Protein AF-M5IG89-F1 (afdb_monomer)

Radius of gyration: 34.75 Å; Cα contacts (8 Å, |Δi|>4): 1148; chains: 1; bounding box: 84×70×108 Å

Solvent-accessible surface area (backbone atoms only — not comparable to full-atom values): 37733 Å² total; per-residue (Å²): 136,86,76,54,44,65,82,82,44,56,52,43,60,49,50,52,49,33,48,61,53,67,42,96,82,61,56,72,64,58,53,41,56,50,52,50,48,51,51,52,32,44,55,42,40,56,45,66,37,30,64,44,50,55,49,51,52,51,47,32,72,75,66,73,49,57,81,89,74,56,85,58,89,83,49,69,74,76,70,65,57,79,58,92,86,56,50,58,63,58,50,48,54,52,53,47,52,44,41,53,54,33,44,70,74,44,63,52,66,57,64,89,87,65,72,84,89,61,58,48,71,41,44,55,52,32,42,58,67,51,46,50,51,63,76,65,70,38,60,61,69,47,57,49,52,31,51,50,52,60,60,50,82,74,58,64,80,86,62,31,76,66,82,76,50,64,69,60,44,52,30,48,43,60,63,60,44,72,51,80,90,47,30,36,37,17,66,39,22,48,57,28,61,58,52,53,55,42,53,49,58,29,40,44,70,78,41,71,83,60,91,60,87,49,43,62,68,86,75,54,70,67,57,30,50,35,44,67,74,23,46,33,30,24,19,66,47,62,69,33,28,37,47,20,18,55,57,33,37,69,58,66,56,40,36,55,40,44,32,74,40,56,72,76,48,40,61,42,46,61,80,75,40,68,76,39,62,78,49,38,73,48,28,43,72,25,49,52,55,56,51,62,42,19,74,34,60,86,53,86,52,42,59,61,20,60,51,33,27,66,24,41,34,38,42,36,50,49,38,77,45,63,63,48,61,59,56,83,57,38,65,84,43,73,80,33,29,45,99,84,72,46,73,50,74,61,43,49,46,45,60,51,45,52,58,51,53,58,28,36,36,25,68,43,13,33,35,38,37,45,44,55,40,61,58,80,70,41,76,90,34,44,68,59,50,52,56,45,58,75,54,22,44,62,51,32,44,37,37,46,42,46,33,65,50,30,73,78,39,76,71,44,32,25,38,42,29,35,32,25,39,21,43,95,84,71,82,50,73,69,63,34,60,70,68,72,52,49,99,87,67,49,69,78,76,85,61,47,74,50,66,46,80,45,62,40,22,42,98,78,28,50,75,31,60,38,66,46,53,26,32,33,45,37,38,45,49,45,35,26,44,78,47,36,26,35,65,90,80,64,46,78,49,54,71,69,59,56,74,69,42,95,56,64,84,52,40,48,79,44,80,45,75,44,79,44,81,44,76,49,58,47,97,86,71,37,60,62,38,50,38,71,60,42,36,73,74,78,40,62,70,60,81,46,28,26,34,21,56,59,55,40,32,32,34,47,66,54,93,89,52,85,54,68,33,51,52,69,61,51,68,71,47,58,75,83,59,50,74,51,45,42,86,42,78,48,78,41,71,57,80,60,73,67,42,48,45,68,60,54,68,73,46,55,75,88,55,48,77,50,46,41,75,31,27,37,69,47,80,44,78,42,75,45,55,48,92,87,68,46,71,51,70,28,56,43,45,43,47,87,35,82,85,40,82,56,95,48,87,88,53,68,68,50,40,79,18,52,31,51,56,47,49,56,50,32,41,77,67,57,34,73,73,53,52,132

Foldseek 3Di:
DDAFCVVPDFVQVLLVQLLVLQDPPDDLVLSLVQSVLLVLLQVLLLLQQVVVVVVLVCCCVVVVDDSVPDDCVPGDDRLLADDPPADLVNLQVSSQVSSLVSCVVQPQLDDNPDTNPGDSSSSNSSSHSPVRHDLFPDDVLRNVVNLVVSVPVPPDLQQLDFDADLLVLLLFLLLLQDELVFAEEEAAQQLNSNLLSNLVSHVCVVPVPDPDLRHSDDDDPSSLCSSQQHYAYEHQDSSRLSNNLCSCVSSVVRRAHRANDDLLQQQCGCVPAVVDPSRCSNHVRNVVSQLCQFPPNPDPRSLNSLQAGAGQEYEYEWRADDWDQPLVSLVSDQLCADPVRHGDRIDTRLLSVLSSRLRHYAAQHKYKYKYQCCCVPPPRNVVSVVVQLVFWDFAEKEWEDQLSRPPSDSGTIIITMITGQDDPPSPDPRQHHQAAADPVRHGDDDHYYYYWPKDQADPRSHGAWFKFKKKQKKFKWKFKDKWKAFQVPRDTDDPVVCVPDPDVVRIDIDIDIDIDMDTDADPVRHRIDGPVVCCVPVNDQQQQWKKFFAQKWKAFPPPPDPDIGDPVRLVPDDPVCNVRIDIGHDGTIRPGDIDTPVVLVPDDPVSNVRIDTRMHMDMDMDFDAEPSRDIDGDIQSAAPHCPDDDPDPVGCHNPGHDSVVSLVVCCVSVNVSNDD

InterPro domains:
  IPR003356 DNA methylase, adenine-specific [PF02384] (142-502)
  IPR029063 S-adenosyl-L-methionine-dependent methyltransferase superfamily [G3DSA:3.40.50.150] (137-540)
  IPR029063 S-adenosyl-L-methionine-dependent methyltransferase superfamily [SSF53335] (25-504)
  IPR052916 Type I Restriction Enzyme MTase Subunit [PTHR42998] (89-491)

Structure (mmCIF, N/CA/C/O backbone):
data_AF-M5IG89-F1
#
_entry.id   AF-M5IG89-F1
#
loop_
_atom_site.group_PDB
_atom_site.id
_atom_site.type_symbol
_atom_site.label_atom_id
_atom_site.label_alt_id
_atom_site.label_comp_id
_atom_site.label_asym_id
_atom_site.label_entity_id
_atom_site.label_seq_id
_atom_site.pdbx_PDB_ins_code
_atom_site.Cartn_x
_atom_site.Cartn_y
_atom_site.Cartn_z
_atom_site.occupancy
_atom_site.B_iso_or_equiv
_atom_site.auth_seq_id
_atom_site.auth_comp_id
_atom_site.auth_asym_id
_atom_site.auth_atom_id
_atom_site.pdbx_PDB_model_num
ATOM 1 N N . MET A 1 1 ? 5.201 23.918 -22.591 1.00 42.00 1 MET A N 1
ATOM 2 C CA . MET A 1 1 ? 4.552 22.988 -21.645 1.00 42.00 1 MET A CA 1
ATOM 3 C C . MET A 1 1 ? 5.640 22.062 -21.113 1.00 42.00 1 MET A C 1
ATOM 5 O O . MET A 1 1 ? 6.156 21.263 -21.881 1.00 42.00 1 MET A O 1
ATOM 9 N N . GLN A 1 2 ? 6.123 22.281 -19.887 1.00 53.53 2 GLN A N 1
ATOM 10 C CA . GLN A 1 2 ? 7.130 21.394 -19.285 1.00 53.53 2 GLN A CA 1
ATOM 11 C C . GLN A 1 2 ? 6.432 20.141 -18.746 1.00 53.53 2 GLN A C 1
ATOM 13 O O . GLN A 1 2 ? 5.317 20.234 -18.235 1.00 53.53 2 GLN A O 1
ATOM 18 N N . VAL A 1 3 ? 7.061 18.983 -18.939 1.00 61.12 3 VAL A N 1
ATOM 19 C CA . VAL A 1 3 ? 6.493 17.663 -18.634 1.00 61.12 3 VAL A CA 1
ATOM 20 C C . VAL A 1 3 ? 6.612 17.379 -17.135 1.00 61.12 3 VAL A C 1
ATOM 22 O O . VAL A 1 3 ? 7.635 17.695 -16.530 1.00 61.12 3 VAL A O 1
ATOM 25 N N . ASP A 1 4 ? 5.566 16.795 -16.546 1.00 72.81 4 ASP A N 1
ATOM 26 C CA . ASP A 1 4 ? 5.560 16.358 -15.146 1.00 72.81 4 ASP A CA 1
ATOM 27 C C . ASP A 1 4 ? 6.679 15.338 -14.895 1.00 72.81 4 ASP A C 1
ATOM 29 O O . ASP A 1 4 ? 6.762 14.306 -15.568 1.00 72.81 4 ASP A O 1
ATOM 33 N N . ARG A 1 5 ? 7.537 15.618 -13.907 1.00 75.88 5 ARG A N 1
ATOM 34 C CA . ARG A 1 5 ? 8.680 14.760 -13.563 1.00 75.88 5 ARG A CA 1
ATOM 35 C C . ARG A 1 5 ? 8.255 13.358 -13.133 1.00 75.88 5 ARG A C 1
ATOM 37 O O . ARG A 1 5 ? 9.034 12.423 -13.315 1.00 75.88 5 ARG A O 1
ATOM 44 N N . LEU A 1 6 ? 7.032 13.184 -12.624 1.00 69.38 6 LEU A N 1
ATOM 45 C CA . LEU A 1 6 ? 6.511 11.869 -12.232 1.00 69.38 6 LEU A CA 1
ATOM 46 C C . LEU A 1 6 ? 6.261 10.919 -13.414 1.00 69.38 6 LEU A C 1
ATOM 48 O O . LEU A 1 6 ? 6.047 9.728 -13.206 1.00 69.38 6 LEU A O 1
ATOM 52 N N . GLN A 1 7 ? 6.348 11.401 -14.659 1.00 63.91 7 GLN A N 1
ATOM 53 C CA . GLN A 1 7 ? 6.355 10.521 -15.833 1.00 63.91 7 GLN A CA 1
ATOM 54 C C . GLN A 1 7 ? 7.670 9.739 -15.983 1.00 63.91 7 GLN A C 1
ATOM 56 O O . GLN A 1 7 ? 7.691 8.700 -16.645 1.00 63.91 7 GLN A O 1
ATOM 61 N N . THR A 1 8 ? 8.764 10.227 -15.389 1.00 59.72 8 THR A N 1
ATOM 62 C CA . THR A 1 8 ? 10.119 9.669 -15.549 1.00 59.72 8 THR A CA 1
ATOM 63 C C . THR A 1 8 ? 10.827 9.342 -14.233 1.00 59.72 8 THR A C 1
ATOM 65 O O . THR A 1 8 ? 11.805 8.600 -14.245 1.00 59.72 8 THR A O 1
ATOM 68 N N . GLU A 1 9 ? 10.364 9.881 -13.104 1.00 67.00 9 GLU A N 1
ATOM 69 C CA . GLU A 1 9 ? 10.953 9.714 -11.768 1.00 67.00 9 GLU A CA 1
ATOM 70 C C . GLU A 1 9 ? 9.879 9.302 -10.749 1.00 67.00 9 GLU A C 1
ATOM 72 O O . GLU A 1 9 ? 8.704 9.618 -10.924 1.00 67.00 9 GLU A O 1
ATOM 77 N N . THR A 1 10 ? 10.260 8.641 -9.651 1.00 71.38 10 THR A N 1
ATOM 78 C CA . THR A 1 10 ? 9.320 8.404 -8.541 1.00 71.38 10 THR A CA 1
ATOM 79 C C . THR A 1 10 ? 9.285 9.606 -7.596 1.00 71.38 10 THR A C 1
ATOM 81 O O . THR A 1 10 ? 10.297 10.284 -7.405 1.00 71.38 10 THR A O 1
ATOM 84 N N . LEU A 1 11 ? 8.146 9.869 -6.942 1.00 75.12 11 LEU A N 1
ATOM 85 C CA . LEU A 1 11 ? 8.067 10.954 -5.955 1.00 75.12 11 LEU A CA 1
ATOM 86 C C . LEU A 1 11 ? 9.049 10.740 -4.797 1.00 75.12 11 LEU A C 1
ATOM 88 O O . LEU A 1 11 ? 9.633 11.702 -4.308 1.00 75.12 11 LEU A O 1
ATOM 92 N N . LYS A 1 12 ? 9.287 9.485 -4.405 1.00 76.94 12 LYS A N 1
ATOM 93 C CA . LYS A 1 12 ? 10.304 9.122 -3.415 1.00 76.94 12 LYS A CA 1
ATOM 94 C C . LYS A 1 12 ? 11.699 9.594 -3.822 1.00 76.94 12 LYS A C 1
ATOM 96 O O . LYS A 1 12 ? 12.384 10.199 -3.002 1.00 76.94 12 LYS A O 1
ATOM 101 N N . ASP A 1 13 ? 12.108 9.378 -5.073 1.00 79.75 13 ASP A N 1
ATOM 102 C CA . ASP A 1 13 ? 13.410 9.846 -5.569 1.00 79.75 13 ASP A CA 1
ATOM 103 C C . ASP A 1 13 ? 13.511 11.373 -5.524 1.00 79.75 13 ASP A C 1
ATOM 105 O O . ASP A 1 13 ? 14.560 11.931 -5.199 1.00 79.75 13 ASP A O 1
ATOM 109 N N . ILE A 1 14 ? 12.406 12.063 -5.810 1.00 82.12 14 ILE A N 1
ATOM 110 C CA . ILE A 1 14 ? 12.348 13.522 -5.738 1.00 82.12 14 ILE A CA 1
ATOM 111 C C . ILE A 1 14 ? 12.433 13.997 -4.283 1.00 82.12 14 ILE A C 1
ATOM 113 O O . ILE A 1 14 ? 13.210 14.906 -3.997 1.00 82.12 14 ILE A O 1
ATOM 117 N N . ILE A 1 15 ? 11.716 13.366 -3.347 1.00 82.50 15 ILE A N 1
ATOM 118 C CA . ILE A 1 15 ? 11.827 13.674 -1.913 1.00 82.50 15 ILE A CA 1
ATOM 119 C C . ILE A 1 15 ? 13.251 13.422 -1.411 1.00 82.50 15 ILE A C 1
ATOM 121 O O . ILE A 1 15 ? 13.795 14.265 -0.706 1.00 82.50 15 ILE A O 1
ATOM 125 N N . LEU A 1 16 ? 13.895 12.327 -1.819 1.00 82.00 16 LEU A N 1
ATOM 126 C CA . LEU A 1 16 ? 15.294 12.050 -1.483 1.00 82.00 16 LEU A CA 1
ATOM 127 C C . LEU A 1 16 ? 16.235 13.153 -1.983 1.00 82.00 16 LEU A C 1
ATOM 129 O O . LEU A 1 16 ? 17.141 13.565 -1.259 1.00 82.00 16 LEU A O 1
ATOM 133 N N . LYS A 1 17 ? 16.010 13.677 -3.193 1.00 85.31 17 LYS A N 1
ATOM 134 C CA . LYS A 1 17 ? 16.759 14.834 -3.705 1.00 85.31 17 LYS A CA 1
ATOM 135 C C . LYS A 1 17 ? 16.500 16.077 -2.856 1.00 85.31 17 LYS A C 1
ATOM 137 O O . LYS A 1 17 ? 17.456 16.755 -2.494 1.00 85.31 17 LYS A O 1
ATOM 142 N N . VAL A 1 18 ? 15.248 16.359 -2.492 1.00 85.81 18 VAL A N 1
ATOM 143 C CA . VAL A 1 18 ? 14.894 17.482 -1.604 1.00 85.81 18 VAL A CA 1
ATOM 144 C C . VAL A 1 18 ? 15.585 17.343 -0.243 1.00 85.81 18 VAL A C 1
ATOM 146 O O . VAL A 1 18 ? 16.176 18.309 0.226 1.00 85.81 18 VAL A O 1
ATOM 149 N N . GLU A 1 19 ? 15.597 16.149 0.355 1.00 81.25 19 GLU A N 1
ATOM 150 C CA . GLU A 1 19 ? 16.319 15.864 1.602 1.00 81.25 19 GLU A CA 1
ATOM 151 C C . GLU A 1 19 ? 17.818 16.152 1.476 1.00 81.25 19 GLU A C 1
ATOM 153 O O . GLU A 1 19 ? 18.399 16.814 2.335 1.00 81.25 19 GLU A O 1
ATOM 158 N N . GLN A 1 20 ? 18.445 15.696 0.387 1.00 83.25 20 GLN A N 1
ATOM 159 C CA . GLN A 1 20 ? 19.860 15.961 0.115 1.00 83.25 20 GLN A CA 1
ATOM 160 C C . GLN A 1 20 ? 20.148 17.459 -0.040 1.00 83.25 20 GLN A C 1
ATOM 162 O O . GLN A 1 20 ? 21.202 17.925 0.392 1.00 83.25 20 GLN A O 1
ATOM 167 N N . ARG A 1 21 ? 19.224 18.225 -0.641 1.00 83.50 21 ARG A N 1
ATOM 168 C CA . ARG A 1 21 ? 19.328 19.691 -0.721 1.00 83.50 21 ARG A CA 1
ATOM 169 C C . ARG A 1 21 ? 19.130 20.357 0.637 1.00 83.50 21 ARG A C 1
ATOM 171 O O . ARG A 1 21 ? 19.759 21.385 0.873 1.00 83.50 21 ARG A O 1
ATOM 178 N N . PHE A 1 22 ? 18.264 19.804 1.487 1.00 80.12 22 PHE A N 1
ATOM 179 C CA . PHE A 1 22 ? 17.944 20.363 2.795 1.00 80.12 22 PHE A CA 1
ATOM 180 C C . PHE A 1 22 ? 19.126 20.263 3.763 1.00 80.12 22 PHE A C 1
ATOM 182 O O . PHE A 1 22 ? 19.475 21.264 4.382 1.00 80.12 22 PHE A O 1
ATOM 189 N N . GLY A 1 23 ? 19.804 19.113 3.851 1.00 67.00 23 GLY A N 1
ATOM 190 C CA . GLY A 1 23 ? 20.987 19.042 4.703 1.00 67.00 23 GLY A CA 1
ATOM 191 C C . GLY A 1 23 ? 21.765 17.730 4.690 1.00 67.00 23 GLY A C 1
ATOM 192 O O . GLY A 1 23 ? 21.235 16.666 4.993 1.00 67.00 23 GLY A O 1
ATOM 193 N N . ALA A 1 24 ? 23.078 17.856 4.480 1.00 50.84 24 ALA A N 1
ATOM 194 C CA . ALA A 1 24 ? 24.086 16.919 4.982 1.00 50.84 24 ALA A CA 1
ATOM 195 C C . ALA A 1 24 ? 24.404 17.134 6.487 1.00 50.84 24 ALA A C 1
ATOM 197 O O . ALA A 1 24 ? 25.082 16.299 7.075 1.00 50.84 24 ALA A O 1
ATOM 198 N N . ASN A 1 25 ? 23.912 18.228 7.104 1.00 46.47 25 ASN A N 1
ATOM 199 C CA . ASN A 1 25 ? 24.303 18.694 8.450 1.00 46.47 25 ASN A CA 1
ATOM 200 C C . ASN A 1 25 ? 23.136 18.994 9.426 1.00 46.47 25 ASN A C 1
ATOM 202 O O . ASN A 1 25 ? 23.405 19.322 10.580 1.00 46.47 25 ASN A O 1
ATOM 206 N N . ASP A 1 26 ? 21.868 18.916 9.004 1.00 62.44 26 ASP A N 1
ATOM 207 C CA . ASP A 1 26 ? 20.707 19.174 9.878 1.00 62.44 26 ASP A CA 1
ATOM 208 C C . ASP A 1 26 ? 20.197 17.890 10.549 1.00 62.44 26 ASP A C 1
ATOM 210 O O . ASP A 1 26 ? 20.358 16.785 10.023 1.00 62.44 26 ASP A O 1
ATOM 214 N N . SER A 1 27 ? 19.555 18.023 11.717 1.00 63.72 27 SER A N 1
ATOM 215 C CA . SER A 1 27 ? 18.925 16.873 12.372 1.00 63.72 27 SER A CA 1
ATOM 216 C C . SER A 1 27 ? 17.797 16.321 11.500 1.00 63.72 27 SER A C 1
ATOM 218 O O . SER A 1 27 ? 17.045 17.062 10.860 1.00 63.72 27 SER A O 1
ATOM 220 N N . SER A 1 28 ? 17.648 14.999 11.491 1.00 68.06 28 SER A N 1
ATOM 221 C CA . SER A 1 28 ? 16.649 14.327 10.659 1.00 68.06 28 SER A CA 1
ATOM 222 C C . SER A 1 28 ? 15.207 14.724 11.007 1.00 68.06 28 SER A C 1
ATOM 224 O O . SER A 1 28 ? 14.319 14.629 10.163 1.00 68.06 28 SER A O 1
ATOM 226 N N . ASP A 1 29 ? 14.968 15.217 12.224 1.00 73.94 29 ASP A N 1
ATOM 227 C CA . ASP A 1 29 ? 13.677 15.756 12.655 1.00 73.94 29 ASP A CA 1
ATOM 228 C C . ASP A 1 29 ? 13.382 17.135 12.063 1.00 73.94 29 ASP A C 1
ATOM 230 O O . ASP A 1 29 ? 12.257 17.373 11.627 1.00 73.94 29 ASP A O 1
ATOM 234 N N . LYS A 1 30 ? 14.381 18.023 11.977 1.00 80.56 30 LYS A N 1
ATOM 235 C CA . LYS A 1 30 ? 14.209 19.319 11.309 1.00 80.56 30 LYS A CA 1
ATOM 236 C C . LYS A 1 30 ? 13.939 19.126 9.815 1.00 80.56 30 LYS A C 1
ATOM 238 O O . LYS A 1 30 ? 13.044 19.764 9.269 1.00 80.56 30 LYS A O 1
ATOM 243 N N . ALA A 1 31 ? 14.658 18.199 9.178 1.00 79.31 31 ALA A N 1
ATOM 244 C CA . ALA A 1 31 ? 14.446 17.862 7.772 1.00 79.31 31 ALA A CA 1
ATOM 245 C C . ALA A 1 31 ? 13.017 17.377 7.498 1.00 79.31 31 ALA A C 1
ATOM 247 O O . ALA A 1 31 ? 12.371 17.880 6.581 1.00 79.31 31 ALA A O 1
ATOM 248 N N . PHE A 1 32 ? 12.495 16.464 8.326 1.00 79.62 32 PHE A N 1
ATOM 249 C CA . PHE A 1 32 ? 11.102 16.033 8.227 1.00 79.62 32 PHE A CA 1
ATOM 250 C C . PHE A 1 32 ? 10.136 17.220 8.331 1.00 79.62 32 PHE A C 1
ATOM 252 O O . PHE A 1 32 ? 9.302 17.403 7.447 1.00 79.62 32 PHE A O 1
ATOM 259 N N . GLU A 1 33 ? 10.267 18.047 9.374 1.00 84.69 33 GLU A N 1
ATOM 260 C CA . GLU A 1 33 ? 9.355 19.168 9.621 1.00 84.69 33 GLU A CA 1
ATOM 261 C C . GLU A 1 33 ? 9.297 20.151 8.451 1.00 84.69 33 GLU A C 1
ATOM 263 O O . GLU A 1 33 ? 8.209 20.536 8.019 1.00 84.69 33 GLU A O 1
ATOM 268 N N . GLU A 1 34 ? 10.446 20.554 7.914 1.00 88.56 34 GLU A N 1
ATOM 269 C CA . GLU A 1 34 ? 10.481 21.569 6.865 1.00 88.56 34 GLU A CA 1
ATOM 270 C C . GLU A 1 34 ? 10.083 21.024 5.487 1.00 88.56 34 GLU A C 1
ATOM 272 O O . GLU A 1 34 ? 9.374 21.699 4.737 1.00 88.56 34 GLU A O 1
ATOM 277 N N . ILE A 1 35 ? 10.458 19.785 5.153 1.00 87.25 35 ILE A N 1
ATOM 278 C CA . ILE A 1 35 ? 10.032 19.148 3.897 1.00 87.25 35 ILE A CA 1
ATOM 279 C C . ILE A 1 35 ? 8.526 18.886 3.924 1.00 87.25 35 ILE A C 1
ATOM 281 O O . ILE A 1 35 ? 7.834 19.129 2.933 1.00 87.25 35 ILE A O 1
ATOM 285 N N . PHE A 1 36 ? 7.990 18.470 5.073 1.00 86.38 36 PHE A N 1
ATOM 286 C CA . PHE A 1 36 ? 6.556 18.281 5.254 1.00 86.38 36 PHE A CA 1
ATOM 287 C C . PHE A 1 36 ? 5.782 19.595 5.068 1.00 86.38 36 PHE A C 1
ATOM 289 O O . PHE A 1 36 ? 4.748 19.607 4.398 1.00 86.38 36 PHE A O 1
ATOM 296 N N . LYS A 1 37 ? 6.310 20.731 5.554 1.00 90.56 37 LYS A N 1
ATOM 297 C CA . LYS A 1 37 ? 5.743 22.065 5.268 1.00 90.56 37 LYS A CA 1
ATOM 298 C C . LYS A 1 37 ? 5.765 22.389 3.777 1.00 90.56 37 LYS A C 1
ATOM 300 O O . LYS A 1 37 ? 4.766 22.892 3.272 1.00 90.56 37 LYS A O 1
ATOM 305 N N . LEU A 1 38 ? 6.845 22.086 3.051 1.00 91.69 38 LEU A N 1
ATOM 306 C CA . LEU A 1 38 ? 6.897 22.316 1.600 1.00 91.69 38 LEU A CA 1
ATOM 307 C C . LEU A 1 38 ? 5.839 21.509 0.849 1.00 91.69 38 LEU A C 1
ATOM 309 O O . LEU A 1 38 ? 5.158 22.053 -0.017 1.00 91.69 38 LEU A O 1
ATOM 313 N N . ILE A 1 39 ? 5.660 20.236 1.195 1.00 88.38 39 ILE A N 1
ATOM 314 C CA . ILE A 1 39 ? 4.637 19.400 0.562 1.00 88.38 39 ILE A CA 1
ATOM 315 C C . ILE A 1 39 ? 3.234 19.924 0.886 1.00 88.38 39 ILE A C 1
ATOM 317 O O . ILE A 1 39 ? 2.398 20.044 -0.007 1.00 88.38 39 ILE A O 1
ATOM 321 N N . PHE A 1 40 ? 2.993 20.327 2.132 1.00 88.38 40 PHE A N 1
ATOM 322 C CA . PHE A 1 40 ? 1.741 20.954 2.546 1.00 88.38 40 PHE A CA 1
ATOM 323 C C . PHE A 1 40 ? 1.445 22.246 1.765 1.00 88.38 40 PHE A C 1
ATOM 325 O O . PHE A 1 40 ? 0.334 22.439 1.274 1.00 88.38 40 PHE A O 1
ATOM 332 N N . ILE A 1 41 ? 2.450 23.109 1.579 1.00 92.25 41 ILE A N 1
ATOM 333 C CA . ILE A 1 41 ? 2.339 24.325 0.761 1.00 92.25 41 ILE A CA 1
ATOM 334 C C . ILE A 1 41 ? 2.022 23.972 -0.697 1.00 92.25 41 ILE A C 1
ATOM 336 O O . ILE A 1 41 ? 1.186 24.623 -1.323 1.00 92.25 41 ILE A O 1
ATOM 340 N N . LYS A 1 42 ? 2.661 22.931 -1.233 1.00 90.31 42 LYS A N 1
ATOM 341 C CA . LYS A 1 42 ? 2.446 22.469 -2.604 1.00 90.31 42 LYS A CA 1
ATOM 342 C C . LYS A 1 42 ? 1.028 21.962 -2.834 1.00 90.31 42 LYS A C 1
ATOM 344 O O . LYS A 1 42 ? 0.386 22.383 -3.790 1.00 90.31 42 LYS A O 1
ATOM 349 N N . LEU A 1 43 ? 0.524 21.110 -1.939 1.00 87.06 43 LEU A N 1
ATOM 350 C CA . LEU A 1 43 ? -0.855 20.620 -1.994 1.00 87.06 43 LEU A CA 1
ATOM 351 C C . LEU A 1 43 ? -1.850 21.787 -1.968 1.00 87.06 43 LEU A C 1
ATOM 353 O O . LEU A 1 43 ? -2.839 21.785 -2.701 1.00 87.06 43 LEU A O 1
ATOM 357 N N . TYR A 1 44 ? -1.582 22.802 -1.143 1.00 87.75 44 TYR A N 1
ATOM 358 C CA . TYR A 1 44 ? -2.421 23.995 -1.071 1.00 87.75 44 TYR A CA 1
ATOM 359 C C . TYR A 1 44 ? -2.419 24.776 -2.387 1.00 87.75 44 TYR A C 1
ATOM 361 O O . TYR A 1 44 ? -3.485 25.140 -2.885 1.00 87.75 44 TYR A O 1
ATOM 369 N N . ASP A 1 45 ? -1.237 25.014 -2.956 1.00 89.19 45 ASP A N 1
ATOM 370 C CA . ASP A 1 45 ? -1.080 25.735 -4.219 1.00 89.19 45 ASP A CA 1
ATOM 371 C C . ASP A 1 45 ? -1.782 25.019 -5.385 1.00 89.19 45 ASP A C 1
ATOM 373 O O . ASP A 1 45 ? -2.502 25.660 -6.150 1.00 89.19 45 ASP A O 1
ATOM 377 N N . GLU A 1 46 ? -1.650 23.690 -5.470 1.00 86.00 46 GLU A N 1
ATOM 378 C CA . GLU A 1 46 ? -2.292 22.867 -6.505 1.00 86.00 46 GLU A CA 1
ATOM 379 C C . GLU A 1 46 ? -3.825 22.886 -6.405 1.00 86.00 46 GLU A C 1
ATOM 381 O O . GLU A 1 46 ? -4.500 23.055 -7.421 1.00 86.00 46 GLU A O 1
ATOM 386 N N . ILE A 1 47 ? -4.392 22.783 -5.194 1.00 80.88 47 ILE A N 1
ATOM 387 C CA . ILE A 1 47 ? -5.846 22.915 -4.987 1.00 80.88 47 ILE A CA 1
ATOM 388 C C . ILE A 1 47 ? -6.329 24.318 -5.355 1.00 80.88 47 ILE A C 1
ATOM 390 O O . ILE A 1 47 ? -7.415 24.479 -5.901 1.00 80.88 47 ILE A O 1
ATOM 394 N N . LYS A 1 48 ? -5.557 25.369 -5.067 1.00 83.06 48 LYS A N 1
ATOM 395 C CA . LYS A 1 48 ? -5.988 26.734 -5.399 1.00 83.06 48 LYS A CA 1
ATOM 396 C C . LYS A 1 48 ? -6.041 27.006 -6.893 1.00 83.06 48 LYS A C 1
ATOM 398 O O . LYS A 1 48 ? -6.865 27.816 -7.302 1.00 83.06 48 LYS A O 1
ATOM 403 N N . SER A 1 49 ? -5.222 26.321 -7.679 1.00 79.25 49 SER A N 1
ATOM 404 C CA . SER A 1 49 ? -5.258 26.407 -9.139 1.00 79.25 49 SER A CA 1
ATOM 405 C C . SER A 1 49 ? -6.230 25.415 -9.793 1.00 79.25 49 SER A C 1
ATOM 407 O O . SER A 1 49 ? -6.369 25.427 -11.013 1.00 79.25 49 SER A O 1
ATOM 409 N N . SER A 1 50 ? -6.939 24.568 -9.032 1.00 69.81 50 SER A N 1
ATOM 410 C CA . SER A 1 50 ? -7.913 23.634 -9.620 1.00 69.81 50 SER A CA 1
ATOM 411 C C . SER A 1 50 ? -9.226 24.283 -10.040 1.00 69.81 50 SER A C 1
ATOM 413 O O . SER A 1 50 ? -9.846 23.821 -10.991 1.00 69.81 50 SER A O 1
ATOM 415 N N . ILE A 1 51 ? -9.614 25.382 -9.392 1.00 65.19 51 ILE A N 1
ATOM 416 C CA . ILE A 1 51 ? -10.814 26.157 -9.746 1.00 65.19 51 ILE A CA 1
ATOM 417 C C . ILE A 1 51 ? -10.700 26.694 -11.185 1.00 65.19 51 ILE A C 1
ATOM 419 O O . ILE A 1 51 ? -11.673 26.687 -11.941 1.00 65.19 51 ILE A O 1
ATOM 423 N N . ASP A 1 52 ? -9.493 27.092 -11.590 1.00 66.69 52 ASP A N 1
ATOM 424 C CA . ASP A 1 52 ? -9.217 27.519 -12.962 1.00 66.69 52 ASP A CA 1
ATOM 425 C C . ASP A 1 52 ? -9.279 26.338 -13.938 1.00 66.69 52 ASP A C 1
ATOM 427 O O . ASP A 1 52 ? -9.798 26.481 -15.038 1.00 66.69 52 ASP A O 1
ATOM 431 N N . ALA A 1 53 ? -8.823 25.148 -13.529 1.00 63.19 53 ALA A N 1
ATOM 432 C CA . ALA A 1 53 ? -8.892 23.940 -14.353 1.00 63.19 53 ALA A CA 1
ATOM 433 C C . ALA A 1 53 ? -10.337 23.492 -14.634 1.00 63.19 53 ALA A C 1
ATOM 435 O O . ALA A 1 53 ? -10.637 23.087 -15.757 1.00 63.19 53 ALA A O 1
ATOM 436 N N . ASP A 1 54 ? -11.234 23.598 -13.650 1.00 64.50 54 ASP A N 1
ATOM 437 C CA . ASP A 1 54 ? -12.661 23.319 -13.846 1.00 64.50 54 ASP A CA 1
ATOM 438 C C . ASP A 1 54 ? -13.300 24.354 -14.794 1.00 64.50 54 ASP A C 1
ATOM 440 O O . ASP A 1 54 ? -14.109 23.995 -15.650 1.00 64.50 54 ASP A O 1
ATOM 444 N N . THR A 1 55 ? -12.883 25.622 -14.709 1.00 64.06 55 THR A N 1
ATOM 445 C CA . THR A 1 55 ? -13.321 26.692 -15.628 1.00 64.06 55 THR A CA 1
ATOM 446 C C . THR A 1 55 ? -12.839 26.430 -17.060 1.00 64.06 55 THR A C 1
ATOM 448 O O . THR A 1 55 ? -13.635 26.471 -17.994 1.00 64.06 55 THR A O 1
ATOM 451 N N . ILE A 1 56 ? -11.564 26.060 -17.226 1.00 66.50 56 ILE A N 1
ATOM 452 C CA . ILE A 1 56 ? -10.961 25.660 -18.507 1.00 66.50 56 ILE A CA 1
ATOM 453 C C . ILE A 1 56 ? -11.718 24.484 -19.130 1.00 66.50 56 ILE A C 1
ATOM 455 O O . ILE A 1 56 ? -12.043 24.523 -20.313 1.00 66.50 56 ILE A O 1
ATOM 459 N N . ALA A 1 57 ? -12.006 23.437 -18.349 1.00 62.97 57 ALA A N 1
ATOM 460 C CA . ALA A 1 57 ? -12.711 22.257 -18.843 1.00 62.97 57 ALA A CA 1
ATOM 461 C C . ALA A 1 57 ? -14.133 22.600 -19.314 1.00 62.97 57 ALA A C 1
ATOM 463 O O . ALA A 1 57 ? -14.546 22.168 -20.388 1.00 62.97 57 ALA A O 1
ATOM 464 N N . LEU A 1 58 ? -14.856 23.428 -18.550 1.00 65.81 58 LEU A N 1
ATOM 465 C CA . LEU A 1 58 ? -16.183 23.907 -18.934 1.00 65.81 58 LEU A CA 1
ATOM 466 C C . LEU A 1 58 ? -16.151 24.748 -20.214 1.00 65.81 58 LEU A C 1
ATOM 468 O O . LEU A 1 58 ? -17.058 24.615 -21.034 1.00 65.81 58 LEU A O 1
ATOM 472 N N . ASP A 1 59 ? -15.137 25.594 -20.398 1.00 63.94 59 ASP A N 1
ATOM 473 C CA . ASP A 1 59 ? -15.017 26.426 -21.594 1.00 63.94 59 ASP A CA 1
ATOM 474 C C . ASP A 1 59 ? -14.645 25.613 -22.839 1.00 63.94 59 ASP A C 1
ATOM 476 O O . ASP A 1 59 ? -15.235 25.843 -23.897 1.00 63.94 59 ASP A O 1
ATOM 480 N N . ILE A 1 60 ? -13.753 24.623 -22.714 1.00 65.19 60 ILE A N 1
ATOM 481 C CA . ILE A 1 60 ? -13.430 23.675 -23.794 1.00 65.19 60 ILE A CA 1
ATOM 482 C C . ILE A 1 60 ? -14.688 22.918 -24.227 1.00 65.19 60 ILE A C 1
ATOM 484 O O . ILE A 1 60 ? -15.003 22.905 -25.416 1.00 65.19 60 ILE A O 1
ATOM 488 N N . ASP A 1 61 ? -15.433 22.339 -23.280 1.00 66.62 61 ASP A N 1
ATOM 489 C CA . ASP A 1 61 ? -16.606 21.515 -23.594 1.00 66.62 61 ASP A CA 1
ATOM 490 C C . ASP A 1 61 ? -17.785 22.346 -24.121 1.00 66.62 61 ASP A C 1
ATOM 492 O O . ASP A 1 61 ? -18.462 21.936 -25.064 1.00 66.62 61 ASP A O 1
ATOM 496 N N . ARG A 1 62 ? -18.052 23.527 -23.543 1.00 69.12 62 ARG A N 1
ATOM 497 C CA . ARG A 1 62 ? -19.193 24.367 -23.957 1.00 69.12 62 ARG A CA 1
ATOM 498 C C . ARG A 1 62 ? -18.943 25.141 -25.242 1.00 69.12 62 ARG A C 1
ATOM 500 O O . ARG A 1 62 ? -19.896 25.376 -25.983 1.00 69.12 62 ARG A O 1
ATOM 507 N N . HIS A 1 63 ? -17.705 25.566 -25.491 1.00 69.06 63 HIS A N 1
ATOM 508 C CA . HIS A 1 63 ? -17.378 26.451 -26.612 1.00 69.06 63 HIS A CA 1
ATOM 509 C C . HIS A 1 63 ? -16.551 25.767 -27.708 1.00 69.06 63 HIS A C 1
ATOM 511 O O . HIS A 1 63 ? -16.286 26.397 -28.730 1.00 69.06 63 HIS A O 1
ATOM 517 N N . ASN A 1 64 ? -16.175 24.492 -27.534 1.00 71.31 64 ASN A N 1
ATOM 518 C CA . ASN A 1 64 ? -15.374 23.707 -28.481 1.00 71.31 64 ASN A CA 1
ATOM 519 C C . ASN A 1 64 ? -14.090 24.437 -28.930 1.00 71.31 64 ASN A C 1
ATOM 521 O O . ASN A 1 64 ? -13.715 24.427 -30.105 1.00 71.31 64 ASN A O 1
ATOM 525 N N . ILE A 1 65 ? -13.442 25.124 -27.988 1.00 74.44 65 ILE A N 1
ATOM 526 C CA . ILE A 1 65 ? -12.195 25.863 -28.200 1.00 74.44 65 ILE A CA 1
ATOM 527 C C . ILE A 1 65 ? -10.996 24.981 -27.847 1.00 74.44 65 ILE A C 1
ATOM 529 O O . ILE A 1 65 ? -11.028 24.217 -26.883 1.00 74.44 65 ILE A O 1
ATOM 533 N N . ALA A 1 66 ? -9.913 25.070 -28.623 1.00 72.00 66 ALA A N 1
ATOM 534 C CA . ALA A 1 66 ? -8.692 24.343 -28.293 1.00 72.00 66 ALA A CA 1
ATOM 535 C C . ALA A 1 66 ? -8.005 24.987 -27.078 1.00 72.00 66 ALA A C 1
ATOM 537 O O . ALA A 1 66 ? -8.032 26.203 -26.922 1.00 72.00 66 ALA A O 1
ATOM 538 N N . LEU A 1 67 ? -7.307 24.188 -26.260 1.00 67.81 67 LEU A N 1
ATOM 539 C CA . LEU A 1 67 ? -6.615 24.653 -25.042 1.00 67.81 67 LEU A CA 1
ATOM 540 C C . LEU A 1 67 ? -5.708 25.879 -25.269 1.00 67.81 67 LEU A C 1
ATOM 542 O O . LEU A 1 67 ? -5.568 26.722 -24.394 1.00 67.81 67 LEU A O 1
ATOM 546 N N . LYS A 1 68 ? -5.091 25.969 -26.452 1.00 73.44 68 LYS A N 1
ATOM 547 C CA . LYS A 1 68 ? -4.203 27.070 -26.862 1.00 73.44 68 LYS A CA 1
ATOM 548 C C . LYS A 1 68 ? -4.919 28.410 -27.092 1.00 73.44 68 LYS A C 1
ATOM 550 O O . LYS A 1 68 ? -4.247 29.431 -27.147 1.00 73.44 68 LYS A O 1
ATOM 555 N N . ASP A 1 69 ? -6.237 28.381 -27.273 1.00 73.44 69 ASP A N 1
ATOM 556 C CA . ASP A 1 69 ? -7.068 29.530 -27.644 1.00 73.44 69 ASP A CA 1
ATOM 557 C C . ASP A 1 69 ? -7.875 30.057 -26.439 1.00 73.44 69 ASP A C 1
ATOM 559 O O . ASP A 1 69 ? -8.694 30.964 -26.583 1.00 73.44 69 ASP A O 1
ATOM 563 N N . ILE A 1 70 ? -7.654 29.491 -25.247 1.00 73.06 70 ILE A N 1
ATOM 564 C CA . ILE A 1 70 ? -8.296 29.916 -24.001 1.00 73.06 70 ILE A CA 1
ATOM 565 C C . ILE A 1 70 ? -7.563 31.137 -23.450 1.00 73.06 70 ILE A C 1
ATOM 567 O O . ILE A 1 70 ? -6.347 31.107 -23.271 1.00 73.06 70 ILE A O 1
ATOM 571 N N . ASP A 1 71 ? -8.319 32.193 -23.148 1.00 72.44 71 ASP A N 1
ATOM 572 C CA . ASP A 1 71 ? -7.811 33.363 -22.432 1.00 72.44 71 ASP A CA 1
ATOM 573 C C . ASP A 1 71 ? -7.482 32.987 -20.981 1.00 72.44 71 ASP A C 1
ATOM 575 O O . ASP A 1 71 ? -8.367 32.845 -20.136 1.00 72.44 71 ASP A O 1
ATOM 579 N N . ASP A 1 72 ? -6.191 32.828 -20.697 1.00 70.38 72 ASP A N 1
ATOM 580 C CA . ASP A 1 72 ? -5.669 32.466 -19.384 1.00 70.38 72 ASP A CA 1
ATOM 581 C C . ASP A 1 72 ? -5.326 33.674 -18.502 1.00 70.38 72 ASP A C 1
ATOM 583 O O . ASP A 1 72 ? -4.885 33.502 -17.363 1.00 70.38 72 ASP A O 1
ATOM 587 N N . SER A 1 73 ? -5.588 34.901 -18.972 1.00 73.50 73 SER A N 1
ATOM 588 C CA . SER A 1 73 ? -5.242 36.140 -18.259 1.00 73.50 73 SER A CA 1
ATOM 589 C C . SER A 1 73 ? -5.911 36.272 -16.887 1.00 73.50 73 SER A C 1
ATOM 591 O O . SER A 1 73 ? -5.412 36.984 -16.012 1.00 73.50 73 SER A O 1
ATOM 593 N N . LYS A 1 74 ? -7.036 35.576 -16.688 1.00 69.25 74 LYS A N 1
ATOM 594 C CA . LYS A 1 74 ? -7.799 35.545 -15.434 1.00 69.25 74 LYS A CA 1
ATOM 595 C C . LYS A 1 74 ? -7.436 34.368 -14.530 1.00 69.25 74 LYS A C 1
ATOM 597 O O . LYS A 1 74 ? -7.861 34.368 -13.375 1.00 69.25 74 LYS A O 1
ATOM 602 N N . PHE A 1 75 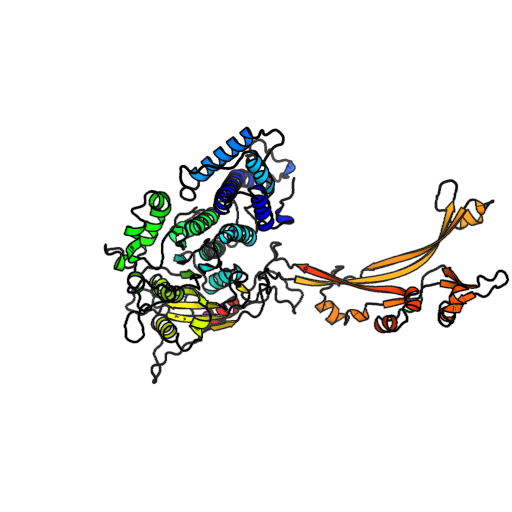? -6.683 33.385 -15.024 1.00 73.75 75 PHE A N 1
ATOM 603 C CA . PHE A 1 75 ? -6.351 32.195 -14.248 1.00 73.75 75 PHE A CA 1
ATOM 604 C C . PHE A 1 75 ? -5.253 32.478 -13.236 1.00 73.75 75 PHE A C 1
ATOM 606 O O . PHE A 1 75 ? -4.300 33.233 -13.465 1.00 73.75 75 PHE A O 1
ATOM 613 N N . ARG A 1 76 ? -5.356 31.817 -12.086 1.00 79.81 76 ARG A N 1
ATOM 614 C CA . ARG A 1 76 ? -4.326 31.882 -11.070 1.00 79.81 76 ARG A CA 1
ATOM 615 C C . ARG A 1 76 ? -3.094 31.132 -11.551 1.00 79.81 76 ARG A C 1
ATOM 617 O O . ARG A 1 76 ? -3.047 29.909 -11.672 1.00 79.81 76 ARG A O 1
ATOM 624 N N . THR A 1 77 ? -2.021 31.887 -11.695 1.00 76.94 77 THR A N 1
ATOM 625 C CA . THR A 1 77 ? -0.692 31.325 -11.884 1.00 76.94 77 THR A CA 1
ATOM 626 C C . THR A 1 77 ? -0.243 30.570 -10.627 1.00 76.94 77 THR A C 1
ATOM 628 O O . THR A 1 77 ? -0.241 31.150 -9.542 1.00 76.94 77 THR A O 1
ATOM 631 N N . MET A 1 78 ? 0.192 29.310 -10.767 1.00 83.94 78 MET A N 1
ATOM 632 C CA . MET A 1 78 ? 0.774 28.558 -9.645 1.00 83.94 78 MET A CA 1
ATOM 633 C C . MET A 1 78 ? 1.957 29.312 -9.028 1.00 83.94 78 MET A C 1
ATOM 635 O O . MET A 1 78 ? 2.888 29.731 -9.729 1.00 83.94 78 MET A O 1
ATOM 639 N N . GLU A 1 79 ? 1.919 29.475 -7.707 1.00 89.50 79 GLU A N 1
ATOM 640 C CA . GLU A 1 79 ? 2.899 30.253 -6.950 1.00 89.50 79 GLU A CA 1
ATOM 641 C C . GLU A 1 79 ? 4.064 29.378 -6.457 1.00 89.50 79 GLU A C 1
ATOM 643 O O . GLU A 1 79 ? 5.163 29.897 -6.226 1.00 89.50 79 GLU A O 1
ATOM 648 N N . PHE A 1 80 ? 3.868 28.054 -6.360 1.00 92.88 80 PHE A N 1
ATOM 649 C CA . PHE A 1 80 ? 4.886 27.065 -5.998 1.00 92.88 80 PHE A CA 1
ATOM 650 C C . PHE A 1 80 ? 5.888 26.875 -7.144 1.00 92.88 80 PHE A C 1
ATOM 652 O O . PHE A 1 80 ? 5.885 25.887 -7.875 1.00 92.88 80 PHE A O 1
ATOM 659 N N . ARG A 1 81 ? 6.753 27.866 -7.344 1.00 92.44 81 ARG A N 1
ATOM 660 C CA . ARG A 1 81 ? 7.838 27.831 -8.330 1.00 92.44 81 ARG A CA 1
ATOM 661 C C . ARG A 1 81 ? 8.874 28.900 -8.038 1.00 92.44 81 ARG A C 1
ATOM 663 O O . ARG A 1 81 ? 8.565 29.917 -7.422 1.00 92.44 81 ARG A O 1
ATOM 670 N N . VAL A 1 82 ? 10.087 28.710 -8.538 1.00 90.81 82 VAL A N 1
ATOM 671 C CA . VAL A 1 82 ? 11.118 29.753 -8.562 1.00 90.81 82 VAL A CA 1
ATOM 672 C C . VAL A 1 82 ? 11.212 30.329 -9.971 1.00 90.81 82 VAL A C 1
ATOM 674 O O . VAL A 1 82 ? 11.463 29.583 -10.918 1.00 90.81 82 VAL A O 1
ATOM 677 N N . ARG A 1 83 ? 11.030 31.647 -10.114 1.00 88.81 83 ARG A N 1
ATOM 678 C CA . ARG A 1 83 ? 11.285 32.367 -11.373 1.00 88.81 83 ARG A CA 1
ATOM 679 C C . ARG A 1 83 ? 12.728 32.867 -11.413 1.00 88.81 83 ARG A C 1
ATOM 681 O O . ARG A 1 83 ? 13.351 33.056 -10.372 1.00 88.81 83 ARG A O 1
ATOM 688 N N . GLU A 1 84 ? 13.254 33.113 -12.609 1.00 85.56 84 GLU A N 1
ATOM 689 C CA . GLU A 1 84 ? 14.611 33.662 -12.770 1.00 85.56 84 GLU A CA 1
ATOM 690 C C . GLU A 1 84 ? 14.750 35.067 -12.176 1.00 85.56 84 GLU A C 1
ATOM 692 O O . GLU A 1 84 ? 15.798 35.397 -11.630 1.00 85.56 84 GLU A O 1
ATOM 697 N N . ILE A 1 85 ? 13.667 35.846 -12.220 1.00 89.44 85 ILE A N 1
ATOM 698 C CA . ILE A 1 85 ? 13.588 37.199 -11.659 1.00 89.44 85 ILE A CA 1
ATOM 699 C C . ILE A 1 85 ? 13.444 37.232 -10.131 1.00 89.44 85 ILE A C 1
ATOM 701 O O . ILE A 1 85 ? 13.589 38.301 -9.551 1.00 89.44 85 ILE A O 1
ATOM 705 N N . ASP A 1 86 ? 13.125 36.104 -9.482 1.00 90.75 86 ASP A N 1
ATOM 706 C CA . ASP A 1 86 ? 12.858 36.086 -8.040 1.00 90.75 86 ASP A CA 1
ATOM 707 C C . ASP A 1 86 ? 14.176 36.191 -7.247 1.00 90.75 86 ASP A C 1
ATOM 709 O O . ASP A 1 86 ? 15.081 35.349 -7.391 1.00 90.75 86 ASP A O 1
ATOM 713 N N . THR A 1 87 ? 14.261 37.184 -6.359 1.00 94.69 87 THR A N 1
ATOM 714 C CA . THR A 1 87 ? 15.331 37.279 -5.358 1.00 94.69 87 THR A CA 1
ATOM 715 C C . THR A 1 87 ? 15.150 36.227 -4.257 1.00 94.69 87 THR A C 1
ATOM 717 O O . THR A 1 87 ? 14.137 35.529 -4.183 1.00 94.69 87 THR A O 1
ATOM 720 N N . LEU A 1 88 ? 16.164 36.047 -3.404 1.00 92.69 88 LEU A N 1
ATOM 721 C CA . LEU A 1 88 ? 16.067 35.113 -2.277 1.00 92.69 88 LEU A CA 1
ATOM 722 C C . LEU A 1 88 ? 15.003 35.543 -1.253 1.00 92.69 88 LEU A C 1
ATOM 724 O O . LEU A 1 88 ? 14.286 34.677 -0.746 1.00 92.69 88 LEU A O 1
ATOM 728 N N . ASP A 1 89 ? 14.859 36.850 -1.029 1.00 94.00 89 ASP A N 1
ATOM 729 C CA . ASP A 1 89 ? 13.836 37.426 -0.153 1.00 94.00 89 ASP A CA 1
ATOM 730 C C . ASP A 1 89 ? 12.432 37.224 -0.744 1.00 94.00 89 ASP A C 1
ATOM 732 O O . ASP A 1 89 ? 11.555 36.699 -0.059 1.00 94.00 89 ASP A O 1
ATOM 736 N N . ASP A 1 90 ? 12.245 37.477 -2.050 1.00 93.06 90 ASP A N 1
ATOM 737 C CA . ASP A 1 90 ? 10.955 37.253 -2.731 1.00 93.06 90 ASP A CA 1
ATOM 738 C C . ASP A 1 90 ? 10.468 35.805 -2.583 1.00 93.06 90 ASP A C 1
ATOM 740 O O . ASP A 1 90 ? 9.277 35.535 -2.406 1.00 93.06 90 ASP A O 1
ATOM 744 N N . ILE A 1 91 ? 11.391 34.841 -2.682 1.00 92.69 91 ILE A N 1
ATOM 745 C CA . ILE A 1 91 ? 11.075 33.420 -2.513 1.00 92.69 91 ILE A CA 1
ATOM 746 C C . ILE A 1 91 ? 10.666 33.154 -1.066 1.00 92.69 91 ILE A C 1
ATOM 748 O O . ILE A 1 91 ? 9.654 32.496 -0.835 1.00 92.69 91 ILE A O 1
ATOM 752 N N . GLN A 1 92 ? 11.424 33.651 -0.091 1.00 93.06 92 GLN A N 1
ATOM 753 C CA . GLN A 1 92 ? 11.118 33.422 1.316 1.00 93.06 92 GLN A CA 1
ATOM 754 C C . GLN A 1 92 ? 9.750 33.997 1.703 1.00 93.06 92 GLN A C 1
ATOM 756 O O . GLN A 1 92 ? 8.931 33.278 2.280 1.00 93.06 92 GLN A O 1
ATOM 761 N N . ASP A 1 93 ? 9.470 35.241 1.322 1.00 93.56 93 ASP A N 1
ATOM 762 C CA . ASP A 1 93 ? 8.204 35.914 1.615 1.00 93.56 93 ASP A CA 1
ATOM 763 C C . ASP A 1 93 ? 7.020 35.194 0.970 1.00 93.56 93 ASP A C 1
ATOM 765 O O . ASP A 1 93 ? 6.022 34.897 1.634 1.00 93.56 93 ASP A O 1
ATOM 769 N N . LYS A 1 94 ? 7.158 34.807 -0.304 1.00 94.31 94 LYS A N 1
ATOM 770 C CA . LYS A 1 94 ? 6.133 34.049 -1.031 1.00 94.31 94 LYS A CA 1
ATOM 771 C C . LYS A 1 94 ? 5.791 32.734 -0.336 1.00 94.31 94 LYS A C 1
ATOM 773 O O . LYS A 1 94 ? 4.617 32.426 -0.134 1.00 94.31 94 LYS A O 1
ATOM 778 N N . PHE A 1 95 ? 6.796 31.947 0.040 1.00 95.25 95 PHE A N 1
ATOM 779 C CA . PHE A 1 95 ? 6.569 30.642 0.665 1.00 95.25 95 PHE A CA 1
ATOM 780 C C . PHE A 1 95 ? 6.063 30.757 2.108 1.00 95.25 95 PHE A C 1
ATOM 782 O O . PHE A 1 95 ? 5.226 29.949 2.514 1.00 95.25 95 PHE A O 1
ATOM 789 N N . ASN A 1 96 ? 6.474 31.785 2.854 1.00 94.00 96 ASN A N 1
ATOM 790 C CA . ASN A 1 96 ? 5.901 32.099 4.164 1.00 94.00 96 ASN A CA 1
ATOM 791 C C . ASN A 1 96 ? 4.414 32.469 4.067 1.00 94.00 96 ASN A C 1
ATOM 793 O O . ASN A 1 96 ? 3.597 31.961 4.841 1.00 94.00 96 ASN A O 1
ATOM 797 N N . GLU A 1 97 ? 4.039 33.301 3.094 1.00 93.94 97 GLU A N 1
ATOM 798 C CA . GLU A 1 97 ? 2.641 33.676 2.870 1.00 93.94 97 GLU A CA 1
ATOM 799 C C . GLU A 1 97 ? 1.798 32.494 2.377 1.00 93.94 97 GLU A C 1
ATOM 801 O O . GLU A 1 97 ? 0.689 32.280 2.876 1.00 93.94 97 GLU A O 1
ATOM 806 N N . LEU A 1 98 ? 2.317 31.660 1.470 1.00 94.00 98 LEU A N 1
ATOM 807 C CA . LEU A 1 98 ? 1.631 30.428 1.074 1.00 94.00 98 LEU A CA 1
ATOM 808 C C . LEU A 1 98 ? 1.446 29.474 2.260 1.00 94.00 98 LEU A C 1
ATOM 810 O O . LEU A 1 98 ? 0.354 28.936 2.439 1.00 94.00 98 LEU A O 1
ATOM 814 N N . PHE A 1 99 ? 2.462 29.303 3.110 1.00 94.56 99 PHE A N 1
ATOM 815 C CA . PHE A 1 99 ? 2.356 28.463 4.305 1.00 94.56 99 PHE A CA 1
ATOM 816 C C . PHE A 1 99 ? 1.309 28.985 5.287 1.00 94.56 99 PHE A C 1
ATOM 818 O O . PHE A 1 99 ? 0.496 28.223 5.810 1.00 94.56 99 PHE A O 1
ATOM 825 N N . LYS A 1 100 ? 1.280 30.299 5.513 1.00 93.62 100 LYS A N 1
ATOM 826 C CA . LYS A 1 100 ? 0.276 30.963 6.348 1.00 93.62 100 LYS A CA 1
ATOM 827 C C . LYS A 1 100 ? -1.140 30.747 5.809 1.00 93.62 100 LYS A C 1
ATOM 829 O O . LYS A 1 100 ? -2.024 30.374 6.582 1.00 93.62 100 LYS A O 1
ATOM 834 N N . LYS A 1 101 ? -1.349 30.913 4.499 1.00 91.25 101 LYS A N 1
ATOM 835 C CA . LYS A 1 101 ? -2.635 30.650 3.831 1.00 91.25 101 LYS A CA 1
ATOM 836 C C . LYS A 1 101 ? -3.041 29.172 3.930 1.00 91.25 101 LYS A C 1
ATOM 838 O O . LYS A 1 101 ? -4.191 28.882 4.258 1.00 91.25 101 LYS A O 1
ATOM 843 N N . ALA A 1 102 ? -2.101 28.249 3.718 1.00 89.88 102 ALA A N 1
ATOM 844 C CA . ALA A 1 102 ? -2.331 26.810 3.834 1.00 89.88 102 ALA A CA 1
ATOM 845 C C . ALA A 1 102 ? -2.751 26.414 5.258 1.00 89.88 102 ALA A C 1
ATOM 847 O O . ALA A 1 102 ? -3.766 25.743 5.432 1.00 89.88 102 ALA A O 1
ATOM 848 N N . LYS A 1 103 ? -2.049 26.909 6.287 1.00 89.62 103 LYS A N 1
ATOM 849 C CA . LYS A 1 103 ? -2.410 26.682 7.698 1.00 89.62 103 LYS A CA 1
ATOM 850 C C . LYS A 1 103 ? -3.799 27.214 8.042 1.00 89.62 103 LYS A C 1
ATOM 852 O O . LYS A 1 103 ? -4.522 26.558 8.777 1.00 89.62 103 LYS A O 1
ATOM 857 N N . ALA A 1 104 ? -4.167 28.387 7.523 1.00 87.00 104 ALA A N 1
ATOM 858 C CA . ALA A 1 104 ? -5.484 28.973 7.770 1.00 87.00 104 ALA A CA 1
ATOM 859 C C . ALA A 1 104 ? -6.617 28.149 7.136 1.00 87.00 104 ALA A C 1
ATOM 861 O O . ALA A 1 104 ? -7.710 28.058 7.696 1.00 87.00 104 ALA A O 1
ATOM 862 N N . LYS A 1 105 ? -6.363 27.542 5.969 1.00 84.56 105 LYS A N 1
ATOM 863 C CA . LYS A 1 105 ? -7.318 26.655 5.293 1.00 84.56 105 LYS A CA 1
ATOM 864 C C . LYS A 1 105 ? -7.410 25.285 5.970 1.00 84.56 105 LYS A C 1
ATOM 866 O O . LYS A 1 105 ? -8.511 24.750 6.083 1.00 84.56 105 LYS A O 1
ATOM 871 N N . TRP A 1 106 ? -6.281 24.734 6.408 1.00 82.69 106 TRP A N 1
ATOM 872 C CA . TRP A 1 106 ? -6.171 23.405 7.011 1.00 82.69 106 TRP A CA 1
ATOM 873 C C . TRP A 1 106 ? -5.619 23.510 8.428 1.00 82.69 106 TRP A C 1
ATOM 875 O O . TRP A 1 106 ? -4.441 23.258 8.702 1.00 82.69 106 TRP A O 1
ATOM 885 N N . ASN A 1 107 ? -6.506 23.921 9.330 1.00 78.81 107 ASN A N 1
ATOM 886 C CA . ASN A 1 107 ? -6.192 24.062 10.744 1.00 78.81 107 ASN A CA 1
ATOM 887 C C . ASN A 1 107 ? -5.770 22.709 11.349 1.00 78.81 107 ASN A C 1
ATOM 889 O O . ASN A 1 107 ? -6.035 21.647 10.802 1.00 78.81 107 ASN A O 1
ATOM 893 N N . GLY A 1 108 ? -5.065 22.721 12.479 1.00 76.75 108 GLY A N 1
ATOM 894 C CA . GLY A 1 108 ? -4.747 21.504 13.237 1.00 76.75 108 GLY A CA 1
ATOM 895 C C . GLY A 1 108 ? -3.583 20.645 12.716 1.00 76.75 108 GLY A C 1
ATOM 896 O O . GLY A 1 108 ? -3.035 19.884 13.510 1.00 76.75 108 GLY A O 1
ATOM 897 N N . VAL A 1 109 ? -3.140 20.776 11.460 1.00 83.50 109 VAL A N 1
ATOM 898 C CA . VAL A 1 109 ? -1.977 20.016 10.935 1.00 83.50 109 VAL A CA 1
ATOM 899 C C . VAL A 1 109 ? -0.651 20.547 11.486 1.00 83.50 109 VAL A C 1
ATOM 901 O O . VAL A 1 109 ? 0.235 19.777 11.857 1.00 83.50 109 VAL A O 1
ATOM 904 N N . PHE A 1 110 ? -0.530 21.871 11.591 1.00 84.19 110 PHE A N 1
ATOM 905 C CA . PHE A 1 110 ? 0.614 22.554 12.193 1.00 84.19 110 PHE A CA 1
ATOM 906 C C . PHE A 1 110 ? 0.147 23.487 13.318 1.00 84.19 110 PHE A C 1
ATOM 908 O O . PHE A 1 110 ? -0.951 24.044 13.233 1.00 84.19 110 PHE A O 1
ATOM 915 N N . PRO A 1 111 ? 0.972 23.713 14.359 1.00 82.38 111 PRO A N 1
ATOM 916 C CA . PRO A 1 111 ? 0.718 24.766 15.340 1.00 82.38 111 PRO A CA 1
ATOM 917 C C . PRO A 1 111 ? 0.532 26.135 14.670 1.00 82.38 111 PRO A C 1
ATOM 919 O O . PRO A 1 111 ? 1.218 26.453 13.694 1.00 82.38 111 PRO A O 1
ATOM 922 N N . LYS A 1 112 ? -0.345 26.986 15.219 1.00 82.62 112 LYS A N 1
ATOM 923 C CA . LYS A 1 112 ? -0.632 28.323 14.658 1.00 82.62 112 LYS A CA 1
ATOM 924 C C . LYS A 1 112 ? 0.634 29.171 14.487 1.00 82.62 112 LYS A C 1
ATOM 926 O O . LYS A 1 112 ? 0.814 29.803 13.446 1.00 82.62 112 LYS A O 1
ATOM 931 N N . ASN A 1 113 ? 1.536 29.106 15.465 1.00 85.94 113 ASN A N 1
ATOM 932 C CA . ASN A 1 113 ? 2.819 29.812 15.491 1.00 85.94 113 ASN A CA 1
ATOM 933 C C . ASN A 1 113 ? 3.947 29.124 14.697 1.00 85.94 113 ASN A C 1
ATOM 935 O O . ASN A 1 113 ? 5.073 29.608 14.720 1.00 85.94 113 ASN A O 1
ATOM 939 N N . SER A 1 114 ? 3.684 28.004 14.014 1.00 88.06 114 SER A N 1
ATOM 940 C CA . SER A 1 114 ? 4.693 27.333 13.188 1.00 88.06 114 SER A CA 1
ATOM 941 C C . SER A 1 114 ? 5.128 28.237 12.032 1.00 88.06 114 SER A C 1
ATOM 943 O O . SER A 1 114 ? 4.281 28.844 11.376 1.00 88.06 114 SER A O 1
ATOM 945 N N . VAL A 1 115 ? 6.426 28.311 11.760 1.00 88.50 115 VAL A N 1
ATOM 946 C CA . VAL A 1 115 ? 7.012 29.078 10.647 1.00 88.50 115 VAL A CA 1
ATOM 947 C C . VAL A 1 115 ? 7.843 28.155 9.760 1.00 88.50 115 VAL A C 1
ATOM 949 O O . VAL A 1 115 ? 8.220 27.073 10.209 1.00 88.50 115 VAL A O 1
ATOM 952 N N . LEU A 1 116 ? 8.094 28.553 8.513 1.00 89.81 116 LEU A N 1
ATOM 953 C CA . LEU A 1 116 ? 9.020 27.849 7.627 1.00 89.81 116 LEU A CA 1
ATOM 954 C C . LEU A 1 116 ? 10.451 28.248 8.020 1.00 89.81 116 LEU A C 1
ATOM 956 O O . LEU A 1 116 ? 10.881 29.368 7.751 1.00 89.81 116 LEU A O 1
ATOM 960 N N . ASP A 1 117 ? 11.158 27.353 8.706 1.00 88.62 117 ASP A N 1
ATOM 961 C CA . ASP A 1 117 ? 12.498 27.595 9.251 1.00 88.62 117 ASP A CA 1
ATOM 962 C C . ASP A 1 117 ? 13.560 26.976 8.335 1.00 88.62 117 ASP A C 1
ATOM 964 O O . ASP A 1 117 ? 14.202 25.967 8.645 1.00 88.62 117 ASP A O 1
ATOM 968 N N . MET A 1 118 ? 13.709 27.580 7.157 1.00 88.12 118 MET A N 1
ATOM 969 C CA . MET A 1 118 ? 14.653 27.150 6.131 1.00 88.12 118 MET A CA 1
ATOM 970 C C . MET A 1 118 ? 15.478 28.336 5.634 1.00 88.12 118 MET A C 1
ATOM 972 O O . MET A 1 118 ? 14.933 29.395 5.322 1.00 88.12 118 MET A O 1
ATOM 976 N N . GLY A 1 119 ? 16.797 28.149 5.513 1.00 88.94 119 GLY A N 1
ATOM 977 C CA . GLY A 1 119 ? 17.676 29.150 4.909 1.00 88.94 119 GLY A CA 1
ATOM 978 C C . GLY A 1 119 ? 17.264 29.446 3.463 1.00 88.94 119 GLY A C 1
ATOM 979 O O . GLY A 1 119 ? 16.911 28.533 2.717 1.00 88.94 119 GLY A O 1
ATOM 980 N N . GLN A 1 120 ? 17.325 30.711 3.044 1.00 92.06 120 GLN A N 1
ATOM 981 C CA . GLN A 1 120 ? 16.761 31.160 1.762 1.00 92.06 120 GLN A CA 1
ATOM 982 C C . GLN A 1 120 ? 17.311 30.395 0.541 1.00 92.06 120 GLN A C 1
ATOM 984 O O . GLN A 1 120 ? 16.560 29.998 -0.352 1.00 92.06 120 GLN A O 1
ATOM 989 N N . ALA A 1 121 ? 18.624 30.138 0.506 1.00 90.44 121 ALA A N 1
ATOM 990 C CA . ALA A 1 121 ? 19.263 29.378 -0.573 1.00 90.44 121 ALA A CA 1
ATOM 991 C C . ALA A 1 121 ? 18.820 27.901 -0.598 1.00 90.44 121 ALA A C 1
ATOM 993 O O . ALA A 1 121 ? 18.599 27.325 -1.671 1.00 90.44 121 ALA A O 1
ATOM 994 N N . THR A 1 122 ? 18.643 27.304 0.583 1.00 90.44 122 THR A N 1
ATOM 995 C CA . THR A 1 122 ? 18.127 25.941 0.756 1.00 90.44 122 THR A CA 1
ATOM 996 C C . THR A 1 122 ? 16.676 25.856 0.296 1.00 90.44 122 THR A C 1
ATOM 998 O O . THR A 1 122 ? 16.340 24.972 -0.491 1.00 90.44 122 THR A O 1
ATOM 1001 N N . LEU A 1 123 ? 15.843 26.827 0.684 1.00 92.38 123 LEU A N 1
ATOM 1002 C CA . LEU A 1 123 ? 14.448 26.938 0.261 1.00 92.38 123 LEU A CA 1
ATOM 1003 C C . LEU A 1 123 ? 14.327 27.018 -1.257 1.00 92.38 123 LEU A C 1
ATOM 1005 O O . LEU A 1 123 ? 13.627 26.207 -1.861 1.00 92.38 123 LEU A O 1
ATOM 1009 N N . LYS A 1 124 ? 15.079 27.923 -1.893 1.00 93.12 124 LYS A N 1
ATOM 1010 C CA . LYS A 1 124 ? 15.135 28.032 -3.357 1.00 93.12 124 LYS A CA 1
ATOM 1011 C C . LYS A 1 124 ? 15.490 26.697 -4.017 1.00 93.12 124 LYS A C 1
ATOM 1013 O O . LYS A 1 124 ? 14.875 26.328 -5.016 1.00 93.12 124 LYS A O 1
ATOM 1018 N N . SER A 1 125 ? 16.466 25.976 -3.469 1.00 90.81 125 SER A N 1
ATOM 1019 C CA . SER A 1 125 ? 16.915 24.689 -4.013 1.00 90.81 125 SER A CA 1
ATOM 1020 C C . SER A 1 125 ? 15.858 23.593 -3.857 1.00 90.81 125 SER A C 1
ATOM 1022 O O . SER A 1 125 ? 15.576 22.884 -4.819 1.00 90.81 125 SER A O 1
ATOM 1024 N N . CYS A 1 126 ? 15.223 23.491 -2.688 1.00 91.50 126 CYS A N 1
ATOM 1025 C CA . CYS A 1 126 ? 14.169 22.509 -2.424 1.00 91.50 126 CYS A CA 1
ATOM 1026 C C . CYS A 1 126 ? 12.926 22.754 -3.291 1.00 91.50 126 CYS A C 1
ATOM 1028 O O . CYS A 1 126 ? 12.372 21.821 -3.871 1.00 91.50 126 CYS A O 1
ATOM 1030 N N . VAL A 1 127 ? 12.513 24.016 -3.444 1.00 93.12 127 VAL A N 1
ATOM 1031 C CA . VAL A 1 127 ? 11.373 24.386 -4.296 1.00 93.12 127 VAL A CA 1
ATOM 1032 C C . VAL A 1 127 ? 11.641 24.037 -5.756 1.00 93.12 127 VAL A C 1
ATOM 1034 O O . VAL A 1 127 ? 10.754 23.505 -6.420 1.00 93.12 127 VAL A O 1
ATOM 1037 N N . LYS A 1 128 ? 12.860 24.278 -6.257 1.00 91.50 128 LYS A N 1
ATOM 1038 C CA . LYS A 1 128 ? 13.236 23.912 -7.630 1.00 91.50 128 LYS A CA 1
ATOM 1039 C C . LYS A 1 128 ? 13.100 22.418 -7.912 1.00 91.50 128 LYS A C 1
ATOM 1041 O O . LYS A 1 128 ? 12.743 22.051 -9.027 1.00 91.50 128 LYS A O 1
ATOM 1046 N N . GLU A 1 129 ? 13.349 21.564 -6.923 1.00 90.50 129 GLU A N 1
ATOM 1047 C CA . GLU A 1 129 ? 13.149 20.122 -7.083 1.00 90.50 129 GLU A CA 1
ATOM 1048 C C . GLU A 1 129 ? 11.652 19.760 -7.150 1.00 90.50 129 GLU A C 1
ATOM 1050 O O . GLU A 1 129 ? 11.255 18.918 -7.955 1.00 90.50 129 GLU A O 1
ATOM 1055 N N . LEU A 1 130 ? 10.799 20.434 -6.373 1.00 88.62 130 LEU A N 1
ATOM 1056 C CA . LEU A 1 130 ? 9.369 20.113 -6.269 1.00 88.62 130 LEU A CA 1
ATOM 1057 C C . LEU A 1 130 ? 8.460 20.847 -7.276 1.00 88.62 130 LEU A C 1
ATOM 1059 O O . LEU A 1 130 ? 7.324 20.424 -7.479 1.00 88.62 130 LEU A O 1
ATOM 1063 N N . GLN A 1 131 ? 8.905 21.931 -7.918 1.00 90.50 131 GLN A N 1
ATOM 1064 C CA . GLN A 1 131 ? 8.019 22.795 -8.722 1.00 90.50 131 GLN A CA 1
ATOM 1065 C C . GLN A 1 131 ? 7.425 22.140 -9.983 1.00 90.50 131 GLN A C 1
ATOM 1067 O O . GLN A 1 131 ? 6.381 22.582 -10.452 1.00 90.50 131 GLN A O 1
ATOM 1072 N N . TYR A 1 132 ? 8.053 21.085 -10.514 1.00 86.56 132 TYR A N 1
ATOM 1073 C CA . TYR A 1 132 ? 7.595 20.356 -11.714 1.00 86.56 132 TYR A CA 1
ATOM 1074 C C . TYR A 1 132 ? 7.023 18.970 -11.409 1.00 86.56 132 TYR A C 1
ATOM 1076 O O . TYR A 1 132 ? 6.981 18.100 -12.275 1.00 86.56 132 TYR A O 1
ATOM 1084 N N . VAL A 1 133 ? 6.635 18.759 -10.158 1.00 83.06 133 VAL A N 1
ATOM 1085 C CA . VAL A 1 133 ? 5.917 17.568 -9.707 1.00 83.06 133 VAL A CA 1
ATOM 1086 C C . VAL A 1 133 ? 4.448 17.927 -9.616 1.00 83.06 133 VAL A C 1
ATOM 1088 O O . VAL A 1 133 ? 4.138 19.001 -9.110 1.00 83.06 133 VAL A O 1
ATOM 1091 N N . LYS A 1 134 ? 3.539 17.056 -10.040 1.00 80.56 134 LYS A N 1
ATOM 1092 C CA . LYS A 1 134 ? 2.121 17.190 -9.696 1.00 80.56 134 LYS A CA 1
ATOM 1093 C C . LYS A 1 134 ? 1.776 16.199 -8.587 1.00 80.56 134 LYS A C 1
ATOM 1095 O O . LYS A 1 134 ? 1.969 15.001 -8.757 1.00 80.56 134 LYS A O 1
ATOM 1100 N N . LEU A 1 135 ? 1.320 16.665 -7.427 1.00 78.44 135 LEU A N 1
ATOM 1101 C CA . LEU A 1 135 ? 0.937 15.746 -6.350 1.00 78.44 135 LEU A CA 1
ATOM 1102 C C . LEU A 1 135 ? -0.472 15.200 -6.582 1.00 78.44 135 LEU A C 1
ATOM 1104 O O . LEU A 1 135 ? -0.678 13.996 -6.480 1.00 78.44 135 LEU A O 1
ATOM 1108 N N . PHE A 1 136 ? -1.429 16.054 -6.947 1.00 73.25 136 PHE A N 1
ATOM 1109 C CA . PHE A 1 136 ? -2.779 15.607 -7.298 1.00 73.25 136 PHE A CA 1
ATOM 1110 C C . PHE A 1 136 ? -2.854 14.966 -8.687 1.00 73.25 136 PHE A C 1
ATOM 1112 O O . PHE A 1 136 ? -2.106 15.307 -9.598 1.00 73.25 136 PHE A O 1
ATOM 1119 N N . ASN A 1 137 ? -3.822 14.074 -8.882 1.00 67.75 137 ASN A N 1
ATOM 1120 C CA . ASN A 1 137 ? -3.987 13.204 -10.051 1.00 67.75 137 ASN A CA 1
ATOM 1121 C C . ASN A 1 137 ? -2.815 12.233 -10.293 1.00 67.75 137 ASN A C 1
ATOM 1123 O O . ASN A 1 137 ? -2.792 11.570 -11.328 1.00 67.75 137 ASN A O 1
ATOM 1127 N N . SER A 1 138 ? -1.873 12.132 -9.354 1.00 66.81 138 SER A N 1
ATOM 1128 C CA . SER A 1 138 ? -0.834 11.104 -9.345 1.00 66.81 138 SER A CA 1
ATOM 1129 C C . SER A 1 138 ? -1.359 9.814 -8.723 1.00 66.81 138 SER A C 1
ATOM 1131 O O . SER A 1 138 ? -2.352 9.821 -7.994 1.00 66.81 138 SER A O 1
ATOM 1133 N N . ASN A 1 139 ? -0.688 8.695 -9.002 1.00 65.06 139 ASN A N 1
ATOM 1134 C CA . ASN A 1 139 ? -1.002 7.425 -8.354 1.00 65.06 139 ASN A CA 1
ATOM 1135 C C . ASN A 1 139 ? -0.841 7.584 -6.828 1.00 65.06 139 ASN A C 1
ATOM 1137 O O . ASN A 1 139 ? 0.224 8.001 -6.363 1.00 65.06 139 ASN A O 1
ATOM 1141 N N . LEU A 1 140 ? -1.888 7.249 -6.061 1.00 64.81 140 LEU A N 1
ATOM 1142 C CA . LEU A 1 140 ? -1.867 7.297 -4.597 1.00 64.81 140 LEU A CA 1
ATOM 1143 C C . LEU A 1 140 ? -0.645 6.563 -4.048 1.00 64.81 140 LEU A C 1
ATOM 1145 O O . LEU A 1 140 ? 0.015 7.095 -3.167 1.00 64.81 140 LEU A O 1
ATOM 1149 N N . GLU A 1 141 ? -0.299 5.397 -4.597 1.00 63.72 141 GLU A N 1
ATOM 1150 C CA . GLU A 1 141 ? 0.849 4.614 -4.136 1.00 63.72 141 GLU A CA 1
ATOM 1151 C C . GLU A 1 141 ? 2.162 5.402 -4.202 1.00 63.72 141 GLU A C 1
ATOM 1153 O O . GLU A 1 141 ? 3.021 5.239 -3.338 1.00 63.72 141 GLU A O 1
ATOM 1158 N N . VAL A 1 142 ? 2.315 6.275 -5.204 1.00 66.69 142 VAL A N 1
ATOM 1159 C CA . VAL A 1 142 ? 3.505 7.117 -5.386 1.00 66.69 142 VAL A CA 1
ATOM 1160 C C . VAL A 1 142 ? 3.547 8.221 -4.335 1.00 66.69 142 VAL A C 1
ATOM 1162 O O . VAL A 1 142 ? 4.610 8.512 -3.787 1.00 66.69 142 VAL A O 1
ATOM 1165 N N . VAL A 1 143 ? 2.394 8.825 -4.045 1.00 67.31 143 VAL A N 1
ATOM 1166 C CA . VAL A 1 143 ? 2.253 9.866 -3.023 1.00 67.31 143 VAL A CA 1
ATOM 1167 C C . VAL A 1 143 ? 2.486 9.287 -1.628 1.00 67.31 143 VAL A C 1
ATOM 1169 O O . VAL A 1 143 ? 3.276 9.819 -0.849 1.00 67.31 143 VAL A O 1
ATOM 1172 N N . ASP A 1 144 ? 1.850 8.158 -1.343 1.00 66.62 144 ASP A N 1
ATOM 1173 C CA . ASP A 1 144 ? 1.892 7.500 -0.047 1.00 66.62 144 ASP A CA 1
ATOM 1174 C C . ASP A 1 144 ? 3.270 6.886 0.249 1.00 66.62 144 ASP A C 1
ATOM 1176 O O . ASP A 1 144 ? 3.782 7.060 1.349 1.00 66.62 144 ASP A O 1
ATOM 1180 N N . GLU A 1 145 ? 3.949 6.278 -0.737 1.00 69.31 145 GLU A N 1
ATOM 1181 C CA . GLU A 1 145 ? 5.331 5.788 -0.571 1.00 69.31 145 GLU A CA 1
ATOM 1182 C C . GLU A 1 145 ? 6.298 6.919 -0.189 1.00 69.31 145 GLU A C 1
ATOM 1184 O O . GLU A 1 145 ? 7.227 6.733 0.602 1.00 69.31 145 GLU A O 1
ATOM 1189 N N . ALA A 1 146 ? 6.085 8.110 -0.743 1.00 68.38 146 ALA A N 1
ATOM 1190 C CA . ALA A 1 146 ? 6.929 9.256 -0.460 1.00 68.38 146 ALA A CA 1
ATOM 1191 C C . ALA A 1 146 ? 6.690 9.793 0.968 1.00 68.38 146 ALA A C 1
ATOM 1193 O O . ALA A 1 146 ? 7.642 10.175 1.652 1.00 68.38 146 ALA A O 1
ATOM 1194 N N . PHE A 1 147 ? 5.448 9.745 1.461 1.00 70.12 147 PHE A N 1
ATOM 1195 C CA . PHE A 1 147 ? 5.131 10.059 2.857 1.00 70.12 147 PHE A CA 1
ATOM 1196 C C . PHE A 1 147 ? 5.610 8.997 3.842 1.00 70.12 147 PHE A C 1
ATOM 1198 O O . PHE A 1 147 ? 6.151 9.349 4.890 1.00 70.12 147 PHE A O 1
ATOM 1205 N N . GLU A 1 148 ? 5.481 7.716 3.503 1.00 70.00 148 GLU A N 1
ATOM 1206 C CA . GLU A 1 148 ? 6.058 6.618 4.282 1.00 70.00 148 GLU A CA 1
ATOM 1207 C C . GLU A 1 148 ? 7.568 6.811 4.465 1.00 70.00 148 GLU A C 1
ATOM 1209 O O . GLU A 1 148 ? 8.085 6.685 5.577 1.00 70.00 148 GLU A O 1
ATOM 1214 N N . HIS A 1 149 ? 8.283 7.162 3.388 1.00 73.00 149 HIS A N 1
ATOM 1215 C CA . HIS A 1 149 ? 9.720 7.441 3.440 1.00 73.00 149 HIS A CA 1
ATOM 1216 C C . HIS A 1 149 ? 10.051 8.564 4.433 1.00 73.00 149 HIS A C 1
ATOM 1218 O O . HIS A 1 149 ? 10.957 8.406 5.254 1.00 73.00 149 HIS A O 1
ATOM 1224 N N . LEU A 1 150 ? 9.280 9.656 4.410 1.00 67.25 150 LEU A N 1
ATOM 1225 C CA . LEU A 1 150 ? 9.457 10.783 5.330 1.00 67.25 150 LEU A CA 1
ATOM 1226 C C . LEU A 1 150 ? 9.255 10.388 6.802 1.00 67.25 150 LEU A C 1
ATOM 1228 O O . LEU A 1 150 ? 10.005 10.845 7.662 1.00 67.25 150 LEU A O 1
ATOM 1232 N N . VAL A 1 151 ? 8.281 9.526 7.111 1.00 67.75 151 VAL A N 1
ATOM 1233 C CA . VAL A 1 151 ? 8.014 9.082 8.495 1.00 67.75 151 VAL A CA 1
ATOM 1234 C C . VAL A 1 151 ? 9.080 8.099 8.997 1.00 67.75 151 VAL A C 1
ATOM 1236 O O . VAL A 1 151 ? 9.481 8.151 10.163 1.00 67.75 151 VAL A O 1
ATOM 1239 N N . ASN A 1 152 ? 9.569 7.213 8.124 1.00 62.44 152 ASN A N 1
ATOM 1240 C CA . ASN A 1 152 ? 10.383 6.058 8.510 1.00 62.44 152 ASN A CA 1
ATOM 1241 C C . ASN A 1 152 ? 11.831 6.382 8.901 1.00 62.44 152 ASN A C 1
ATOM 1243 O O . ASN A 1 152 ? 12.416 5.648 9.697 1.00 62.44 152 ASN A O 1
ATOM 1247 N N . LYS A 1 153 ? 12.431 7.468 8.397 1.00 58.19 153 LYS A N 1
ATOM 1248 C CA . LYS A 1 153 ? 13.862 7.766 8.622 1.00 58.19 153 LYS A CA 1
ATOM 1249 C C . LYS A 1 153 ? 14.226 7.965 10.106 1.00 58.19 153 LYS A C 1
ATOM 1251 O O . LYS A 1 153 ? 15.388 7.803 10.475 1.00 58.19 153 LYS A O 1
ATOM 1256 N N . ASN A 1 154 ? 13.235 8.256 10.959 1.00 49.62 154 ASN A N 1
ATOM 1257 C CA . ASN A 1 154 ? 13.433 8.598 12.375 1.00 49.62 154 ASN A CA 1
ATOM 1258 C C . ASN A 1 154 ? 12.825 7.587 13.357 1.00 49.62 154 ASN A C 1
ATOM 1260 O O . ASN A 1 154 ? 13.075 7.680 14.560 1.00 49.62 154 ASN A O 1
ATOM 1264 N N . GLN A 1 155 ? 12.063 6.601 12.876 1.00 51.19 155 GLN A N 1
ATOM 1265 C CA . GLN A 1 155 ? 11.595 5.500 13.712 1.00 51.19 155 GLN A CA 1
ATOM 1266 C C . GLN A 1 155 ? 12.671 4.412 13.718 1.00 51.19 155 GLN A C 1
ATOM 1268 O O . GLN A 1 155 ? 12.695 3.530 12.863 1.00 51.19 155 GLN A O 1
ATOM 1273 N N . LYS A 1 156 ? 13.617 4.491 14.667 1.00 40.97 156 LYS A N 1
ATOM 1274 C CA . LYS A 1 156 ? 14.549 3.380 14.924 1.00 40.97 156 LYS A CA 1
ATOM 1275 C C . LYS A 1 156 ? 13.735 2.087 15.049 1.00 40.97 156 LYS A C 1
ATOM 1277 O O . LYS A 1 156 ? 12.742 2.066 15.777 1.00 40.97 156 LYS A O 1
ATOM 1282 N N . GLY A 1 157 ? 14.175 1.028 14.366 1.00 42.97 157 GLY A N 1
ATOM 1283 C CA . GLY A 1 157 ? 13.497 -0.275 14.277 1.00 42.97 157 GLY A CA 1
ATOM 1284 C C . GLY A 1 157 ? 1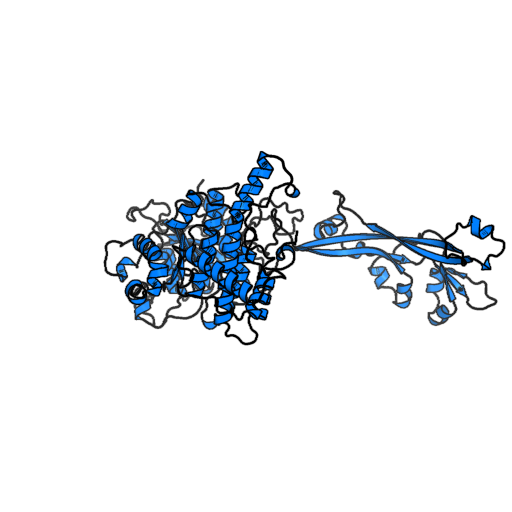3.177 -0.970 15.611 1.00 42.97 157 GLY A C 1
ATOM 1285 O O . GLY A 1 157 ? 12.534 -2.014 15.600 1.00 42.97 157 GLY A O 1
ATOM 1286 N N . ASP A 1 158 ? 13.552 -0.382 16.750 1.00 43.66 158 ASP A N 1
ATOM 1287 C CA . ASP A 1 158 ? 13.289 -0.874 18.104 1.00 43.66 158 ASP A CA 1
ATOM 1288 C C . ASP A 1 158 ? 11.816 -0.749 18.549 1.00 43.66 158 ASP A C 1
ATOM 1290 O O . ASP A 1 158 ? 11.410 -1.421 19.495 1.00 43.66 158 ASP A O 1
ATOM 1294 N N . MET A 1 159 ? 10.989 0.083 17.895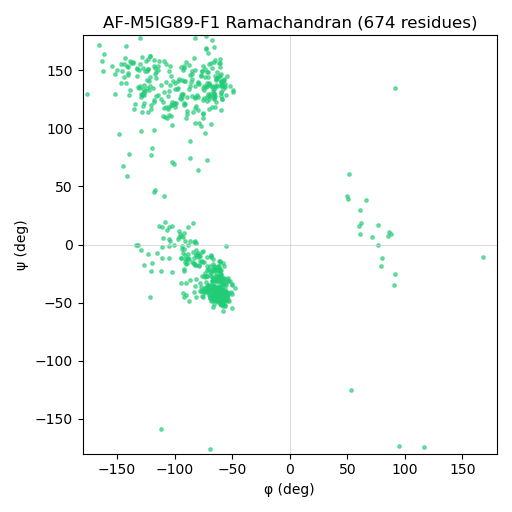 1.00 48.31 159 MET A N 1
ATOM 1295 C CA . MET A 1 159 ? 9.598 0.332 18.335 1.00 48.31 159 MET A CA 1
ATOM 1296 C C . MET A 1 159 ? 8.538 -0.563 17.671 1.00 48.31 159 MET A C 1
ATOM 1298 O O . MET A 1 159 ? 7.358 -0.428 17.995 1.00 48.31 159 MET A O 1
ATOM 1302 N N . GLY A 1 160 ? 8.922 -1.459 16.751 1.00 50.16 160 GLY A N 1
ATOM 1303 C CA . GLY A 1 160 ? 8.004 -2.425 16.123 1.00 50.16 160 GLY A CA 1
ATOM 1304 C C . GLY A 1 160 ? 6.833 -1.816 15.338 1.00 50.16 160 GLY A C 1
ATOM 1305 O O . GLY A 1 160 ? 5.853 -2.514 15.084 1.00 50.16 160 GLY A O 1
ATOM 1306 N N . GLN A 1 161 ? 6.908 -0.523 15.009 1.00 58.47 161 GLN A N 1
ATOM 1307 C CA . GLN A 1 161 ? 5.951 0.184 14.162 1.00 58.47 161 GLN A CA 1
ATOM 1308 C C . GLN A 1 161 ? 6.344 -0.051 12.710 1.00 58.47 161 GLN A C 1
ATOM 1310 O O . GLN A 1 161 ? 7.412 0.376 12.271 1.00 58.47 161 GLN A O 1
ATOM 1315 N N . TYR A 1 162 ? 5.497 -0.762 11.977 1.00 67.25 162 TYR A N 1
ATOM 1316 C CA . TYR A 1 162 ? 5.746 -1.092 10.585 1.00 67.25 162 TYR A CA 1
ATOM 1317 C C . TYR A 1 162 ? 4.597 -0.600 9.737 1.00 67.25 162 TYR A C 1
ATOM 1319 O O . TYR A 1 162 ? 3.432 -0.814 10.066 1.00 67.25 162 TYR A O 1
ATOM 1327 N N . PHE A 1 163 ? 4.936 0.036 8.623 1.00 74.88 163 PHE A N 1
ATOM 1328 C CA . PHE A 1 163 ? 3.925 0.454 7.681 1.00 74.88 163 PHE A CA 1
ATOM 1329 C C . PHE A 1 163 ? 3.307 -0.761 6.974 1.00 74.88 163 PHE A C 1
ATOM 1331 O O . PHE A 1 163 ? 4.017 -1.694 6.588 1.00 74.88 163 PHE A O 1
ATOM 1338 N N . THR A 1 164 ? 1.983 -0.766 6.821 1.00 86.62 164 THR A N 1
ATOM 1339 C CA . THR A 1 164 ? 1.259 -1.856 6.157 1.00 86.62 164 THR A CA 1
ATOM 1340 C C . THR A 1 164 ? 1.333 -1.680 4.646 1.00 86.62 164 THR A C 1
ATOM 1342 O O . THR A 1 164 ? 0.826 -0.682 4.143 1.00 86.62 164 THR A O 1
ATOM 1345 N N . PRO A 1 165 ? 1.908 -2.618 3.877 1.00 88.19 165 PRO A N 1
ATOM 1346 C CA . PRO A 1 165 ? 1.968 -2.457 2.429 1.00 88.19 165 PRO A CA 1
ATOM 1347 C C . PRO A 1 165 ? 0.576 -2.291 1.807 1.00 88.19 165 PRO A C 1
ATOM 1349 O O . PRO A 1 165 ? -0.370 -2.972 2.201 1.00 88.19 165 PRO A O 1
ATOM 1352 N N . ARG A 1 166 ? 0.465 -1.405 0.812 1.00 86.19 166 ARG A N 1
ATOM 1353 C CA . ARG A 1 166 ? -0.809 -0.976 0.202 1.00 86.19 166 ARG A CA 1
ATOM 1354 C C . ARG A 1 166 ? -1.657 -2.127 -0.311 1.00 86.19 166 ARG A C 1
ATOM 1356 O O . ARG A 1 166 ? -2.819 -2.229 0.044 1.00 86.19 166 ARG A O 1
ATOM 1363 N N . TYR A 1 167 ? -1.035 -3.074 -0.998 1.00 90.25 167 TYR A N 1
ATOM 1364 C CA . TYR A 1 167 ? -1.714 -4.277 -1.462 1.00 90.25 167 TYR A CA 1
ATOM 1365 C C . TYR A 1 167 ? -2.285 -5.156 -0.328 1.00 90.25 167 TYR A C 1
ATOM 1367 O O . TYR A 1 167 ? -3.275 -5.856 -0.514 1.00 90.25 167 TYR A O 1
ATOM 1375 N N . VAL A 1 168 ? -1.709 -5.123 0.878 1.00 95.44 168 VAL A N 1
ATOM 1376 C CA . VAL A 1 168 ? -2.313 -5.800 2.040 1.00 95.44 168 VAL A CA 1
ATOM 1377 C C . VAL A 1 168 ? -3.519 -5.006 2.541 1.00 95.44 168 VAL A C 1
ATOM 1379 O O . VAL A 1 168 ? -4.547 -5.599 2.854 1.00 95.44 168 VAL A O 1
ATOM 1382 N N . ILE A 1 169 ? -3.413 -3.673 2.585 1.00 95.12 169 ILE A N 1
ATOM 1383 C CA . ILE A 1 169 ? -4.526 -2.785 2.944 1.00 95.12 169 ILE A CA 1
ATOM 1384 C C . ILE A 1 169 ? -5.704 -2.993 1.984 1.00 95.12 169 ILE A C 1
ATOM 1386 O O . ILE A 1 169 ? -6.814 -3.249 2.443 1.00 95.12 169 ILE A O 1
ATOM 1390 N N . ASP A 1 170 ? -5.463 -2.942 0.674 1.00 94.38 170 ASP A N 1
ATOM 1391 C CA . ASP A 1 170 ? -6.487 -3.113 -0.359 1.00 94.38 170 ASP A CA 1
ATOM 1392 C C . ASP A 1 170 ? -7.165 -4.476 -0.282 1.00 94.38 170 ASP A C 1
ATOM 1394 O O . ASP A 1 170 ? -8.389 -4.553 -0.378 1.00 94.38 170 ASP A O 1
ATOM 1398 N N . MET A 1 171 ? -6.406 -5.546 -0.025 1.00 97.81 171 MET A N 1
ATOM 1399 C CA . MET A 1 171 ? -6.979 -6.867 0.232 1.00 97.81 171 MET A CA 1
ATOM 1400 C C . MET A 1 171 ? -7.942 -6.832 1.428 1.00 97.81 171 MET A C 1
ATOM 1402 O O . MET A 1 171 ? -9.067 -7.315 1.316 1.00 97.81 171 MET A O 1
ATOM 1406 N N . CYS A 1 172 ? -7.535 -6.246 2.560 1.00 98.62 172 CYS A N 1
ATOM 1407 C CA . CYS A 1 172 ? -8.383 -6.147 3.749 1.00 98.62 172 CYS A CA 1
ATOM 1408 C C . CYS A 1 172 ? -9.656 -5.337 3.487 1.00 98.62 172 CYS A C 1
ATOM 1410 O O . CYS A 1 172 ? -10.748 -5.789 3.829 1.00 98.62 172 CYS A O 1
ATOM 1412 N N . VAL A 1 173 ? -9.515 -4.160 2.872 1.00 98.00 173 VAL A N 1
ATOM 1413 C CA . VAL A 1 173 ? -10.632 -3.268 2.535 1.00 98.00 173 VAL A CA 1
ATOM 1414 C C . VAL A 1 173 ? -11.593 -3.979 1.590 1.00 98.00 173 VAL A C 1
ATOM 1416 O O . VAL A 1 173 ? -12.795 -4.010 1.846 1.00 98.00 173 VAL A O 1
ATOM 1419 N N . LYS A 1 174 ? -11.063 -4.624 0.545 1.00 97.38 174 LYS A N 1
ATOM 1420 C CA . LYS A 1 174 ? -11.852 -5.398 -0.407 1.00 97.38 174 LYS A CA 1
ATOM 1421 C C . LYS A 1 174 ? -12.589 -6.530 0.293 1.00 97.38 174 LYS A C 1
ATOM 1423 O O . LYS A 1 174 ? -13.798 -6.594 0.163 1.00 97.38 174 LYS A O 1
ATOM 1428 N N . MET A 1 175 ? -11.919 -7.369 1.082 1.00 98.50 175 MET A N 1
ATOM 1429 C CA . MET A 1 175 ? -12.562 -8.487 1.785 1.00 98.50 175 MET A CA 1
ATOM 1430 C C . MET A 1 175 ? -13.627 -8.021 2.787 1.00 98.50 175 MET A C 1
ATOM 1432 O O . MET A 1 175 ? -14.684 -8.643 2.870 1.00 98.50 175 MET A O 1
ATOM 1436 N N . LEU A 1 176 ? -13.398 -6.925 3.519 1.00 98.38 176 LEU A N 1
ATOM 1437 C CA . LEU A 1 176 ? -14.382 -6.395 4.465 1.00 98.38 176 LEU A CA 1
ATOM 1438 C C . LEU A 1 176 ? -15.513 -5.599 3.802 1.00 98.38 176 LEU A C 1
ATOM 1440 O O . LEU A 1 176 ? -16.549 -5.449 4.432 1.00 98.38 176 LEU A O 1
ATOM 1444 N N . ASN A 1 177 ? -15.381 -5.113 2.569 1.00 97.88 177 ASN A N 1
ATOM 1445 C CA . ASN A 1 177 ? -16.468 -4.450 1.833 1.00 97.88 177 ASN A CA 1
ATOM 1446 C C . ASN A 1 177 ? -17.172 -3.312 2.613 1.00 97.88 177 ASN A C 1
ATOM 1448 O O . ASN A 1 177 ? -18.361 -3.434 2.919 1.00 97.88 177 ASN A O 1
ATOM 1452 N N . PRO A 1 178 ? -16.461 -2.243 3.013 1.00 97.75 178 PRO A N 1
ATOM 1453 C CA . PRO A 1 178 ? -17.066 -1.121 3.729 1.00 97.75 178 PRO A CA 1
ATOM 1454 C C . PRO A 1 178 ? -18.174 -0.442 2.919 1.00 97.75 178 PRO A C 1
ATOM 1456 O O . PRO A 1 178 ? -18.025 -0.262 1.708 1.00 97.75 178 PRO A O 1
ATOM 1459 N N . LYS A 1 179 ? -19.262 -0.043 3.589 1.00 96.50 179 LYS A N 1
ATOM 1460 C CA . LYS A 1 179 ? -20.423 0.639 2.991 1.00 96.50 179 LYS A CA 1
ATOM 1461 C C . LYS A 1 179 ? -20.532 2.120 3.398 1.00 96.50 179 LYS A C 1
ATOM 1463 O O . LYS A 1 179 ? -19.974 2.506 4.427 1.00 96.50 179 LYS A O 1
ATOM 1468 N N . PRO A 1 180 ? -21.236 2.967 2.615 1.00 94.81 180 PRO A N 1
ATOM 1469 C CA . PRO A 1 180 ? -21.371 4.401 2.905 1.00 94.81 180 PRO A CA 1
ATOM 1470 C C . PRO A 1 180 ? -22.014 4.759 4.255 1.00 94.81 180 PRO A C 1
ATOM 1472 O O . PRO A 1 180 ? -21.760 5.829 4.802 1.00 94.81 180 PRO A O 1
ATOM 1475 N N . ASP A 1 181 ? -22.843 3.887 4.816 1.00 94.81 181 ASP A N 1
ATOM 1476 C CA . ASP A 1 181 ? -23.514 4.086 6.103 1.00 94.81 181 ASP A CA 1
ATOM 1477 C C . ASP A 1 181 ? -22.718 3.532 7.302 1.00 94.81 181 ASP A C 1
ATOM 1479 O O . ASP A 1 181 ? -23.043 3.817 8.460 1.00 94.81 181 ASP A O 1
ATOM 1483 N N . GLU A 1 182 ? -21.639 2.792 7.036 1.00 96.94 182 GLU A N 1
ATOM 1484 C CA . GLU A 1 182 ? -20.836 2.103 8.042 1.00 96.94 182 GLU A CA 1
ATOM 1485 C C . GLU A 1 182 ? -19.673 2.948 8.560 1.00 96.94 182 GLU A C 1
ATOM 1487 O O . GLU A 1 182 ? -18.971 3.633 7.814 1.00 96.94 182 GLU A O 1
ATOM 1492 N N . LYS A 1 183 ? -19.424 2.842 9.868 1.00 97.12 183 LYS A N 1
ATOM 1493 C CA . LYS A 1 183 ? -18.340 3.524 10.573 1.00 97.12 183 LYS A CA 1
ATOM 1494 C C . LYS A 1 183 ? -17.124 2.632 10.684 1.00 97.12 183 LYS A C 1
ATOM 1496 O O . LYS A 1 183 ? -17.192 1.520 11.213 1.00 97.12 183 LYS A O 1
ATOM 1501 N N . MET A 1 184 ? -15.991 3.179 10.284 1.00 97.25 184 MET A N 1
ATOM 1502 C CA . MET A 1 184 ? -14.706 2.518 10.320 1.00 97.25 184 MET A CA 1
ATOM 1503 C C . MET A 1 184 ? -13.734 3.225 11.266 1.00 97.25 184 MET A C 1
ATOM 1505 O O . MET A 1 184 ? -13.696 4.457 11.339 1.00 97.25 184 MET A O 1
ATOM 1509 N N . ILE A 1 185 ? -12.918 2.434 11.965 1.00 98.12 185 ILE A N 1
ATOM 1510 C CA . ILE A 1 185 ? -11.758 2.928 12.704 1.00 98.12 185 ILE A CA 1
ATOM 1511 C C . ILE A 1 185 ? -10.494 2.106 12.441 1.00 98.12 185 ILE A C 1
ATOM 1513 O O . ILE A 1 185 ? -10.541 0.882 12.334 1.00 98.12 185 ILE A O 1
ATOM 1517 N N . ASP A 1 186 ? -9.353 2.790 12.432 1.00 97.44 186 ASP A N 1
ATOM 1518 C CA . ASP A 1 186 ? -8.038 2.190 12.653 1.00 97.44 186 ASP A CA 1
ATOM 1519 C C . ASP A 1 186 ? -7.481 2.644 14.008 1.00 97.44 186 ASP A C 1
ATOM 1521 O O . ASP A 1 186 ? -7.387 3.837 14.297 1.00 97.44 186 ASP A O 1
ATOM 1525 N N . THR A 1 187 ? -7.161 1.689 14.876 1.00 96.50 187 THR A N 1
ATOM 1526 C CA . THR A 1 187 ? -6.708 1.925 16.255 1.00 96.50 187 THR A CA 1
ATOM 1527 C C . THR A 1 187 ? -5.185 1.983 16.400 1.00 96.50 187 THR A C 1
ATOM 1529 O O . THR A 1 187 ? -4.692 2.222 17.507 1.00 96.50 187 THR A O 1
ATOM 1532 N N . ALA A 1 188 ? -4.450 1.747 15.313 1.00 93.69 188 ALA A N 1
ATOM 1533 C CA . ALA A 1 188 ? -3.000 1.869 15.196 1.00 93.69 188 ALA A CA 1
ATOM 1534 C C . ALA A 1 188 ? -2.674 2.463 13.815 1.00 93.69 188 ALA A C 1
ATOM 1536 O O . ALA A 1 188 ? -2.022 1.837 12.978 1.00 93.69 188 ALA A O 1
ATOM 1537 N N . ALA A 1 189 ? -3.215 3.658 13.571 1.00 90.75 189 ALA A N 1
ATOM 1538 C CA . ALA A 1 189 ? -3.447 4.169 12.228 1.00 90.75 189 ALA A CA 1
ATOM 1539 C C . ALA A 1 189 ? -2.187 4.503 11.429 1.00 90.75 189 ALA A C 1
ATOM 1541 O O . ALA A 1 189 ? -2.258 4.578 10.201 1.00 90.75 189 ALA A O 1
ATOM 1542 N N . GLY A 1 190 ? -1.043 4.738 12.076 1.00 87.25 190 GLY A N 1
ATOM 1543 C CA . GLY A 1 190 ? 0.163 5.196 11.397 1.00 87.25 190 GLY A CA 1
ATOM 1544 C C . GLY A 1 190 ? -0.124 6.444 10.555 1.00 87.25 190 GLY A C 1
ATOM 1545 O O . GLY A 1 190 ? -0.661 7.430 11.056 1.00 87.25 190 GLY A O 1
ATOM 1546 N N . SER A 1 191 ? 0.203 6.397 9.261 1.00 81.25 191 SER A N 1
ATOM 1547 C CA . SER A 1 191 ? -0.129 7.457 8.294 1.00 81.25 191 SER A CA 1
ATOM 1548 C C . SER A 1 191 ? -1.542 7.346 7.699 1.00 81.25 191 SER A C 1
ATOM 1550 O O . SER A 1 191 ? -1.817 7.945 6.667 1.00 81.25 191 SER A O 1
ATOM 1552 N N . CYS A 1 192 ? -2.452 6.604 8.331 1.00 87.81 192 CYS A N 1
ATOM 1553 C CA . CYS A 1 192 ? -3.842 6.412 7.907 1.00 87.81 192 CYS A CA 1
ATOM 1554 C C . CYS A 1 192 ? -4.029 5.644 6.587 1.00 87.81 192 CYS A C 1
ATOM 1556 O O . CYS A 1 192 ? -4.961 5.925 5.834 1.00 87.81 192 CYS A O 1
ATOM 1558 N N . GLY A 1 193 ? -3.217 4.611 6.342 1.00 87.88 193 GLY A N 1
ATOM 1559 C CA . GLY A 1 193 ? -3.367 3.753 5.162 1.00 87.88 193 GLY A CA 1
ATOM 1560 C C . GLY A 1 193 ? -4.744 3.079 5.061 1.00 87.88 193 GLY A C 1
ATOM 1561 O O . GLY A 1 193 ? -5.432 3.241 4.056 1.00 87.88 193 GLY A O 1
ATOM 1562 N N . PHE A 1 194 ? -5.198 2.383 6.111 1.00 92.94 194 PHE A N 1
ATOM 1563 C CA . PHE A 1 194 ? -6.535 1.772 6.117 1.00 92.94 194 PHE A CA 1
ATOM 1564 C C . PHE A 1 194 ? -7.671 2.806 5.966 1.00 92.94 194 PHE A C 1
ATOM 1566 O O . PHE A 1 194 ? -8.542 2.581 5.118 1.00 92.94 194 PHE A O 1
ATOM 1573 N N . PRO A 1 195 ? -7.676 3.944 6.705 1.00 92.88 195 PRO A N 1
ATOM 1574 C CA . PRO A 1 195 ? -8.611 5.053 6.481 1.00 92.88 195 PRO A CA 1
ATOM 1575 C C . PRO A 1 195 ? -8.691 5.510 5.030 1.00 92.88 195 PRO A C 1
ATOM 1577 O O . PRO A 1 195 ? -9.775 5.491 4.451 1.00 92.88 195 PRO A O 1
ATOM 1580 N N . MET A 1 196 ? -7.557 5.849 4.419 1.00 88.00 196 MET A N 1
ATOM 1581 C CA . MET A 1 196 ? -7.527 6.396 3.063 1.00 88.00 196 MET A CA 1
ATOM 1582 C C . MET A 1 196 ? -8.047 5.413 2.014 1.00 88.00 196 MET A C 1
ATOM 1584 O O . MET A 1 196 ? -8.884 5.776 1.188 1.00 88.00 196 MET A O 1
ATOM 1588 N N . HIS A 1 197 ? -7.614 4.155 2.068 1.00 90.62 197 HIS A N 1
ATOM 1589 C CA . HIS A 1 197 ? -8.061 3.144 1.108 1.00 90.62 197 HIS A CA 1
ATOM 1590 C C . HIS A 1 197 ? -9.548 2.797 1.279 1.00 90.62 197 HIS A C 1
ATOM 1592 O O . HIS A 1 197 ? -10.245 2.544 0.300 1.00 90.62 197 HIS A O 1
ATOM 1598 N N . THR A 1 198 ? -10.070 2.863 2.506 1.00 94.12 198 THR A N 1
ATOM 1599 C CA . THR A 1 198 ? -11.507 2.690 2.770 1.00 94.12 198 THR A CA 1
ATOM 1600 C C . THR A 1 198 ? -12.332 3.836 2.208 1.00 94.12 198 THR A C 1
ATOM 1602 O O . THR A 1 198 ? -13.353 3.588 1.571 1.00 94.12 198 THR A O 1
ATOM 1605 N N . ILE A 1 199 ? -11.873 5.080 2.389 1.00 91.25 199 ILE A N 1
ATOM 1606 C CA . ILE A 1 199 ? -12.502 6.263 1.789 1.00 91.25 199 ILE A CA 1
ATOM 1607 C C . ILE A 1 199 ? -12.605 6.080 0.277 1.00 91.25 199 ILE A C 1
ATOM 1609 O O . ILE A 1 199 ? -13.684 6.222 -0.283 1.00 91.25 199 ILE A O 1
ATOM 1613 N N . PHE A 1 200 ? -11.514 5.685 -0.377 1.00 88.62 200 PHE A N 1
ATOM 1614 C CA . PHE A 1 200 ? -11.495 5.472 -1.824 1.00 88.62 200 PHE A CA 1
ATOM 1615 C C . PHE A 1 200 ? -12.397 4.325 -2.274 1.00 88.62 200 PHE A C 1
ATOM 1617 O O . PHE A 1 200 ? -13.115 4.460 -3.266 1.00 88.62 200 PHE A O 1
ATOM 1624 N N . TYR A 1 201 ? -12.426 3.228 -1.523 1.00 91.94 201 TYR A N 1
ATOM 1625 C CA . TYR A 1 201 ? -13.320 2.111 -1.807 1.00 91.94 201 TYR A CA 1
ATOM 1626 C C . TYR A 1 201 ? -14.801 2.508 -1.718 1.00 91.94 201 TYR A C 1
ATOM 1628 O O . TYR A 1 201 ? -15.601 2.122 -2.570 1.00 91.94 201 TYR A O 1
ATOM 1636 N N . VAL A 1 202 ? -15.180 3.300 -0.713 1.00 93.50 202 VAL A N 1
ATOM 1637 C CA . VAL A 1 202 ? -16.563 3.770 -0.543 1.00 93.50 202 VAL A CA 1
ATOM 1638 C C . VAL A 1 202 ? -16.916 4.869 -1.538 1.00 93.50 202 VAL A C 1
ATOM 1640 O O . VAL A 1 202 ? -18.003 4.852 -2.105 1.00 93.50 202 VAL A O 1
ATOM 1643 N N . TRP A 1 203 ? -15.998 5.781 -1.839 1.00 90.25 203 TRP A N 1
ATOM 1644 C CA . TRP A 1 203 ? -16.205 6.789 -2.875 1.00 90.25 203 TRP A CA 1
ATOM 1645 C C . TRP A 1 203 ? -16.431 6.181 -4.249 1.00 90.25 203 TRP A C 1
ATOM 1647 O O . TRP A 1 203 ? -17.291 6.658 -4.974 1.00 90.25 203 TRP A O 1
ATOM 1657 N N . LYS A 1 204 ? -15.744 5.087 -4.591 1.00 89.44 204 LYS A N 1
ATOM 1658 C CA . LYS A 1 204 ? -16.025 4.355 -5.832 1.00 89.44 204 LYS A CA 1
ATOM 1659 C C . LYS A 1 204 ? -17.436 3.749 -5.855 1.00 89.44 204 LYS A C 1
ATOM 1661 O O . LYS A 1 204 ? -17.993 3.570 -6.929 1.00 89.44 204 LYS A O 1
ATOM 1666 N N . GLN A 1 205 ? -18.024 3.441 -4.696 1.00 91.94 205 GLN A N 1
ATOM 1667 C CA . GLN A 1 205 ? -19.426 3.010 -4.609 1.00 91.94 205 GLN A CA 1
ATOM 1668 C C . GLN A 1 205 ? -20.396 4.193 -4.742 1.00 91.94 205 GLN A C 1
ATOM 1670 O O . GLN A 1 205 ? -21.414 4.060 -5.412 1.00 91.94 205 GLN A O 1
ATOM 1675 N N . LEU A 1 206 ? -20.075 5.339 -4.132 1.00 90.81 206 LEU A N 1
ATOM 1676 C CA . LEU A 1 206 ? -20.886 6.563 -4.209 1.00 90.81 206 LEU A CA 1
ATOM 1677 C C . LEU A 1 206 ? -20.824 7.229 -5.592 1.00 90.81 206 LEU A C 1
ATOM 1679 O O . LEU A 1 206 ? -21.807 7.795 -6.058 1.00 90.81 206 LEU A O 1
ATOM 1683 N N . ASN A 1 207 ? -19.672 7.154 -6.257 1.00 87.88 207 ASN A N 1
ATOM 1684 C CA . ASN A 1 207 ? -19.409 7.766 -7.553 1.00 87.88 207 ASN A CA 1
ATOM 1685 C C . ASN A 1 207 ? -18.586 6.823 -8.461 1.00 87.88 207 ASN A C 1
ATOM 1687 O O . ASN A 1 207 ? -17.372 7.003 -8.612 1.00 87.88 207 ASN A O 1
ATOM 1691 N N . PRO A 1 208 ? -19.229 5.810 -9.074 1.00 85.19 208 PRO A N 1
ATOM 1692 C CA . PRO A 1 208 ? -18.549 4.798 -9.891 1.00 85.19 208 PRO A CA 1
ATOM 1693 C C . PRO A 1 208 ? -17.831 5.350 -11.127 1.00 85.19 208 PRO A C 1
ATOM 1695 O O . PRO A 1 208 ? -16.826 4.784 -11.553 1.00 85.19 208 PRO A O 1
ATOM 1698 N N . GLU A 1 209 ? -18.315 6.471 -11.665 1.00 80.19 209 GLU A N 1
ATOM 1699 C CA . GLU A 1 209 ? -17.793 7.112 -12.879 1.00 80.19 209 GLU A CA 1
ATOM 1700 C C . GLU A 1 209 ? -16.624 8.076 -12.598 1.00 80.19 209 GLU A C 1
ATOM 1702 O O . GLU A 1 209 ? -16.127 8.752 -13.502 1.00 80.19 209 GLU A O 1
ATOM 1707 N N . ALA A 1 210 ? -16.171 8.185 -11.343 1.00 73.19 210 ALA A N 1
ATOM 1708 C CA . ALA A 1 210 ? -15.063 9.061 -10.983 1.00 73.19 210 ALA A CA 1
ATOM 1709 C C . ALA A 1 210 ? -13.748 8.593 -11.651 1.00 73.19 210 ALA A C 1
ATOM 1711 O O . ALA A 1 210 ? -13.248 7.514 -11.329 1.00 73.19 210 ALA A O 1
ATOM 1712 N N . PRO A 1 211 ? -13.113 9.410 -12.519 1.00 62.41 211 PRO A N 1
ATOM 1713 C CA . PRO A 1 211 ? -11.946 8.975 -13.294 1.00 62.41 211 PRO A CA 1
ATOM 1714 C C . PRO A 1 211 ? -10.662 8.860 -12.457 1.00 62.41 211 PRO A C 1
ATOM 1716 O O . PRO A 1 211 ? -9.739 8.144 -12.833 1.00 62.41 211 PRO A O 1
ATOM 1719 N N . ASN A 1 212 ? -10.562 9.594 -11.342 1.00 68.81 212 ASN A N 1
ATOM 1720 C CA . ASN A 1 212 ? -9.446 9.503 -10.400 1.00 68.81 212 ASN A CA 1
ATOM 1721 C C . ASN A 1 212 ? -9.914 9.892 -8.988 1.00 68.81 212 ASN A C 1
ATOM 1723 O O . ASN A 1 212 ? -10.519 10.948 -8.793 1.00 68.81 212 ASN A O 1
ATOM 1727 N N . LEU A 1 213 ? -9.610 9.050 -7.999 1.00 69.56 213 LEU A N 1
ATOM 1728 C CA . LEU A 1 213 ? -9.972 9.273 -6.598 1.00 69.56 213 LEU A CA 1
ATOM 1729 C C . LEU A 1 213 ? -8.982 10.185 -5.863 1.00 69.56 213 LEU A C 1
ATOM 1731 O O . LEU A 1 213 ? -9.346 10.760 -4.845 1.00 69.56 213 LEU A O 1
ATOM 1735 N N . PHE A 1 214 ? -7.776 10.400 -6.389 1.00 70.75 214 PHE A N 1
ATOM 1736 C CA . PHE A 1 214 ? -6.794 11.353 -5.872 1.00 70.75 214 PHE A CA 1
ATOM 1737 C C . PHE A 1 214 ? -6.792 12.620 -6.734 1.00 70.75 214 PHE A C 1
ATOM 1739 O O . PHE A 1 214 ? -5.873 12.861 -7.510 1.00 70.75 214 PHE A O 1
ATOM 1746 N N . THR A 1 215 ? -7.848 13.430 -6.653 1.00 69.50 215 THR A N 1
ATOM 1747 C CA . THR A 1 215 ? -8.042 14.582 -7.546 1.00 69.50 215 THR A CA 1
ATOM 1748 C C . THR A 1 215 ? -8.243 15.896 -6.803 1.00 69.50 215 THR A C 1
ATOM 1750 O O . THR A 1 215 ? -8.626 15.911 -5.635 1.00 69.50 215 THR A O 1
ATOM 1753 N N . THR A 1 216 ? -7.972 17.002 -7.497 1.00 68.94 216 THR A N 1
ATOM 1754 C CA . THR A 1 216 ? -8.274 18.363 -7.044 1.00 68.94 216 THR A CA 1
ATOM 1755 C C . THR A 1 216 ? -9.733 18.771 -7.252 1.00 68.94 216 THR A C 1
ATOM 1757 O O . THR A 1 216 ? -10.113 19.866 -6.826 1.00 68.94 216 THR A O 1
ATOM 1760 N N . ARG A 1 217 ? -10.538 17.942 -7.932 1.00 71.62 217 ARG A N 1
ATOM 1761 C CA . ARG A 1 217 ? -11.968 18.205 -8.130 1.00 71.62 217 ARG A CA 1
ATOM 1762 C C . ARG A 1 217 ? -12.691 18.259 -6.791 1.00 71.62 217 ARG A C 1
ATOM 1764 O O . ARG A 1 217 ? -12.364 17.520 -5.858 1.00 71.62 217 ARG A O 1
ATOM 1771 N N . SER A 1 218 ? -13.694 19.128 -6.723 1.00 74.06 218 SER A N 1
ATOM 1772 C CA . SER A 1 218 ? -14.578 19.193 -5.562 1.00 74.06 218 SER A CA 1
ATOM 1773 C C . SER A 1 218 ? -15.275 17.852 -5.352 1.00 74.06 218 SER A C 1
ATOM 1775 O O . SER A 1 218 ? -15.703 17.206 -6.308 1.00 74.06 218 SER A O 1
ATOM 1777 N N . ARG A 1 219 ? -15.377 17.446 -4.088 1.00 81.56 219 ARG A N 1
ATOM 1778 C CA . ARG A 1 219 ? -16.124 16.256 -3.685 1.00 81.56 219 ARG A CA 1
ATOM 1779 C C . ARG A 1 219 ? -17.600 16.576 -3.555 1.00 81.56 219 ARG A C 1
ATOM 1781 O O . ARG A 1 219 ? -17.971 17.705 -3.229 1.00 81.56 219 ARG A O 1
ATOM 1788 N N . THR A 1 220 ? -18.422 15.570 -3.802 1.00 86.12 220 THR A N 1
ATOM 1789 C CA . THR A 1 220 ? -19.855 15.619 -3.522 1.00 86.12 220 THR A CA 1
ATOM 1790 C C . THR A 1 220 ? -20.098 15.732 -2.015 1.00 86.12 220 THR A C 1
ATOM 1792 O O . THR A 1 220 ? -19.239 15.388 -1.197 1.00 86.12 220 THR A O 1
ATOM 1795 N N . SER A 1 221 ? -21.280 16.212 -1.628 1.00 87.44 221 SER A N 1
ATOM 1796 C CA . SER A 1 221 ? -21.659 16.304 -0.214 1.00 87.44 221 SER A CA 1
ATOM 1797 C C . SER A 1 221 ? -21.643 14.940 0.478 1.00 87.44 221 SER A C 1
ATOM 1799 O O . SER A 1 221 ? -21.149 14.845 1.595 1.00 87.44 221 SER A O 1
ATOM 1801 N N . GLU A 1 222 ? -22.092 13.882 -0.200 1.00 89.12 222 GLU A N 1
ATOM 1802 C CA . GLU A 1 222 ? -22.120 12.514 0.336 1.00 89.12 222 GLU A CA 1
ATOM 1803 C C . GLU A 1 222 ? -20.709 11.960 0.582 1.00 89.12 222 GLU A C 1
ATOM 1805 O O . GLU A 1 222 ? -20.428 11.406 1.646 1.00 89.12 222 GLU A O 1
ATOM 1810 N N . GLU A 1 223 ? -19.786 12.171 -0.365 1.00 89.50 223 GLU A N 1
ATOM 1811 C CA . GLU A 1 223 ? -18.377 11.794 -0.207 1.00 89.50 223 GLU A CA 1
ATOM 1812 C C . GLU A 1 223 ? -17.737 12.493 0.999 1.00 89.50 223 GLU A C 1
ATOM 1814 O O . GLU A 1 223 ? -16.986 11.859 1.744 1.00 89.50 223 GLU A O 1
ATOM 1819 N N . LEU A 1 224 ? -18.032 13.783 1.203 1.00 88.19 224 LEU A N 1
ATOM 1820 C CA . LEU A 1 224 ? -17.534 14.552 2.345 1.00 88.19 224 LEU A CA 1
ATOM 1821 C C . LEU A 1 224 ? -18.158 14.074 3.656 1.00 88.19 224 LEU A C 1
ATOM 1823 O O . LEU A 1 224 ? -17.434 13.816 4.616 1.00 88.19 224 LEU A O 1
ATOM 1827 N N . GLU A 1 225 ? -19.482 13.927 3.706 1.00 88.94 225 GLU A N 1
ATOM 1828 C CA . GLU A 1 225 ? -20.203 13.469 4.895 1.00 88.94 225 GLU A CA 1
ATOM 1829 C C . GLU A 1 225 ? -19.721 12.095 5.362 1.00 88.94 225 GLU A C 1
ATOM 1831 O O . GLU A 1 225 ? -19.546 11.898 6.569 1.00 88.94 225 GLU A O 1
ATOM 1836 N N . TYR A 1 226 ? -19.430 11.182 4.429 1.00 91.50 226 TYR A N 1
ATOM 1837 C CA . TYR A 1 226 ? -18.833 9.886 4.742 1.00 91.50 226 TYR A CA 1
ATOM 1838 C C . TYR A 1 226 ? -17.520 10.043 5.520 1.00 91.50 226 TYR A C 1
ATOM 1840 O O . TYR A 1 226 ? -17.366 9.494 6.613 1.00 91.50 226 TYR A O 1
ATOM 1848 N N . VAL A 1 227 ? -16.582 10.845 5.010 1.00 89.69 227 VAL A N 1
ATOM 1849 C CA . VAL A 1 227 ? -15.278 11.048 5.661 1.00 89.69 227 VAL A CA 1
ATOM 1850 C C . VAL A 1 227 ? -15.448 11.722 7.027 1.00 89.69 227 VAL A C 1
ATOM 1852 O O . VAL A 1 227 ? -14.906 11.243 8.026 1.00 89.69 227 VAL A O 1
ATOM 1855 N N . VAL A 1 228 ? -16.247 12.795 7.090 1.00 88.50 228 VAL A N 1
ATOM 1856 C CA . VAL A 1 228 ? -16.464 13.620 8.294 1.00 88.50 228 VAL A CA 1
ATOM 1857 C C . VAL A 1 228 ? -17.080 12.821 9.442 1.00 88.50 228 VAL A C 1
ATOM 1859 O O . VAL A 1 228 ? -16.781 13.093 10.615 1.00 88.50 228 VAL A O 1
ATOM 1862 N N . ASN A 1 229 ? -17.973 11.880 9.134 1.00 90.19 229 ASN A N 1
ATOM 1863 C CA . ASN A 1 229 ? -18.827 11.233 10.130 1.00 90.19 229 ASN A CA 1
ATOM 1864 C C . ASN A 1 229 ? -18.509 9.759 10.367 1.00 90.19 229 ASN A C 1
ATOM 1866 O O . ASN A 1 229 ? -18.852 9.254 11.439 1.00 90.19 229 ASN A O 1
ATOM 1870 N N . ASN A 1 230 ? -17.877 9.074 9.409 1.00 93.88 230 ASN A N 1
ATOM 1871 C CA . ASN A 1 230 ? -17.765 7.618 9.444 1.00 93.88 230 ASN A CA 1
ATOM 1872 C C . ASN A 1 230 ? -16.332 7.076 9.473 1.00 93.88 230 ASN A C 1
ATOM 1874 O O . ASN A 1 230 ? -16.170 5.922 9.853 1.00 93.88 230 ASN A O 1
ATOM 1878 N N . VAL A 1 231 ? -15.293 7.856 9.160 1.00 94.56 231 VAL A N 1
ATOM 1879 C CA . VAL A 1 231 ? -13.909 7.339 9.116 1.00 94.56 231 VAL A CA 1
ATOM 1880 C C . VAL A 1 231 ? -13.055 7.928 10.234 1.00 94.56 231 VAL A C 1
ATOM 1882 O O . VAL A 1 231 ? -12.951 9.147 10.357 1.00 94.56 231 VAL A O 1
ATOM 1885 N N . PHE A 1 232 ? -12.428 7.064 11.040 1.00 95.75 232 PHE A N 1
ATOM 1886 C CA . PHE A 1 232 ? -11.646 7.440 12.221 1.00 95.75 232 PHE A CA 1
ATOM 1887 C C . PHE A 1 232 ? -10.267 6.772 12.247 1.00 95.75 232 PHE A C 1
ATOM 1889 O O . PHE A 1 232 ? -10.081 5.658 11.763 1.00 95.75 232 PHE A O 1
ATOM 1896 N N . GLY A 1 233 ? -9.296 7.446 12.860 1.00 95.31 233 GLY A N 1
ATOM 1897 C CA . GLY A 1 233 ? -7.950 6.921 13.075 1.00 95.31 233 GLY A CA 1
ATOM 1898 C C . GLY A 1 233 ? -7.391 7.347 14.428 1.00 95.31 233 GLY A C 1
ATOM 1899 O O . GLY A 1 233 ? -7.556 8.494 14.845 1.00 95.31 233 GLY A O 1
ATOM 1900 N N . ILE A 1 234 ? -6.717 6.433 15.117 1.00 95.50 234 ILE A N 1
ATOM 1901 C CA . ILE A 1 234 ? -5.988 6.706 16.353 1.00 95.50 234 ILE A CA 1
ATOM 1902 C C . ILE A 1 234 ? -4.558 6.214 16.192 1.00 95.50 234 ILE A C 1
ATOM 1904 O O . ILE A 1 234 ? -4.332 5.069 15.808 1.00 95.50 234 ILE A O 1
ATOM 1908 N N . ASP A 1 235 ? -3.599 7.061 16.538 1.00 93.00 235 ASP A N 1
ATOM 1909 C CA . ASP A 1 235 ? -2.209 6.653 16.695 1.00 93.00 235 ASP A CA 1
ATOM 1910 C C . ASP A 1 235 ? -1.577 7.431 17.854 1.00 93.00 235 ASP A C 1
ATOM 1912 O O . ASP A 1 235 ? -2.037 8.514 18.209 1.00 93.00 235 ASP A O 1
ATOM 1916 N N . PHE A 1 236 ? -0.540 6.885 18.480 1.00 90.00 236 PHE A N 1
ATOM 1917 C CA . PHE A 1 236 ? 0.127 7.551 19.599 1.00 90.00 236 PHE A CA 1
ATOM 1918 C C . PHE A 1 236 ? 1.263 8.481 19.145 1.00 90.00 236 PHE A C 1
ATOM 1920 O O . PHE A 1 236 ? 1.735 9.296 19.936 1.00 90.00 236 PHE A O 1
ATOM 1927 N N . SER A 1 237 ? 1.731 8.345 17.901 1.00 86.81 237 SER A N 1
ATOM 1928 C CA . SER A 1 237 ? 2.801 9.147 17.310 1.00 86.81 237 SER A CA 1
ATOM 1929 C C . SER A 1 237 ? 2.233 10.403 16.647 1.00 86.81 237 SER A C 1
ATOM 1931 O O . SER A 1 237 ? 1.587 10.334 15.601 1.00 86.81 237 SER A O 1
ATOM 1933 N N . GLU A 1 238 ? 2.539 11.576 17.207 1.00 84.88 238 GLU A N 1
ATOM 1934 C CA . GLU A 1 238 ? 2.106 12.875 16.665 1.00 84.88 238 GLU A CA 1
ATOM 1935 C C . GLU A 1 238 ? 2.531 13.086 15.202 1.00 84.88 238 GLU A C 1
ATOM 1937 O O . GLU A 1 238 ? 1.747 13.583 14.391 1.00 84.88 238 GLU A O 1
ATOM 1942 N N . LYS A 1 239 ? 3.738 12.629 14.834 1.00 82.12 239 LYS A N 1
ATOM 1943 C CA . LYS A 1 239 ? 4.245 12.698 13.454 1.00 82.12 239 LYS A CA 1
ATOM 1944 C C . LYS A 1 239 ? 3.391 11.861 12.503 1.00 82.12 239 LYS A C 1
ATOM 1946 O O . LYS A 1 239 ? 3.003 12.350 11.446 1.00 82.12 239 LYS A O 1
ATOM 1951 N N . SER A 1 240 ? 3.064 10.629 12.895 1.00 83.31 240 SER A N 1
ATOM 1952 C CA . SER A 1 240 ? 2.233 9.721 12.094 1.00 83.31 240 SER A CA 1
ATOM 1953 C C . SER A 1 240 ? 0.826 10.294 11.912 1.00 83.31 240 SER A C 1
ATOM 1955 O O . SER A 1 240 ? 0.347 10.420 10.785 1.00 83.31 240 SER A O 1
ATOM 1957 N N . VAL A 1 241 ? 0.224 10.770 13.009 1.00 87.25 241 VAL A N 1
ATOM 1958 C CA . VAL A 1 241 ? -1.081 11.447 13.009 1.00 87.25 241 VAL A CA 1
ATOM 1959 C C . VAL A 1 241 ? -1.080 12.657 12.079 1.00 87.25 241 VAL A C 1
ATOM 1961 O O . VAL A 1 241 ? -2.027 12.840 11.319 1.00 87.25 241 VAL A O 1
ATOM 1964 N N . ARG A 1 242 ? -0.028 13.483 12.076 1.00 84.75 242 ARG A N 1
ATOM 1965 C CA . ARG A 1 242 ? 0.063 14.641 11.171 1.00 84.75 242 ARG A CA 1
ATOM 1966 C C . ARG A 1 242 ? 0.104 14.249 9.703 1.00 84.75 242 ARG A C 1
ATOM 1968 O O . ARG A 1 242 ? -0.573 14.897 8.906 1.00 84.75 242 ARG A O 1
ATOM 1975 N N . VAL A 1 243 ? 0.837 13.194 9.350 1.00 82.56 243 VAL A N 1
ATOM 1976 C CA . VAL A 1 243 ? 0.842 12.668 7.978 1.00 82.56 243 VAL A CA 1
ATOM 1977 C C . VAL A 1 243 ? -0.536 12.136 7.598 1.00 82.56 243 VAL A C 1
ATOM 1979 O O . VAL A 1 243 ? -1.058 12.532 6.559 1.00 82.56 243 VAL A O 1
ATOM 1982 N N . GLY A 1 244 ? -1.168 11.335 8.459 1.00 83.69 244 GLY A N 1
ATOM 1983 C CA . GLY A 1 244 ? -2.519 10.824 8.213 1.00 83.69 244 GLY A CA 1
ATOM 1984 C C . GLY A 1 244 ? -3.555 11.937 8.044 1.00 83.69 244 GLY A C 1
ATOM 1985 O O . GLY A 1 244 ? -4.366 11.909 7.122 1.00 83.69 244 GLY A O 1
ATOM 1986 N N . ARG A 1 245 ? -3.476 12.995 8.859 1.00 85.56 245 ARG A N 1
ATOM 1987 C CA . ARG A 1 245 ? -4.329 14.185 8.708 1.00 85.56 245 ARG A CA 1
ATOM 1988 C C . ARG A 1 245 ? -4.091 14.893 7.386 1.00 85.56 245 ARG A C 1
ATOM 1990 O O . ARG A 1 245 ? -5.057 15.293 6.751 1.00 85.56 245 ARG A O 1
ATOM 1997 N N . MET A 1 246 ? -2.839 15.022 6.956 1.00 81.31 246 MET A N 1
ATOM 1998 C CA . MET A 1 246 ? -2.530 15.642 5.673 1.00 81.31 246 MET A CA 1
ATOM 1999 C C . MET A 1 246 ? -3.019 14.804 4.488 1.00 81.31 246 MET A C 1
ATOM 2001 O O . MET A 1 246 ? -3.539 15.370 3.534 1.00 81.31 246 MET A O 1
ATOM 2005 N N . LEU A 1 247 ? -2.929 13.475 4.552 1.00 77.56 247 LEU A N 1
ATOM 2006 C CA . LEU A 1 247 ? -3.516 12.597 3.536 1.00 77.56 247 LEU A CA 1
ATOM 2007 C C . LEU A 1 247 ? -5.047 12.731 3.492 1.00 77.56 247 LEU A C 1
ATOM 2009 O O . LEU A 1 247 ? -5.624 12.864 2.412 1.00 77.56 247 LEU A O 1
ATOM 2013 N N . ASN A 1 248 ? -5.697 12.860 4.651 1.00 77.62 248 ASN A N 1
ATOM 2014 C CA . ASN A 1 248 ? -7.135 13.133 4.741 1.00 77.62 248 ASN A CA 1
ATOM 2015 C C . ASN A 1 248 ? -7.542 14.528 4.218 1.00 77.62 248 ASN A C 1
ATOM 2017 O O . ASN A 1 248 ? -8.729 14.767 3.990 1.00 77.62 248 ASN A O 1
ATOM 2021 N N . ILE A 1 249 ? -6.603 15.456 3.980 1.00 74.81 249 ILE A N 1
ATOM 2022 C CA . ILE A 1 249 ? -6.899 16.709 3.261 1.00 74.81 249 ILE A CA 1
ATOM 2023 C C . ILE A 1 249 ? -7.330 16.430 1.836 1.00 74.81 249 ILE A C 1
ATOM 2025 O O . ILE A 1 249 ? -8.287 17.042 1.361 1.00 74.81 249 ILE A O 1
ATOM 2029 N N . ILE A 1 250 ? -6.670 15.481 1.175 1.00 67.56 250 ILE A N 1
ATOM 2030 C CA . ILE A 1 250 ? -7.077 15.052 -0.161 1.00 67.56 250 ILE A CA 1
ATOM 2031 C C . ILE A 1 250 ? -8.492 14.458 -0.129 1.00 67.56 250 ILE A C 1
ATOM 2033 O O . ILE A 1 250 ? -9.247 14.604 -1.091 1.00 67.56 250 ILE A O 1
ATOM 2037 N N . ALA A 1 251 ? -8.881 13.862 1.003 1.00 65.69 251 ALA A N 1
ATOM 2038 C CA . ALA A 1 251 ? -10.212 13.313 1.218 1.00 65.69 251 ALA A CA 1
ATOM 2039 C C . ALA A 1 251 ? -11.320 14.373 1.466 1.00 65.69 251 ALA A C 1
ATOM 2041 O O . ALA A 1 251 ? -12.493 14.032 1.554 1.00 65.69 251 ALA A O 1
ATOM 2042 N N . GLY A 1 252 ? -10.993 15.665 1.582 1.00 62.12 252 GLY A N 1
ATOM 2043 C CA . GLY A 1 252 ? -11.976 16.760 1.624 1.00 62.12 252 GLY A CA 1
ATOM 2044 C C . GLY A 1 252 ? -12.488 17.206 3.009 1.00 62.12 252 GLY A C 1
ATOM 2045 O O . GLY A 1 252 ? -12.811 18.383 3.153 1.00 62.12 252 GLY A O 1
ATOM 2046 N N . ASP A 1 253 ? -12.485 16.357 4.049 1.00 65.94 253 ASP A N 1
ATOM 2047 C CA . ASP A 1 253 ? -12.773 16.758 5.458 1.00 65.94 253 ASP A CA 1
ATOM 2048 C C . ASP A 1 253 ? -11.536 17.333 6.181 1.00 65.94 253 ASP A C 1
ATOM 2050 O O . ASP A 1 253 ? -11.599 18.000 7.219 1.00 65.94 253 ASP A O 1
ATOM 2054 N N . GLY A 1 254 ? -10.345 17.105 5.632 1.00 55.53 254 GLY A N 1
ATOM 2055 C CA . GLY A 1 254 ? -9.169 17.854 6.046 1.00 55.53 254 GLY A CA 1
ATOM 2056 C C . GLY A 1 254 ? -8.359 17.268 7.189 1.00 55.53 254 GLY A C 1
ATOM 2057 O O . GLY A 1 254 ? -7.165 17.508 7.165 1.00 55.53 254 GLY A O 1
ATOM 2058 N N . HIS A 1 255 ? -8.945 16.605 8.206 1.00 68.06 255 HIS A N 1
ATOM 2059 C CA . HIS A 1 255 ? -8.196 16.278 9.445 1.00 68.06 255 HIS A CA 1
ATOM 2060 C C . HIS A 1 255 ? -9.001 15.779 10.671 1.00 68.06 255 HIS A C 1
ATOM 2062 O O . HIS A 1 255 ? -8.369 15.425 11.674 1.00 68.06 255 HIS A O 1
ATOM 2068 N N . THR A 1 256 ? -10.339 15.851 10.694 1.00 71.56 256 THR A N 1
ATOM 2069 C CA . THR A 1 256 ? -11.087 15.942 11.969 1.00 71.56 256 THR A CA 1
ATOM 2070 C C . THR A 1 256 ? -11.003 14.681 12.830 1.00 71.56 256 THR A C 1
ATOM 2072 O O . THR A 1 256 ? -10.929 14.789 14.051 1.00 71.56 256 THR A O 1
ATOM 2075 N N . ASN A 1 257 ? -10.962 13.499 12.217 1.00 87.94 257 ASN A N 1
ATOM 2076 C CA . ASN A 1 257 ? -11.155 12.222 12.912 1.00 87.94 257 ASN A CA 1
ATOM 2077 C C . ASN A 1 257 ? -9.875 11.385 13.094 1.00 87.94 257 ASN A C 1
ATOM 2079 O O . ASN A 1 257 ? -9.966 10.213 13.456 1.00 87.94 257 ASN A O 1
ATOM 2083 N N . VAL A 1 258 ? -8.693 11.967 12.858 1.00 91.69 258 VAL A N 1
ATOM 2084 C CA . VAL A 1 258 ? -7.400 11.320 13.140 1.00 91.69 258 VAL A CA 1
ATOM 2085 C C . VAL A 1 258 ? -6.788 11.962 14.382 1.00 91.69 258 VAL A C 1
ATOM 2087 O O . VAL A 1 258 ? -6.518 13.167 14.395 1.00 91.69 258 VAL A O 1
ATOM 2090 N N . ILE A 1 259 ? -6.619 11.172 15.440 1.00 93.44 259 ILE A N 1
ATOM 2091 C CA . ILE A 1 259 ? -6.439 11.667 16.808 1.00 93.44 259 ILE A CA 1
ATOM 2092 C C . ILE A 1 259 ? -5.183 11.053 17.428 1.00 93.44 259 ILE A C 1
ATOM 2094 O O . ILE A 1 259 ? -4.981 9.841 17.376 1.00 93.44 259 ILE A O 1
ATOM 2098 N N . GLU A 1 260 ? -4.371 11.892 18.070 1.00 93.81 260 GLU A N 1
ATOM 2099 C CA . GLU A 1 260 ? -3.227 11.441 18.861 1.00 93.81 260 GLU A CA 1
ATOM 2100 C C . GLU A 1 260 ? -3.685 10.888 20.221 1.00 93.81 260 GLU A C 1
ATOM 2102 O O . GLU A 1 260 ? -3.995 11.664 21.128 1.00 93.81 260 GLU A O 1
ATOM 2107 N N . LEU A 1 261 ? -3.742 9.561 20.372 1.00 95.12 261 LEU A N 1
ATOM 2108 C CA . LEU A 1 261 ? -4.060 8.876 21.633 1.00 95.12 261 LEU A CA 1
ATOM 2109 C C . LEU A 1 261 ? -3.285 7.558 21.754 1.00 95.12 261 LEU A C 1
ATOM 2111 O O . LEU A 1 261 ? -3.063 6.847 20.780 1.00 95.12 261 LEU A O 1
ATOM 2115 N N . ASN A 1 262 ? -2.964 7.160 22.985 1.00 94.00 262 ASN A N 1
ATOM 2116 C CA . ASN A 1 262 ? -2.503 5.805 23.272 1.00 94.00 262 ASN A CA 1
ATOM 2117 C C . ASN A 1 262 ? -3.703 4.854 23.398 1.00 94.00 262 ASN A C 1
ATOM 2119 O O . ASN A 1 262 ? -4.389 4.844 24.423 1.00 94.00 262 ASN A O 1
ATOM 2123 N N . THR A 1 263 ? -3.941 4.034 22.376 1.00 95.12 263 THR A N 1
ATOM 2124 C CA . THR A 1 263 ? -5.073 3.096 22.307 1.00 95.12 263 THR A CA 1
ATOM 2125 C C . THR A 1 263 ? -5.141 2.135 23.499 1.00 95.12 263 THR A C 1
ATOM 2127 O O . THR A 1 263 ? -6.244 1.814 23.957 1.00 95.12 263 THR A O 1
ATOM 2130 N N . LEU A 1 264 ? -3.988 1.705 24.028 1.00 94.69 264 LEU A N 1
ATOM 2131 C CA . LEU A 1 264 ? -3.921 0.738 25.125 1.00 94.69 264 LEU A CA 1
ATOM 2132 C C . LEU A 1 264 ? -4.113 1.366 26.518 1.00 94.69 264 LEU A C 1
ATOM 2134 O O . LEU A 1 264 ? -4.456 0.640 27.449 1.00 94.69 264 LEU A O 1
ATOM 2138 N N . ASP A 1 265 ? -3.967 2.686 26.668 1.00 93.75 265 ASP A N 1
ATOM 2139 C CA . ASP A 1 265 ? -4.085 3.411 27.949 1.00 93.75 265 ASP A CA 1
ATOM 2140 C C . ASP A 1 265 ? -5.359 4.277 28.028 1.00 93.75 265 ASP A C 1
ATOM 2142 O O . ASP A 1 265 ? -5.368 5.428 28.476 1.00 93.75 265 ASP A O 1
ATOM 2146 N N . TYR A 1 266 ? -6.475 3.723 27.551 1.00 94.00 266 TYR A N 1
ATOM 2147 C CA . TYR A 1 266 ? -7.720 4.471 27.370 1.00 94.00 266 TYR A CA 1
ATOM 2148 C C . TYR A 1 266 ? -8.348 5.004 28.661 1.00 94.00 266 TYR A C 1
ATOM 2150 O O . TYR A 1 266 ? -9.089 5.986 28.624 1.00 94.00 266 TYR A O 1
ATOM 2158 N N . SER A 1 267 ? -8.042 4.406 29.816 1.00 92.62 267 SER A N 1
ATOM 2159 C CA . SER A 1 267 ? -8.515 4.897 31.115 1.00 92.62 267 SER A CA 1
ATOM 2160 C C . SER A 1 267 ? -7.923 6.251 31.503 1.00 92.62 267 SER A C 1
ATOM 2162 O O . SER A 1 267 ? -8.452 6.900 32.399 1.00 92.62 267 SER A O 1
ATOM 2164 N N . ASN A 1 268 ? -6.835 6.673 30.852 1.00 92.44 268 ASN A N 1
ATOM 2165 C CA . ASN A 1 268 ? -6.144 7.922 31.152 1.00 92.44 268 ASN A CA 1
ATOM 2166 C C . ASN A 1 268 ? -6.300 8.977 30.051 1.00 92.44 268 ASN A C 1
ATOM 2168 O O . ASN A 1 268 ? -5.699 10.039 30.165 1.00 92.44 268 ASN A O 1
ATOM 2172 N N . TRP A 1 269 ? -7.109 8.753 29.009 1.00 94.12 269 TRP A N 1
ATOM 2173 C CA . TRP A 1 269 ? -7.180 9.680 27.873 1.00 94.12 269 TRP A CA 1
ATOM 2174 C C . TRP A 1 269 ? -7.475 11.132 28.266 1.00 94.12 269 TRP A C 1
ATOM 2176 O O . TRP A 1 269 ? -6.756 12.036 27.837 1.00 94.12 269 TRP A O 1
ATOM 2186 N N . LYS A 1 270 ? -8.469 11.392 29.130 1.00 91.69 270 LYS A N 1
ATOM 2187 C CA . LYS A 1 270 ? -8.728 12.777 29.553 1.00 91.69 270 LYS A CA 1
ATOM 2188 C C . LYS A 1 270 ? -7.567 13.355 30.348 1.00 91.69 270 LYS A C 1
ATOM 2190 O O . LYS A 1 270 ? -7.135 14.471 30.072 1.00 91.69 270 LYS A O 1
ATOM 2195 N N . LYS A 1 271 ? -7.045 12.590 31.305 1.00 89.69 271 LYS A N 1
ATOM 2196 C CA . LYS A 1 271 ? -5.947 13.025 32.172 1.00 89.69 271 LYS A CA 1
ATOM 2197 C C . LYS A 1 271 ? -4.672 13.329 31.379 1.00 89.69 271 LYS A C 1
ATOM 2199 O O . LYS A 1 271 ? -4.022 14.333 31.655 1.00 89.69 271 LYS A O 1
ATOM 2204 N N . SER A 1 272 ? -4.337 12.470 30.420 1.00 89.31 272 SER A N 1
ATOM 2205 C CA . SER A 1 272 ? -3.084 12.514 29.664 1.00 89.31 272 SER A CA 1
ATOM 2206 C C . SER A 1 272 ? -3.103 13.514 28.512 1.00 89.31 272 SER A C 1
ATOM 2208 O O . SER A 1 272 ? -2.051 14.048 28.183 1.00 89.31 272 SER A O 1
ATOM 2210 N N . TYR A 1 273 ? -4.266 13.774 27.905 1.00 90.69 273 TYR A N 1
ATOM 2211 C CA . TYR A 1 273 ? -4.341 14.567 26.672 1.00 90.69 273 TYR A CA 1
ATOM 2212 C C . TYR A 1 273 ? -5.210 15.814 26.795 1.00 90.69 273 TYR A C 1
ATOM 2214 O O . TYR A 1 273 ? -4.805 16.896 26.379 1.00 90.69 273 TYR A O 1
ATOM 2222 N N . THR A 1 274 ? -6.402 15.703 27.388 1.00 87.88 274 THR A N 1
ATOM 2223 C CA . THR A 1 274 ? -7.387 16.796 27.320 1.00 87.88 274 THR A CA 1
ATOM 2224 C C . THR A 1 274 ? -7.022 18.016 28.161 1.00 87.88 274 THR A C 1
ATOM 2226 O O . THR A 1 274 ? -7.652 19.045 27.997 1.00 87.88 274 THR A O 1
ATOM 2229 N N . SER A 1 275 ? -6.018 17.951 29.036 1.00 87.44 275 SER A N 1
ATOM 2230 C CA . SER A 1 275 ? -5.484 19.120 29.753 1.00 87.44 275 SER A CA 1
ATOM 2231 C C . SER A 1 275 ? -4.456 19.918 28.936 1.00 87.44 275 SER A C 1
ATOM 2233 O O . SER A 1 275 ? -4.091 21.027 29.322 1.00 87.44 275 SER A O 1
ATOM 2235 N N . ILE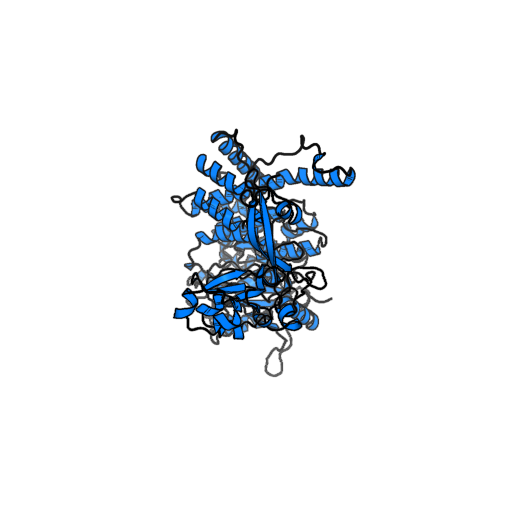 A 1 276 ? -3.982 19.375 27.811 1.00 90.06 276 ILE A N 1
ATOM 2236 C CA . ILE A 1 276 ? -2.938 19.975 26.983 1.00 90.06 276 ILE A CA 1
ATOM 2237 C C . ILE A 1 276 ? -3.595 20.882 25.938 1.00 90.06 276 ILE A C 1
ATOM 2239 O O . ILE A 1 276 ? -4.180 20.404 24.969 1.00 90.06 276 ILE A O 1
ATOM 2243 N N . GLU A 1 277 ? -3.445 22.199 26.090 1.00 87.94 277 GLU A N 1
ATOM 2244 C CA . GLU A 1 277 ? -4.030 23.205 25.185 1.00 87.94 277 GLU A CA 1
ATOM 2245 C C . GLU A 1 277 ? -3.677 22.940 23.710 1.00 87.94 277 GLU A C 1
ATOM 2247 O O . GLU A 1 277 ? -4.560 22.837 22.861 1.00 87.94 277 GLU A O 1
ATOM 2252 N N . LYS A 1 278 ? -2.392 22.696 23.409 1.00 85.56 278 LYS A N 1
ATOM 2253 C CA . LYS A 1 278 ? -1.923 22.376 22.046 1.00 85.56 278 LYS A CA 1
ATOM 2254 C C . LYS A 1 278 ? -2.571 21.119 21.458 1.00 85.56 278 LYS A C 1
ATOM 2256 O O . LYS A 1 278 ? -2.711 21.020 20.241 1.00 85.56 278 LYS A O 1
ATOM 2261 N N . TRP A 1 279 ? -2.914 20.146 22.301 1.00 90.44 279 TRP A N 1
ATOM 2262 C CA . TRP A 1 279 ? -3.598 18.929 21.872 1.00 90.44 279 TRP A CA 1
ATOM 2263 C C . TRP A 1 279 ? -5.074 19.231 21.598 1.00 90.44 279 TRP A C 1
ATOM 2265 O O . TRP A 1 279 ? -5.591 18.846 20.551 1.00 90.44 279 TRP A O 1
ATOM 2275 N N . GLN A 1 280 ? -5.736 19.992 22.477 1.00 88.50 280 GLN A N 1
ATOM 2276 C CA . GLN A 1 280 ? -7.133 20.394 22.295 1.00 88.50 280 GLN A CA 1
ATOM 2277 C C . GLN A 1 280 ? -7.339 21.188 21.001 1.00 88.50 280 GLN A C 1
ATOM 2279 O O . GLN A 1 280 ? -8.243 20.868 20.230 1.00 88.50 280 GLN A O 1
ATOM 2284 N N . GLU A 1 281 ? -6.472 22.169 20.721 1.00 84.75 281 GLU A N 1
ATOM 2285 C CA . GLU A 1 281 ? -6.525 22.965 19.485 1.00 84.75 281 GLU A CA 1
ATOM 2286 C C . GLU A 1 281 ? -6.529 22.095 18.221 1.00 84.75 281 GLU A C 1
ATOM 2288 O O . GLU A 1 281 ? -7.107 22.471 17.201 1.00 84.75 281 GLU A O 1
ATOM 2293 N N . LYS A 1 282 ? -5.867 20.936 18.283 1.00 86.00 282 LYS A N 1
ATOM 2294 C CA . LYS A 1 282 ? -5.714 20.018 17.159 1.00 86.00 282 LYS A CA 1
ATOM 2295 C C . LYS A 1 282 ? -6.816 18.966 17.105 1.00 86.00 282 LYS A C 1
ATOM 2297 O O . LYS A 1 282 ? -7.317 18.703 16.016 1.00 86.00 282 LYS A O 1
ATOM 2302 N N . TYR A 1 283 ? -7.157 18.343 18.230 1.00 90.06 283 TYR A N 1
ATOM 2303 C CA . TYR A 1 283 ? -7.835 17.042 18.245 1.00 90.06 283 TYR A CA 1
ATOM 2304 C C . TYR A 1 283 ? -9.169 17.021 18.992 1.00 90.06 283 TYR A C 1
ATOM 2306 O O . TYR A 1 283 ? -9.895 16.030 18.907 1.00 90.06 283 TYR A O 1
ATOM 2314 N N . GLN A 1 284 ? -9.534 18.102 19.691 1.00 90.19 284 GLN A N 1
ATOM 2315 C CA . GLN A 1 284 ? -10.734 18.131 20.530 1.00 90.19 284 GLN A CA 1
ATOM 2316 C C . GLN A 1 284 ? -12.009 17.789 19.745 1.00 90.19 284 GLN A C 1
ATOM 2318 O O . GLN A 1 284 ? -12.830 17.010 20.223 1.00 90.19 284 GLN A O 1
ATOM 2323 N N . ALA A 1 285 ? -12.171 18.328 18.533 1.00 89.12 285 ALA A N 1
ATOM 2324 C CA . ALA A 1 285 ? -13.356 18.082 17.708 1.00 89.12 285 ALA A CA 1
ATOM 2325 C C . ALA A 1 285 ? -13.528 16.589 17.366 1.00 89.12 285 ALA A C 1
ATOM 2327 O O . ALA A 1 285 ? -14.596 16.020 17.601 1.00 89.12 285 ALA A O 1
ATOM 2328 N N . GLY A 1 286 ? -12.464 15.939 16.885 1.00 91.00 286 GLY A N 1
ATOM 2329 C CA . GLY A 1 286 ? -12.449 14.499 16.619 1.00 91.00 286 GLY A CA 1
ATOM 2330 C C . GLY A 1 286 ? -12.665 13.667 17.874 1.00 91.00 286 GLY A C 1
ATOM 2331 O O . GLY A 1 286 ? -13.448 12.719 17.872 1.00 91.00 286 GLY A O 1
ATOM 2332 N N . PHE A 1 287 ? -12.022 14.049 18.979 1.00 93.56 287 PHE A N 1
ATOM 2333 C CA . PHE A 1 287 ? -12.154 13.349 20.252 1.00 93.56 287 PHE A CA 1
ATOM 2334 C C . PHE A 1 287 ? -13.576 13.388 20.807 1.00 93.56 287 PHE A C 1
ATOM 2336 O O . PHE A 1 287 ? -14.040 12.387 21.353 1.00 93.56 287 PHE A O 1
ATOM 2343 N N . LEU A 1 288 ? -14.292 14.504 20.654 1.00 92.88 288 LEU A N 1
ATOM 2344 C CA . LEU A 1 288 ? -15.695 14.604 21.055 1.00 92.88 288 LEU A CA 1
ATOM 2345 C C . LEU A 1 288 ? -16.588 13.688 20.211 1.00 92.88 288 LEU A C 1
ATOM 2347 O O . LEU A 1 288 ? -17.421 12.981 20.781 1.00 92.88 288 LEU A O 1
ATOM 2351 N N . LYS A 1 289 ? -16.369 13.627 18.889 1.00 93.12 289 LYS A N 1
ATOM 2352 C CA . LYS A 1 289 ? -17.070 12.683 18.001 1.00 93.12 289 LYS A CA 1
ATOM 2353 C C . LYS A 1 289 ? -16.798 11.231 18.403 1.00 93.12 289 LYS A C 1
ATOM 2355 O O . LYS A 1 289 ? -17.739 10.478 18.649 1.00 93.12 289 LYS A O 1
ATOM 2360 N N . LEU A 1 290 ? -15.525 10.862 18.568 1.00 95.06 290 LEU A N 1
ATOM 2361 C CA . LEU A 1 290 ? -15.116 9.531 19.027 1.00 95.06 290 LEU A CA 1
ATOM 2362 C C . LEU A 1 290 ? -15.749 9.185 20.381 1.00 95.06 290 LEU A C 1
ATOM 2364 O O . LEU A 1 290 ? -16.340 8.122 20.549 1.00 95.06 290 LEU A O 1
ATOM 2368 N N . SER A 1 291 ? -15.681 10.109 21.340 1.00 94.19 291 SER A N 1
ATOM 2369 C CA . SER A 1 291 ? -16.267 9.956 22.674 1.00 94.19 291 SER A CA 1
ATOM 2370 C C . SER A 1 291 ? -17.786 9.790 22.644 1.00 94.19 291 SER A C 1
ATOM 2372 O O . SER A 1 291 ? -18.337 9.130 23.526 1.00 94.19 291 SER A O 1
ATOM 2374 N N . GLY A 1 292 ? -18.465 10.395 21.666 1.00 93.94 292 GLY A N 1
ATOM 2375 C CA . GLY A 1 292 ? -19.900 10.238 21.433 1.00 93.94 292 GLY A CA 1
ATOM 2376 C C . GLY A 1 292 ? -20.283 8.836 20.953 1.00 93.94 292 GLY A C 1
ATOM 2377 O O . GLY A 1 292 ? -21.377 8.372 21.254 1.00 93.94 292 GLY A O 1
ATOM 2378 N N . MET A 1 293 ? -19.364 8.124 20.294 1.00 94.00 293 MET A N 1
ATOM 2379 C CA . MET A 1 293 ? -19.557 6.737 19.844 1.00 94.00 293 MET A CA 1
ATOM 2380 C C . MET A 1 293 ? -19.281 5.689 20.926 1.00 94.00 293 MET A C 1
ATOM 2382 O O . MET A 1 293 ? -19.362 4.487 20.666 1.00 94.00 293 MET A O 1
ATOM 2386 N N . SER A 1 294 ? -18.954 6.124 22.143 1.00 96.25 294 SER A N 1
ATOM 2387 C CA . SER A 1 294 ? -18.865 5.240 23.299 1.00 96.25 294 SER A CA 1
ATOM 2388 C C . SER A 1 294 ? -20.185 4.496 23.517 1.00 96.25 294 SER A C 1
ATOM 2390 O O . SER A 1 294 ? -21.266 5.089 23.530 1.00 96.25 294 SER A O 1
ATOM 2392 N N . SER A 1 295 ? -20.096 3.196 23.789 1.00 93.75 295 SER A N 1
ATOM 2393 C CA . SER A 1 295 ? -21.247 2.404 24.237 1.00 93.75 295 SER A CA 1
ATOM 2394 C C . SER A 1 295 ? -21.773 2.844 25.606 1.00 93.75 295 SER A C 1
ATOM 2396 O O . SER A 1 295 ? -22.941 2.626 25.909 1.00 93.75 295 SER A O 1
ATOM 2398 N N . ASN A 1 296 ? -20.941 3.527 26.398 1.00 92.44 296 ASN A N 1
ATOM 2399 C CA . ASN A 1 296 ? -21.250 4.041 27.730 1.00 92.44 296 ASN A CA 1
ATOM 2400 C C . ASN A 1 296 ? -21.145 5.577 27.775 1.00 92.44 296 ASN A C 1
ATOM 2402 O O . ASN A 1 296 ? -20.568 6.142 28.704 1.00 92.44 296 ASN A O 1
ATOM 2406 N N . SER A 1 297 ? -21.699 6.278 26.784 1.00 89.12 297 SER A N 1
ATOM 2407 C CA . SER A 1 297 ? -21.588 7.740 26.634 1.00 89.12 297 SER A CA 1
ATOM 2408 C C . SER A 1 297 ? -22.086 8.561 27.836 1.00 89.12 297 SER A C 1
ATOM 2410 O O . SER A 1 297 ? -21.710 9.725 27.973 1.00 89.12 297 SER A O 1
ATOM 2412 N N . ASN A 1 298 ? -22.896 7.973 28.720 1.00 88.88 298 ASN A N 1
ATOM 2413 C CA . ASN A 1 298 ? -23.484 8.650 29.881 1.00 88.88 298 ASN A CA 1
ATOM 2414 C C . ASN A 1 298 ? -22.613 8.587 31.146 1.00 88.88 298 ASN A C 1
ATOM 2416 O O . ASN A 1 298 ? -22.886 9.296 32.109 1.00 88.88 298 ASN A O 1
ATOM 2420 N N . THR A 1 299 ? -21.572 7.749 31.183 1.00 92.69 299 THR A N 1
ATOM 2421 C CA . THR A 1 299 ? -20.712 7.645 32.371 1.00 92.69 299 THR A CA 1
ATOM 2422 C C . THR A 1 299 ? -19.579 8.676 32.358 1.00 92.69 299 THR A C 1
ATOM 2424 O O . THR A 1 299 ? -19.029 9.022 31.304 1.00 92.69 299 THR A O 1
ATOM 2427 N N . HIS A 1 300 ? -19.219 9.155 33.551 1.00 88.00 300 HIS A N 1
ATOM 2428 C CA . HIS A 1 300 ? -18.063 10.028 33.778 1.00 88.00 300 HIS A CA 1
ATOM 2429 C C . HIS A 1 300 ? -16.779 9.255 34.108 1.00 88.00 300 HIS A C 1
ATOM 2431 O O . HIS A 1 300 ? -15.703 9.843 34.062 1.00 88.00 300 HIS A O 1
ATOM 2437 N N . ASP A 1 301 ? -16.882 7.957 34.407 1.00 92.44 301 ASP A N 1
ATOM 2438 C CA . ASP A 1 301 ? -15.730 7.082 34.632 1.00 92.44 301 ASP A CA 1
ATOM 2439 C C . ASP A 1 301 ? -15.072 6.735 33.291 1.00 92.44 301 ASP A C 1
ATOM 2441 O O . ASP A 1 301 ? -15.629 5.973 32.499 1.00 92.44 301 ASP A O 1
ATOM 2445 N N . ASP A 1 302 ? -13.883 7.279 33.036 1.00 91.31 302 ASP A N 1
ATOM 2446 C CA . ASP A 1 302 ? -13.138 7.081 31.788 1.00 91.31 302 ASP A CA 1
ATOM 2447 C C . ASP A 1 302 ? -12.876 5.602 31.485 1.00 91.31 302 ASP A C 1
ATOM 2449 O O . ASP A 1 302 ? -12.947 5.191 30.323 1.00 91.31 302 ASP A O 1
ATOM 2453 N N . LYS A 1 303 ? -12.671 4.772 32.519 1.00 91.62 303 LYS A N 1
ATOM 2454 C CA . LYS A 1 303 ? -12.466 3.333 32.337 1.00 91.62 303 LYS A CA 1
ATOM 2455 C C . LYS A 1 303 ? -13.707 2.665 31.755 1.00 91.62 303 LYS A C 1
ATOM 2457 O O . LYS A 1 303 ? -13.559 1.756 30.952 1.00 91.62 303 LYS A O 1
ATOM 2462 N N . LYS A 1 304 ? -14.915 3.090 32.133 1.00 94.19 304 LYS A N 1
ATOM 2463 C CA . LYS A 1 304 ? -16.172 2.555 31.578 1.00 94.19 304 LYS A CA 1
ATOM 2464 C C . LYS A 1 304 ? -16.538 3.232 30.263 1.00 94.19 304 LYS A C 1
ATOM 2466 O O . LYS A 1 304 ? -16.970 2.564 29.324 1.00 94.19 304 LYS A O 1
ATOM 2471 N N . ARG A 1 305 ? -16.342 4.550 30.188 1.00 94.69 305 ARG A N 1
ATOM 2472 C CA . ARG A 1 305 ? -16.678 5.380 29.030 1.00 94.69 305 ARG A CA 1
ATOM 2473 C C . ARG A 1 305 ? -15.886 4.952 27.803 1.00 94.69 305 ARG A C 1
ATOM 2475 O O . ARG A 1 305 ? -16.468 4.732 26.754 1.00 94.69 305 ARG A O 1
ATOM 2482 N N . PHE A 1 306 ? -14.576 4.793 27.917 1.00 95.94 306 PHE A N 1
ATOM 2483 C CA . PHE A 1 306 ? -13.730 4.479 26.764 1.00 95.94 306 PHE A CA 1
ATOM 2484 C C . PHE A 1 306 ? -13.440 2.985 26.622 1.00 95.94 306 PHE A C 1
ATOM 2486 O O . PHE A 1 306 ? -12.585 2.611 25.820 1.00 95.94 306 PHE A O 1
ATOM 2493 N N . HIS A 1 307 ? -14.145 2.124 27.369 1.00 96.00 307 HIS A N 1
ATOM 2494 C CA . HIS A 1 307 ? -13.976 0.677 27.266 1.00 96.00 307 HIS A CA 1
ATOM 2495 C C . HIS A 1 307 ? -14.433 0.154 25.907 1.00 96.00 307 HIS A C 1
ATOM 2497 O O . HIS A 1 307 ? -13.631 -0.486 25.241 1.00 96.00 307 HIS A O 1
ATOM 2503 N N . SER A 1 308 ? -15.663 0.457 25.482 1.00 96.06 308 SER A N 1
ATOM 2504 C CA . SER A 1 308 ? -16.236 -0.068 24.239 1.00 96.06 308 SER A CA 1
ATOM 2505 C C . SER A 1 308 ? -16.908 0.998 23.372 1.00 96.06 308 SER A C 1
ATOM 2507 O O . SER A 1 308 ? -17.420 2.002 23.878 1.00 96.06 308 SER A O 1
ATOM 2509 N N . PHE A 1 309 ? -16.904 0.767 22.057 1.00 97.62 309 PHE A N 1
ATOM 2510 C CA . PHE A 1 309 ? -17.425 1.678 21.030 1.00 97.62 309 PHE A CA 1
ATOM 2511 C C . PHE A 1 309 ? -18.372 0.950 20.068 1.00 97.62 309 PHE A C 1
ATOM 2513 O O . PHE A 1 309 ? -18.623 -0.248 20.215 1.00 97.62 309 PHE A O 1
ATOM 2520 N N . LYS A 1 310 ? -18.941 1.704 19.122 1.00 96.31 310 LYS A N 1
ATOM 2521 C CA . LYS A 1 310 ? -19.976 1.239 18.192 1.00 96.31 310 LYS A CA 1
ATOM 2522 C C . LYS A 1 310 ? -19.529 1.290 16.723 1.00 96.31 310 LYS A C 1
ATOM 2524 O O . LYS A 1 310 ? -20.270 1.799 15.888 1.00 96.31 310 LYS A O 1
ATOM 2529 N N . PHE A 1 311 ? -18.326 0.804 16.414 1.00 98.19 311 PHE A N 1
ATOM 2530 C CA . PHE A 1 311 ? -17.835 0.748 15.031 1.00 98.19 311 PHE A CA 1
ATOM 2531 C C . PHE A 1 311 ? -18.311 -0.506 14.298 1.00 98.19 311 PHE A C 1
ATOM 2533 O O . PHE A 1 311 ? -18.375 -1.588 14.888 1.00 98.19 311 PHE A O 1
ATOM 2540 N N . ASP A 1 312 ? -18.616 -0.350 13.013 1.00 98.50 312 ASP A N 1
ATOM 2541 C CA . ASP A 1 312 ? -18.981 -1.429 12.094 1.00 98.50 312 ASP A CA 1
ATOM 2542 C C . ASP A 1 312 ? -17.749 -2.197 11.626 1.00 98.50 312 ASP A C 1
ATOM 2544 O O . ASP A 1 312 ? -17.775 -3.424 11.513 1.00 98.50 312 ASP A O 1
ATOM 2548 N N . ILE A 1 313 ? -16.668 -1.458 11.367 1.00 98.62 313 ILE A N 1
ATOM 2549 C CA . ILE A 1 313 ? -15.454 -1.966 10.741 1.00 98.62 313 ILE A CA 1
ATOM 2550 C C . ILE A 1 313 ? -14.237 -1.510 11.531 1.00 98.62 313 ILE A C 1
ATOM 2552 O O . ILE A 1 313 ? -14.112 -0.338 11.889 1.00 98.62 313 ILE A O 1
ATOM 2556 N N . LEU A 1 314 ? -13.306 -2.432 11.755 1.00 98.62 314 LEU A N 1
ATOM 2557 C CA . LEU A 1 314 ? -11.985 -2.105 12.271 1.00 98.62 314 LEU A CA 1
ATOM 2558 C C . LEU A 1 314 ? -10.908 -2.734 11.401 1.00 98.62 314 LEU A C 1
ATOM 2560 O O . LEU A 1 314 ? -10.903 -3.939 11.172 1.00 98.62 314 LEU A O 1
ATOM 2564 N N . MET A 1 315 ? -9.965 -1.927 10.940 1.00 98.44 315 MET A N 1
ATOM 2565 C CA . MET A 1 315 ? -8.772 -2.435 10.273 1.00 98.44 315 MET A CA 1
ATOM 2566 C C . MET A 1 315 ? -7.551 -1.854 10.947 1.00 98.44 315 MET A C 1
ATOM 2568 O O . MET A 1 315 ? -7.503 -0.651 11.154 1.00 98.44 315 MET A O 1
ATOM 2572 N N . ALA A 1 316 ? -6.605 -2.703 11.336 1.00 96.75 316 ALA A N 1
ATOM 2573 C CA . ALA A 1 316 ? -5.430 -2.247 12.062 1.00 96.75 316 ALA A CA 1
ATOM 2574 C C . ALA A 1 316 ? -4.214 -3.127 11.785 1.00 96.75 316 ALA A C 1
ATOM 2576 O O . ALA A 1 316 ? -4.316 -4.345 11.600 1.00 96.75 316 ALA A O 1
ATOM 2577 N N . ASN A 1 317 ? -3.042 -2.506 11.860 1.00 94.50 317 ASN A N 1
ATOM 2578 C CA . ASN A 1 317 ? -1.759 -3.188 11.959 1.00 94.50 317 ASN A CA 1
ATOM 2579 C C . ASN A 1 317 ? -1.063 -2.776 13.270 1.00 94.50 317 ASN A C 1
ATOM 2581 O O . ASN A 1 317 ? -0.271 -1.833 13.279 1.00 94.50 317 ASN A O 1
ATOM 2585 N N . PRO A 1 318 ? -1.406 -3.421 14.402 1.00 91.94 318 PRO A N 1
ATOM 2586 C CA . PRO A 1 318 ? -0.798 -3.123 15.692 1.00 91.94 318 PRO A CA 1
ATOM 2587 C C . PRO A 1 318 ? 0.720 -3.364 15.704 1.00 91.94 318 PRO A C 1
ATOM 2589 O O . PRO A 1 318 ? 1.214 -4.212 14.962 1.00 91.94 318 PRO A O 1
ATOM 2592 N N . PRO A 1 319 ? 1.475 -2.702 16.598 1.00 86.50 319 PRO A N 1
ATOM 2593 C CA . PRO A 1 319 ? 2.912 -2.932 16.723 1.00 86.50 319 PRO A CA 1
ATOM 2594 C C . PRO A 1 319 ? 3.218 -4.396 17.076 1.00 86.50 319 PRO A C 1
ATOM 2596 O O . PRO A 1 319 ? 2.698 -4.927 18.059 1.00 86.50 319 PRO A O 1
ATOM 2599 N N . PHE A 1 320 ? 4.100 -5.036 16.298 1.00 76.75 320 PHE A N 1
ATOM 2600 C CA . PHE A 1 320 ? 4.430 -6.464 16.451 1.00 76.75 320 PHE A CA 1
ATOM 2601 C C . PHE A 1 320 ? 5.402 -6.757 17.596 1.00 76.75 320 PHE A C 1
ATOM 2603 O O . PHE A 1 320 ? 5.539 -7.910 18.001 1.00 76.75 320 PHE A O 1
ATOM 2610 N N . ALA A 1 321 ? 6.118 -5.739 18.077 1.00 71.31 321 ALA A N 1
ATOM 2611 C CA . ALA A 1 321 ? 7.200 -5.907 19.035 1.00 71.31 321 ALA A CA 1
ATOM 2612 C C . ALA A 1 321 ? 6.996 -5.101 20.323 1.00 71.31 321 ALA A C 1
ATOM 2614 O O . ALA A 1 321 ? 6.412 -4.012 20.361 1.00 71.31 321 ALA A O 1
ATOM 2615 N N . GLY A 1 322 ? 7.573 -5.655 21.386 1.00 78.50 322 GLY A N 1
ATOM 2616 C CA . GLY A 1 322 ? 7.655 -5.053 22.703 1.00 78.50 322 GLY A CA 1
ATOM 2617 C C . GLY A 1 322 ? 6.488 -5.419 23.614 1.00 78.50 322 GLY A C 1
ATOM 2618 O O . GLY A 1 322 ? 5.313 -5.358 23.244 1.00 78.50 322 GLY A O 1
ATOM 2619 N N . ASP A 1 323 ? 6.854 -5.761 24.844 1.00 85.56 323 ASP A N 1
ATOM 2620 C CA . ASP A 1 323 ? 5.916 -6.070 25.910 1.00 85.56 323 ASP A CA 1
ATOM 2621 C C . ASP A 1 323 ? 5.587 -4.823 26.731 1.00 85.56 323 ASP A C 1
ATOM 2623 O O . ASP A 1 323 ? 6.416 -3.924 26.901 1.00 85.56 323 ASP A O 1
ATOM 2627 N N . LEU A 1 324 ? 4.386 -4.802 27.303 1.00 88.00 324 LEU A N 1
ATOM 2628 C CA . LEU A 1 324 ? 4.073 -3.956 28.446 1.00 88.00 324 LEU A CA 1
ATOM 2629 C C . LEU A 1 324 ? 4.387 -4.713 29.734 1.00 88.00 324 LEU A C 1
ATOM 2631 O O . LEU A 1 324 ? 3.888 -5.815 29.950 1.00 88.00 324 LEU A O 1
ATOM 2635 N N . ASP A 1 325 ? 5.182 -4.100 30.605 1.00 89.69 325 ASP A N 1
ATOM 2636 C CA . ASP A 1 325 ? 5.484 -4.565 31.964 1.00 89.69 325 ASP A CA 1
ATOM 2637 C C . ASP A 1 325 ? 4.746 -3.753 33.049 1.00 89.69 325 ASP A C 1
ATOM 2639 O O . ASP A 1 325 ? 4.641 -4.179 34.203 1.00 89.69 325 ASP A O 1
ATOM 2643 N N . ASN A 1 326 ? 4.142 -2.623 32.673 1.00 89.25 326 ASN A N 1
ATOM 2644 C CA . ASN A 1 326 ? 3.303 -1.825 33.554 1.00 89.25 326 ASN A CA 1
ATOM 2645 C C . ASN A 1 326 ? 1.936 -2.492 33.799 1.00 89.25 326 ASN A C 1
ATOM 2647 O O . ASN A 1 326 ? 0.979 -2.302 33.042 1.00 89.25 326 ASN A O 1
ATOM 2651 N N . LYS A 1 327 ? 1.827 -3.219 34.916 1.00 89.12 327 LYS A N 1
ATOM 2652 C CA . LYS A 1 327 ? 0.597 -3.905 35.355 1.00 89.12 327 LYS A CA 1
ATOM 2653 C C . LYS A 1 327 ? -0.626 -2.992 35.435 1.00 89.12 327 LYS A C 1
ATOM 2655 O O . LYS A 1 327 ? -1.732 -3.459 35.185 1.00 89.12 327 LYS A O 1
ATOM 2660 N N . GLU A 1 328 ? -0.458 -1.706 35.741 1.00 87.69 328 GLU A N 1
ATOM 2661 C CA . GLU A 1 328 ? -1.581 -0.764 35.810 1.00 87.69 328 GLU A CA 1
ATOM 2662 C C . GLU A 1 328 ? -2.226 -0.517 34.441 1.00 87.69 328 GLU A C 1
ATOM 2664 O O . GLU A 1 328 ? -3.439 -0.321 34.379 1.00 87.69 328 GLU A O 1
ATOM 2669 N N . GLN A 1 329 ? -1.445 -0.594 33.357 1.00 85.75 329 GLN A N 1
ATOM 2670 C CA . GLN A 1 329 ? -1.949 -0.443 31.990 1.00 85.75 329 GLN A CA 1
ATOM 2671 C C . GLN A 1 329 ? -2.693 -1.692 31.526 1.00 85.75 329 GLN A C 1
ATOM 2673 O O . GLN A 1 329 ? -3.783 -1.581 30.975 1.00 85.75 329 GLN A O 1
ATOM 2678 N N . PHE A 1 330 ? -2.145 -2.889 31.768 1.00 90.50 330 PHE A N 1
ATOM 2679 C CA . PHE A 1 330 ? -2.753 -4.111 31.235 1.00 90.50 330 PHE A CA 1
ATOM 2680 C C . PHE A 1 330 ? -3.753 -4.804 32.175 1.00 90.50 330 PHE A C 1
ATOM 2682 O O . PHE A 1 330 ? -4.461 -5.710 31.743 1.00 90.50 330 PHE A O 1
ATOM 2689 N N . LYS A 1 331 ? -3.905 -4.370 33.439 1.00 92.69 331 LYS A N 1
ATOM 2690 C CA . LYS A 1 331 ? -4.894 -4.966 34.366 1.00 92.69 331 LYS A CA 1
ATOM 2691 C C . LYS A 1 331 ? -6.352 -4.765 33.967 1.00 92.69 331 LYS A C 1
ATOM 2693 O O . LYS A 1 331 ? -7.233 -5.436 34.508 1.00 92.69 331 LYS A O 1
ATOM 2698 N N . ILE A 1 332 ? -6.611 -3.789 33.100 1.00 92.06 332 ILE A N 1
ATOM 2699 C CA . ILE A 1 332 ? -7.952 -3.489 32.596 1.00 92.06 332 ILE A CA 1
ATOM 2700 C C . ILE A 1 332 ? -8.390 -4.462 31.496 1.00 92.06 332 ILE A C 1
ATOM 2702 O O . ILE A 1 332 ? -9.570 -4.457 31.166 1.00 92.06 332 ILE A O 1
ATOM 2706 N N . TYR A 1 333 ? -7.468 -5.293 30.999 1.00 95.12 333 TYR A N 1
ATOM 2707 C CA . TYR A 1 333 ? -7.691 -6.275 29.944 1.00 95.12 333 TYR A CA 1
ATOM 2708 C C . TYR A 1 333 ? -7.801 -7.697 30.511 1.00 95.12 333 TYR A C 1
ATOM 2710 O O . TYR A 1 333 ? -7.119 -8.060 31.478 1.00 95.12 333 TYR A O 1
ATOM 2718 N N . GLU A 1 334 ? -8.644 -8.519 29.895 1.00 94.69 334 GLU A N 1
ATOM 2719 C CA . GLU A 1 334 ? -8.755 -9.957 30.150 1.00 94.69 334 GLU A CA 1
ATOM 2720 C C . GLU A 1 334 ? -7.493 -10.698 29.699 1.00 94.69 334 GLU A C 1
ATOM 2722 O O . GLU A 1 334 ? -6.917 -11.452 30.486 1.00 94.69 334 GLU A O 1
ATOM 2727 N N . LEU A 1 335 ? -6.985 -10.397 28.500 1.00 94.62 335 LEU A N 1
ATOM 2728 C CA . LEU A 1 335 ? -5.733 -10.953 27.971 1.00 94.62 335 LEU A CA 1
ATOM 2729 C C . LEU A 1 335 ? -4.488 -10.463 28.736 1.00 94.62 335 LEU A C 1
ATOM 2731 O O . LEU A 1 335 ? -3.400 -11.025 28.605 1.00 94.62 335 LEU A O 1
ATOM 2735 N N . GLY A 1 336 ? -4.648 -9.467 29.615 1.00 93.06 336 GLY A N 1
ATOM 2736 C CA . GLY A 1 336 ? -3.644 -9.070 30.605 1.00 93.06 336 GLY A CA 1
ATOM 2737 C C . GLY A 1 336 ? -3.411 -10.111 31.714 1.00 93.06 336 GLY A C 1
ATOM 2738 O O . GLY A 1 336 ? -2.468 -9.996 32.506 1.00 93.06 336 GLY A O 1
ATOM 2739 N N . LYS A 1 337 ? -4.273 -11.131 31.795 1.00 91.00 337 LYS A N 1
ATOM 2740 C CA . LYS A 1 337 ? -4.265 -12.190 32.810 1.00 91.00 337 LYS A CA 1
ATOM 2741 C C . LYS A 1 337 ? -3.964 -13.543 32.165 1.00 91.00 337 LYS A C 1
ATOM 2743 O O . LYS A 1 337 ? -4.227 -13.764 30.992 1.00 91.00 337 LYS A O 1
ATOM 2748 N N . ASN A 1 338 ? -3.396 -14.457 32.944 1.00 85.94 338 ASN A N 1
ATOM 2749 C CA . ASN A 1 338 ? -3.195 -15.842 32.526 1.00 85.94 338 ASN A CA 1
ATOM 2750 C C . ASN A 1 338 ? -4.470 -16.685 32.714 1.00 85.94 338 ASN A C 1
ATOM 2752 O O . ASN A 1 338 ? -5.456 -16.226 33.288 1.00 85.94 338 ASN A O 1
ATOM 2756 N N . SER A 1 339 ? -4.411 -17.962 32.325 1.00 79.50 339 SER A N 1
ATOM 2757 C CA . SER A 1 339 ? -5.515 -18.928 32.465 1.00 79.50 339 SER A CA 1
ATOM 2758 C C . SER A 1 339 ? -6.018 -19.144 33.902 1.00 79.50 339 SER A C 1
ATOM 2760 O O . SER A 1 339 ? -7.114 -19.657 34.095 1.00 79.50 339 SER A O 1
ATOM 2762 N N . LYS A 1 340 ? -5.254 -18.736 34.926 1.00 82.75 340 LYS A N 1
ATOM 2763 C CA . LYS A 1 340 ? -5.655 -18.775 36.346 1.00 82.75 340 LYS A CA 1
ATOM 2764 C C . LYS A 1 340 ? -6.240 -17.441 36.834 1.00 82.75 340 LYS A C 1
ATOM 2766 O O . LYS A 1 340 ? -6.378 -17.244 38.039 1.00 82.75 340 LYS A O 1
ATOM 2771 N N . GLY A 1 341 ? -6.492 -16.491 35.932 1.00 84.62 341 GLY A N 1
ATOM 2772 C CA . GLY A 1 341 ? -6.994 -15.150 36.243 1.00 84.62 341 GLY A CA 1
ATOM 2773 C C . GLY A 1 341 ? -5.979 -14.223 36.923 1.00 84.62 341 GLY A C 1
ATOM 2774 O O . GLY A 1 341 ? -6.340 -13.117 37.328 1.00 84.62 341 GLY A O 1
ATOM 2775 N N . LYS A 1 342 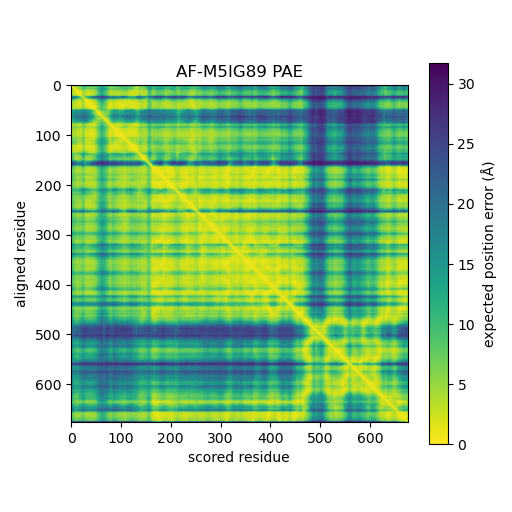? -4.708 -14.631 37.057 1.00 90.44 342 LYS A N 1
ATOM 2776 C CA . LYS A 1 342 ? -3.650 -13.796 37.649 1.00 90.44 342 LYS A CA 1
ATOM 2777 C C . LYS A 1 342 ? -3.027 -12.899 36.586 1.00 90.44 342 LYS A C 1
ATOM 2779 O O . LYS A 1 342 ? -2.767 -13.356 35.476 1.00 90.44 342 LYS A O 1
ATOM 2784 N N . LEU A 1 343 ? -2.731 -11.648 36.944 1.00 92.00 343 LEU A N 1
ATOM 2785 C CA . LEU A 1 343 ? -2.017 -10.725 36.059 1.00 92.00 343 LEU A CA 1
ATOM 2786 C C . LEU A 1 343 ? -0.663 -11.299 35.652 1.00 92.00 343 LEU A C 1
ATOM 2788 O O . LEU A 1 343 ? 0.094 -11.792 36.493 1.00 92.00 343 LEU A O 1
ATOM 2792 N N . GLN A 1 344 ? -0.368 -11.205 34.361 1.00 92.25 344 GLN A N 1
ATOM 2793 C CA . GLN A 1 344 ? 0.926 -11.591 33.817 1.00 92.25 344 GLN A CA 1
ATOM 2794 C C . GLN A 1 344 ? 2.009 -10.585 34.252 1.00 92.25 344 GLN A C 1
ATOM 2796 O O . GLN A 1 344 ? 1.713 -9.503 34.764 1.00 92.25 344 GLN A O 1
ATOM 2801 N N . ASN A 1 345 ? 3.286 -10.947 34.106 1.00 91.38 345 ASN A N 1
ATOM 2802 C CA . ASN A 1 345 ? 4.387 -10.014 34.389 1.00 91.38 345 ASN A CA 1
ATOM 2803 C C . ASN A 1 345 ? 4.666 -9.083 33.211 1.00 91.38 345 ASN A C 1
ATOM 2805 O O . ASN A 1 345 ? 5.018 -7.928 33.423 1.00 91.38 345 ASN A O 1
ATOM 2809 N N . LYS A 1 346 ? 4.512 -9.609 31.998 1.00 92.81 346 LYS A N 1
ATOM 2810 C CA . LYS A 1 346 ? 4.682 -8.913 30.731 1.00 92.81 346 LYS A CA 1
ATOM 2811 C C . LYS A 1 346 ? 3.644 -9.440 29.753 1.00 92.81 346 LYS A C 1
ATOM 2813 O O . LYS A 1 346 ? 3.323 -10.627 29.817 1.00 92.81 346 LYS A O 1
ATOM 2818 N N . VAL A 1 347 ? 3.123 -8.577 28.890 1.00 92.06 347 VAL A N 1
ATOM 2819 C CA . VAL A 1 347 ? 2.164 -8.956 27.845 1.00 92.06 347 VAL A CA 1
ATOM 2820 C C . VAL A 1 347 ? 2.518 -8.226 26.559 1.00 92.06 347 VAL A C 1
ATOM 2822 O O . VAL A 1 347 ? 2.748 -7.015 26.587 1.00 92.06 347 VAL A O 1
ATOM 2825 N N . GLY A 1 348 ? 2.540 -8.955 25.445 1.00 91.88 348 GLY A N 1
ATOM 2826 C CA . GLY A 1 348 ? 2.763 -8.373 24.125 1.00 91.88 348 GLY A CA 1
ATOM 2827 C C . GLY A 1 348 ? 1.691 -7.336 23.795 1.00 91.88 348 GLY A C 1
ATOM 2828 O O . GLY A 1 348 ? 0.503 -7.544 24.064 1.00 91.88 348 GLY A O 1
ATOM 2829 N N . ARG A 1 349 ? 2.098 -6.198 23.225 1.00 92.00 349 ARG A N 1
ATOM 2830 C CA . ARG A 1 349 ? 1.150 -5.152 22.804 1.00 92.00 349 ARG A CA 1
ATOM 2831 C C . ARG A 1 349 ? 0.154 -5.685 21.781 1.00 92.00 349 ARG A C 1
ATOM 2833 O O . ARG A 1 349 ? -1.036 -5.425 21.920 1.00 92.00 349 ARG A O 1
ATOM 2840 N N . ASP A 1 350 ? 0.636 -6.463 20.817 1.00 91.69 350 ASP A N 1
ATOM 2841 C CA . ASP A 1 350 ? -0.163 -7.147 19.799 1.00 91.69 350 ASP A CA 1
ATOM 2842 C C . ASP A 1 350 ? -1.322 -7.953 20.411 1.00 91.69 350 ASP A C 1
ATOM 2844 O O . ASP A 1 350 ? -2.450 -7.865 19.933 1.00 91.69 350 ASP A O 1
ATOM 2848 N N . ILE A 1 351 ? -1.081 -8.645 21.531 1.00 94.31 351 ILE A N 1
ATOM 2849 C CA . ILE A 1 351 ? -2.104 -9.406 22.265 1.00 94.31 351 ILE A CA 1
ATOM 2850 C C . ILE A 1 351 ? -3.184 -8.476 22.834 1.00 94.31 351 ILE A C 1
ATOM 2852 O O . ILE A 1 351 ? -4.375 -8.729 22.670 1.00 94.31 351 ILE A O 1
ATOM 2856 N N . LEU A 1 352 ? -2.792 -7.386 23.498 1.00 95.56 352 LEU A N 1
ATOM 2857 C CA . LEU A 1 352 ? -3.752 -6.447 24.092 1.00 95.56 352 LEU A CA 1
ATOM 2858 C C . LEU A 1 352 ? -4.552 -5.691 23.027 1.00 95.56 352 LEU A C 1
ATOM 2860 O O . LEU A 1 352 ? -5.720 -5.372 23.248 1.00 95.56 352 LEU A O 1
ATOM 2864 N N . PHE A 1 353 ? -3.952 -5.441 21.861 1.00 96.44 353 PHE A N 1
ATOM 2865 C CA . PHE A 1 353 ? -4.651 -4.859 20.721 1.00 96.44 353 PHE A CA 1
ATOM 2866 C C . PHE A 1 353 ? -5.763 -5.766 20.184 1.00 96.44 353 PHE A C 1
ATOM 2868 O O . PHE A 1 353 ? -6.773 -5.232 19.740 1.00 96.44 353 PHE A O 1
ATOM 2875 N N . ILE A 1 354 ? -5.652 -7.098 20.281 1.00 96.81 354 ILE A N 1
ATOM 2876 C CA . ILE A 1 354 ? -6.746 -8.014 19.905 1.00 96.81 354 ILE A CA 1
ATOM 2877 C C . ILE A 1 354 ? -7.998 -7.695 20.725 1.00 96.81 354 ILE A C 1
ATOM 2879 O O . ILE A 1 354 ? -9.042 -7.365 20.167 1.00 96.81 354 ILE A O 1
ATOM 2883 N N . GLU A 1 355 ? -7.886 -7.734 22.053 1.00 97.12 355 GLU A N 1
ATOM 2884 C CA . GLU A 1 355 ? -9.001 -7.407 22.945 1.00 97.12 355 GLU A CA 1
ATOM 2885 C C . GLU A 1 355 ? -9.464 -5.962 22.756 1.00 97.12 355 GLU A C 1
ATOM 2887 O O . GLU A 1 355 ? -10.663 -5.694 22.649 1.00 97.12 355 GLU A O 1
ATOM 2892 N N . ARG A 1 356 ? -8.522 -5.018 22.669 1.00 97.31 356 ARG A N 1
ATOM 2893 C CA . ARG A 1 356 ? -8.859 -3.607 22.509 1.00 97.31 356 ARG A CA 1
ATOM 2894 C C . ARG A 1 356 ? -9.671 -3.371 21.240 1.00 97.31 356 ARG A C 1
ATOM 2896 O O . ARG A 1 356 ? -10.701 -2.711 21.319 1.00 97.31 356 ARG A O 1
ATOM 2903 N N . ASN A 1 357 ? -9.262 -3.942 20.113 1.00 98.06 357 ASN A N 1
ATOM 2904 C CA . ASN A 1 357 ? -9.951 -3.800 18.837 1.00 98.06 357 ASN A CA 1
ATOM 2905 C C . ASN A 1 357 ? -11.345 -4.443 18.866 1.00 98.06 357 ASN A C 1
ATOM 2907 O O . ASN A 1 357 ? -12.314 -3.831 18.417 1.00 98.06 357 ASN A O 1
ATOM 2911 N N . LEU A 1 358 ? -11.498 -5.614 19.491 1.00 98.00 358 LEU A N 1
ATOM 2912 C CA . LEU A 1 358 ? -12.818 -6.226 19.689 1.00 98.00 358 LEU A CA 1
ATOM 2913 C C . LEU A 1 358 ? -13.752 -5.383 20.568 1.00 98.00 358 LEU A C 1
ATOM 2915 O O . LEU A 1 358 ? -14.974 -5.421 20.382 1.00 98.00 358 LEU A O 1
ATOM 2919 N N . ASN A 1 359 ? -13.204 -4.597 21.498 1.00 97.62 359 ASN A N 1
ATOM 2920 C CA . ASN A 1 359 ? -13.987 -3.655 22.296 1.00 97.62 359 ASN A CA 1
ATOM 2921 C C . ASN A 1 359 ? -14.467 -2.441 21.479 1.00 97.62 359 ASN A C 1
ATOM 2923 O O . ASN A 1 359 ? -15.510 -1.871 21.804 1.00 97.62 359 ASN A O 1
ATOM 2927 N N . PHE A 1 360 ? -13.759 -2.050 20.413 1.00 98.25 360 PHE A N 1
ATOM 2928 C CA . PHE A 1 360 ? -14.209 -0.982 19.510 1.00 98.25 360 PHE A CA 1
ATOM 2929 C C . PHE A 1 360 ? -15.363 -1.409 18.591 1.00 98.25 360 PHE A C 1
ATOM 2931 O O . PHE A 1 360 ? -16.173 -0.562 18.207 1.00 98.25 360 PHE A O 1
ATOM 2938 N N . LEU A 1 361 ? -15.457 -2.700 18.261 1.00 98.00 361 LEU A N 1
ATOM 2939 C CA . LEU A 1 361 ? -16.514 -3.235 17.404 1.00 98.00 361 LEU A CA 1
ATOM 2940 C C . LEU A 1 361 ? -17.857 -3.348 18.131 1.00 98.00 361 LEU A C 1
ATOM 2942 O O . LEU A 1 361 ? -17.960 -3.933 19.223 1.00 98.00 361 LEU A O 1
ATOM 2946 N N . LYS A 1 362 ? -18.916 -2.904 17.452 1.00 97.06 362 LYS A N 1
ATOM 2947 C CA . LYS A 1 362 ? -20.293 -3.242 17.825 1.00 97.06 362 LYS A CA 1
ATOM 2948 C C . LYS A 1 362 ? -20.566 -4.742 17.579 1.00 97.06 362 LYS A C 1
ATOM 2950 O O . LYS A 1 362 ? -19.881 -5.354 16.758 1.00 97.06 362 LYS A O 1
ATOM 2955 N N . PRO A 1 363 ? -21.541 -5.366 18.264 1.00 97.69 363 PRO A N 1
ATOM 2956 C CA . PRO A 1 363 ? -22.049 -6.691 17.891 1.00 97.69 363 PRO A CA 1
ATOM 2957 C C . PRO A 1 363 ? -22.393 -6.773 16.393 1.00 97.69 363 PRO A C 1
ATOM 2959 O O . PRO A 1 363 ? -23.034 -5.870 15.861 1.00 97.69 363 PRO A O 1
ATOM 2962 N N . GLY A 1 364 ? -21.923 -7.817 15.706 1.00 97.75 364 GLY A N 1
ATOM 2963 C CA . GLY A 1 364 ? -22.051 -7.968 14.249 1.00 97.75 364 GLY A CA 1
ATOM 2964 C C . GLY A 1 364 ? -21.026 -7.185 13.420 1.00 97.75 364 GLY A C 1
ATOM 2965 O O . GLY A 1 364 ? -20.894 -7.448 12.225 1.00 97.75 364 GLY A O 1
ATOM 2966 N N . GLY A 1 365 ? -20.271 -6.267 14.036 1.00 98.19 365 GLY A N 1
ATOM 2967 C CA . GLY A 1 365 ? -19.152 -5.571 13.402 1.00 98.19 365 GLY A CA 1
ATOM 2968 C C . GLY A 1 365 ? -18.000 -6.519 13.063 1.00 98.19 365 GLY A C 1
ATOM 2969 O O . GLY A 1 365 ? -17.853 -7.588 13.664 1.00 98.19 365 GLY A O 1
ATOM 2970 N N . ARG A 1 366 ? -17.172 -6.131 12.095 1.00 98.44 366 ARG A N 1
ATOM 2971 C CA . ARG A 1 366 ? -16.125 -6.975 11.505 1.00 98.44 366 ARG A CA 1
ATOM 2972 C C . ARG A 1 366 ? -14.762 -6.305 11.511 1.00 98.44 366 ARG A C 1
ATOM 2974 O O . ARG A 1 366 ? -14.654 -5.084 11.478 1.00 98.44 366 ARG A O 1
ATOM 2981 N N . MET A 1 367 ? -13.712 -7.113 11.559 1.00 98.38 367 MET A N 1
ATOM 2982 C CA . MET A 1 367 ? -12.344 -6.622 11.656 1.00 98.38 367 MET A CA 1
ATOM 2983 C C . MET A 1 367 ? -11.373 -7.414 10.801 1.00 98.38 367 MET A C 1
ATOM 2985 O O . MET A 1 367 ? -11.501 -8.630 10.707 1.00 98.38 367 MET A O 1
ATOM 2989 N N . ALA A 1 368 ? -10.367 -6.715 10.271 1.00 98.62 368 ALA A N 1
ATOM 2990 C CA . ALA A 1 368 ? -9.137 -7.293 9.744 1.00 98.62 368 ALA A CA 1
ATOM 2991 C C . ALA A 1 368 ? -7.952 -6.769 10.564 1.00 98.62 368 ALA A C 1
ATOM 2993 O O . ALA A 1 368 ? -7.751 -5.559 10.672 1.00 98.62 368 ALA A O 1
ATOM 2994 N N . VAL A 1 369 ? -7.169 -7.663 11.161 1.00 97.75 369 VAL A N 1
ATOM 2995 C CA . VAL A 1 369 ? -6.007 -7.278 11.971 1.00 97.75 369 VAL A CA 1
ATOM 2996 C C . VAL A 1 369 ? -4.769 -8.045 11.534 1.00 97.75 369 VAL A C 1
ATOM 2998 O O . VAL A 1 369 ? -4.795 -9.270 11.412 1.00 97.75 369 VAL A O 1
ATOM 3001 N N . VAL A 1 370 ? -3.681 -7.318 11.284 1.00 96.69 370 VAL A N 1
ATOM 3002 C CA . VAL A 1 370 ? -2.381 -7.916 10.962 1.00 96.69 370 VAL A CA 1
ATOM 3003 C C . VAL A 1 370 ? -1.686 -8.313 12.261 1.00 96.69 370 VAL A C 1
ATOM 3005 O O . VAL A 1 370 ? -1.524 -7.487 13.154 1.00 96.69 370 VAL A O 1
ATOM 3008 N N . LEU A 1 371 ? -1.274 -9.575 12.380 1.00 94.25 371 LEU A N 1
ATOM 3009 C CA . LEU A 1 371 ? -0.596 -10.099 13.568 1.00 94.25 371 LEU A CA 1
ATOM 3010 C C . LEU A 1 371 ? 0.570 -11.024 13.178 1.00 94.25 371 LEU A C 1
ATOM 3012 O O . LEU A 1 371 ? 0.566 -11.602 12.084 1.00 94.25 371 LEU A O 1
ATOM 3016 N N . PRO A 1 372 ? 1.561 -11.225 14.066 1.00 92.88 372 PRO A N 1
ATOM 3017 C CA . PRO A 1 372 ? 2.581 -12.251 13.877 1.00 92.88 372 PRO A CA 1
ATOM 3018 C C . PRO A 1 372 ? 1.951 -13.640 13.720 1.00 92.88 372 PRO A C 1
ATOM 3020 O O . PRO A 1 372 ? 1.079 -14.022 14.504 1.00 92.88 372 PRO A O 1
ATOM 3023 N N . GLN A 1 373 ? 2.436 -14.434 12.759 1.00 90.69 373 GLN A N 1
ATOM 3024 C CA . GLN A 1 373 ? 1.863 -15.753 12.464 1.00 90.69 373 GLN A CA 1
ATOM 3025 C C . GLN A 1 373 ? 1.881 -16.687 13.690 1.00 90.69 373 GLN A C 1
ATOM 3027 O O . GLN A 1 373 ? 0.975 -17.503 13.858 1.00 90.69 373 GLN A O 1
ATOM 3032 N N . GLY A 1 374 ? 2.867 -16.503 14.579 1.00 89.69 374 GLY A N 1
ATOM 3033 C CA . GLY A 1 374 ? 2.999 -17.200 15.862 1.00 89.69 374 GLY A CA 1
ATOM 3034 C C . GLY A 1 374 ? 1.709 -17.244 16.690 1.00 89.69 374 GLY A C 1
ATOM 3035 O O . GLY A 1 374 ? 1.392 -18.268 17.294 1.00 89.69 374 GLY A O 1
ATOM 3036 N N . ARG A 1 375 ? 0.911 -16.167 16.671 1.00 91.44 375 ARG A N 1
ATOM 3037 C CA . ARG A 1 375 ? -0.341 -16.082 17.446 1.00 91.44 375 ARG A CA 1
ATOM 3038 C C . ARG A 1 375 ? -1.386 -17.104 17.000 1.00 91.44 375 ARG A C 1
ATOM 3040 O O . ARG A 1 375 ? -2.212 -17.550 17.799 1.00 91.44 375 ARG A O 1
ATOM 3047 N N . PHE A 1 376 ? -1.320 -17.530 15.742 1.00 88.06 376 PHE A N 1
ATOM 3048 C CA . PHE A 1 376 ? -2.286 -18.451 15.152 1.00 88.06 376 PHE A CA 1
ATOM 3049 C C . PHE A 1 376 ? -1.879 -19.922 15.270 1.00 88.06 376 PHE A C 1
ATOM 3051 O O . PHE A 1 376 ? -2.755 -20.779 15.239 1.00 88.06 376 PHE A O 1
ATOM 3058 N N . ASN A 1 377 ? -0.590 -20.235 15.437 1.00 86.94 377 ASN A N 1
ATOM 3059 C CA . ASN A 1 377 ? -0.095 -21.617 15.396 1.00 86.94 377 ASN A CA 1
ATOM 3060 C C . ASN A 1 377 ? 0.603 -22.088 16.685 1.00 86.94 377 ASN A C 1
ATOM 3062 O O . ASN A 1 377 ? 0.629 -23.289 16.949 1.00 86.94 377 ASN A O 1
ATOM 3066 N N . ASN A 1 378 ? 1.124 -21.187 17.523 1.00 90.69 378 ASN A N 1
ATOM 3067 C CA . ASN A 1 378 ? 1.827 -21.584 18.739 1.00 90.69 378 ASN A CA 1
ATOM 3068 C C . ASN A 1 378 ? 0.868 -22.234 19.748 1.00 90.69 378 ASN A C 1
ATOM 3070 O O . ASN A 1 378 ? -0.220 -21.714 20.031 1.00 90.69 378 ASN A O 1
ATOM 3074 N N . ALA A 1 379 ? 1.294 -23.346 20.354 1.00 90.12 379 ALA A N 1
ATOM 3075 C CA . ALA A 1 379 ? 0.514 -24.058 21.370 1.00 90.12 379 ALA A CA 1
ATOM 3076 C C . ALA A 1 379 ? 0.264 -23.195 22.622 1.00 90.12 379 ALA A C 1
ATOM 3078 O O . ALA A 1 379 ? -0.853 -23.158 23.134 1.00 90.12 379 ALA A O 1
ATOM 3079 N N . ASN A 1 380 ? 1.276 -22.434 23.059 1.00 89.12 380 ASN A N 1
ATOM 3080 C CA . ASN A 1 380 ? 1.183 -21.548 24.227 1.00 89.12 380 ASN A CA 1
ATOM 3081 C C . ASN A 1 380 ? 0.209 -20.375 24.027 1.00 89.12 380 ASN A C 1
ATOM 3083 O O . ASN A 1 380 ? -0.305 -19.847 25.008 1.00 89.12 380 ASN A O 1
ATOM 3087 N N . ASP A 1 381 ? -0.083 -20.005 22.777 1.00 91.12 381 ASP A N 1
ATOM 3088 C CA . ASP A 1 381 ? -0.994 -18.907 22.429 1.00 91.12 381 ASP A CA 1
ATOM 3089 C C . ASP A 1 381 ? -2.447 -19.383 22.230 1.00 91.12 381 ASP A C 1
ATOM 3091 O O . ASP A 1 381 ? -3.300 -18.616 21.788 1.00 91.12 381 ASP A O 1
ATOM 3095 N N . ARG A 1 382 ? -2.770 -20.641 22.584 1.00 91.38 382 ARG A N 1
ATOM 3096 C CA . ARG A 1 382 ? -4.135 -21.191 22.475 1.00 91.38 382 ARG A CA 1
ATOM 3097 C C . ARG A 1 382 ? -5.182 -20.314 23.163 1.00 91.38 382 ARG A C 1
ATOM 3099 O O . ARG A 1 382 ? -6.221 -20.060 22.570 1.00 91.38 382 ARG A O 1
ATOM 3106 N N . TYR A 1 383 ? -4.876 -19.781 24.345 1.00 91.56 383 TYR A N 1
ATOM 3107 C CA . TYR A 1 383 ? -5.798 -18.920 25.097 1.00 91.56 383 TYR A CA 1
ATOM 3108 C C . TYR A 1 383 ? -6.228 -17.661 24.323 1.00 91.56 383 TYR A C 1
ATOM 3110 O O . TYR A 1 383 ? -7.331 -17.165 24.528 1.00 91.56 383 TYR A O 1
ATOM 3118 N N . ILE A 1 384 ? -5.380 -17.151 23.420 1.00 93.25 384 ILE A N 1
ATOM 3119 C CA . ILE A 1 384 ? -5.706 -16.009 22.557 1.00 93.25 384 ILE A CA 1
ATOM 3120 C C . ILE A 1 384 ? -6.747 -16.434 21.518 1.00 93.25 384 ILE A C 1
ATOM 3122 O O . ILE A 1 384 ? -7.718 -15.719 21.283 1.00 93.25 384 ILE A O 1
ATOM 3126 N N . ARG A 1 385 ? -6.567 -17.615 20.913 1.00 93.62 385 ARG A N 1
ATOM 3127 C CA . ARG A 1 385 ? -7.514 -18.172 19.937 1.00 93.62 385 ARG A CA 1
ATOM 3128 C C . ARG A 1 385 ? -8.853 -18.504 20.586 1.00 93.62 385 ARG A C 1
ATOM 3130 O O . ARG A 1 385 ? -9.881 -18.141 20.027 1.00 93.62 385 ARG A O 1
ATOM 3137 N N . ASP A 1 386 ? -8.829 -19.094 21.780 1.00 92.44 386 ASP A N 1
ATOM 3138 C CA . ASP A 1 386 ? -10.032 -19.380 22.565 1.00 92.44 386 ASP A CA 1
ATOM 3139 C C . ASP A 1 386 ? -10.788 -18.074 22.886 1.00 92.44 386 ASP A C 1
ATOM 3141 O O . ASP A 1 386 ? -11.994 -17.985 22.664 1.00 92.44 386 ASP A O 1
ATOM 3145 N N . TYR A 1 387 ? -10.073 -17.021 23.307 1.00 94.88 387 TYR A N 1
ATOM 3146 C CA . TYR A 1 387 ? -10.649 -15.695 23.560 1.00 94.88 387 TYR A CA 1
ATOM 3147 C C . TYR A 1 387 ? -11.310 -15.081 22.314 1.00 94.88 387 TYR A C 1
ATOM 3149 O O . TYR A 1 387 ? -12.398 -14.506 22.403 1.00 94.88 387 TYR A O 1
ATOM 3157 N N . ILE A 1 388 ? -10.665 -15.194 21.147 1.00 95.88 388 ILE A N 1
ATOM 3158 C CA . ILE A 1 388 ? -11.213 -14.700 19.877 1.00 95.88 388 ILE A CA 1
ATOM 3159 C C . ILE A 1 388 ? -12.466 -15.495 19.496 1.00 95.88 388 ILE A C 1
ATOM 3161 O O . ILE A 1 388 ? -13.501 -14.885 19.235 1.00 95.88 388 ILE A O 1
ATOM 3165 N N . ALA A 1 389 ? -12.394 -16.830 19.495 1.00 94.38 389 ALA A N 1
ATOM 3166 C CA . ALA A 1 389 ? -13.490 -17.715 19.092 1.00 94.38 389 ALA A CA 1
ATOM 3167 C C . ALA A 1 389 ? -14.709 -17.613 20.025 1.00 94.38 389 ALA A C 1
ATOM 3169 O O . ALA A 1 389 ? -15.859 -17.745 19.594 1.00 94.38 389 ALA A O 1
ATOM 3170 N N . GLU A 1 390 ? -14.483 -17.317 21.307 1.00 94.06 390 GLU A N 1
ATOM 3171 C CA . GLU A 1 390 ? -15.558 -17.055 22.259 1.00 94.06 390 GLU A CA 1
ATOM 3172 C C . GLU A 1 390 ? -16.423 -15.863 21.819 1.00 94.06 390 GLU A C 1
ATOM 3174 O O . GLU A 1 390 ? -17.653 -15.941 21.908 1.00 94.06 390 GLU A O 1
ATOM 3179 N N . LYS A 1 391 ? -15.783 -14.795 21.322 1.00 96.00 391 LYS A N 1
ATOM 3180 C CA . LYS A 1 391 ? -16.382 -13.472 21.081 1.00 96.00 391 LYS A CA 1
ATOM 3181 C C . LYS A 1 391 ? -16.720 -13.198 19.614 1.00 96.00 391 LYS A C 1
ATOM 3183 O O . LYS A 1 391 ? -17.586 -12.364 19.342 1.00 96.00 391 LYS A O 1
ATOM 3188 N N . CYS A 1 392 ? -16.062 -13.878 18.679 1.00 97.06 392 CYS A N 1
ATOM 3189 C CA . CYS A 1 392 ? -16.223 -13.656 17.247 1.00 97.06 392 CYS A CA 1
ATOM 3190 C C . CYS A 1 392 ? -16.226 -14.947 16.429 1.00 97.06 392 CYS A C 1
ATOM 3192 O O . CYS A 1 392 ? -15.549 -15.919 16.767 1.00 97.06 392 CYS A O 1
ATOM 3194 N N . ARG A 1 393 ? -16.904 -14.888 15.281 1.00 97.56 393 ARG A N 1
ATOM 3195 C CA . ARG A 1 393 ? -16.687 -15.793 14.156 1.00 97.56 393 ARG A CA 1
ATOM 3196 C C . ARG A 1 393 ? -15.337 -15.491 13.537 1.00 97.56 393 ARG A C 1
ATOM 3198 O O . ARG A 1 393 ? -15.086 -14.344 13.164 1.00 97.56 393 ARG A O 1
ATOM 3205 N N . ILE A 1 394 ? -14.496 -16.504 13.371 1.00 97.62 394 ILE A N 1
ATOM 3206 C CA . ILE A 1 394 ? -13.302 -16.391 12.533 1.00 97.62 394 ILE A CA 1
ATOM 3207 C C . ILE A 1 394 ? -13.744 -16.541 11.076 1.00 97.62 394 ILE A C 1
ATOM 3209 O O . ILE A 1 394 ? -14.275 -17.572 10.684 1.00 97.62 394 ILE A O 1
ATOM 3213 N N . LEU A 1 395 ? -13.575 -15.490 10.280 1.00 98.12 395 LEU A N 1
ATOM 3214 C CA . LEU A 1 395 ? -13.981 -15.482 8.875 1.00 98.12 395 LEU A CA 1
ATOM 3215 C C . LEU A 1 395 ? -12.871 -16.031 7.987 1.00 98.12 395 LEU A C 1
ATOM 3217 O O . LEU A 1 395 ? -13.115 -16.882 7.134 1.00 98.12 395 LEU A O 1
ATOM 3221 N N . ALA A 1 396 ? -11.653 -15.528 8.194 1.00 98.38 396 ALA A N 1
ATOM 3222 C CA . ALA A 1 396 ? -10.498 -15.911 7.407 1.00 98.38 396 ALA A CA 1
ATOM 3223 C C . ALA A 1 396 ? -9.175 -15.727 8.154 1.00 98.38 396 ALA A C 1
ATOM 3225 O O . ALA A 1 396 ? -9.043 -14.844 9.006 1.00 98.38 396 ALA A O 1
ATOM 3226 N N . VAL A 1 397 ? -8.172 -16.517 7.768 1.00 97.88 397 VAL A N 1
ATOM 3227 C CA . VAL A 1 397 ? -6.764 -16.304 8.124 1.00 97.88 397 VAL A CA 1
ATOM 3228 C C . VAL A 1 397 ? -5.937 -16.332 6.842 1.00 97.88 397 VAL A C 1
ATOM 3230 O O . VAL A 1 397 ? -5.830 -17.367 6.183 1.00 97.88 397 VAL A O 1
ATOM 3233 N N . VAL A 1 398 ? -5.347 -15.188 6.492 1.00 98.31 398 VAL A N 1
ATOM 3234 C CA . VAL A 1 398 ? -4.523 -15.039 5.286 1.00 98.31 398 VAL A CA 1
ATOM 3235 C C . VAL A 1 398 ? -3.056 -14.911 5.680 1.00 98.31 398 VAL A C 1
ATOM 3237 O O . VAL A 1 398 ? -2.642 -13.897 6.241 1.00 98.31 398 VAL A O 1
ATOM 3240 N N . GLY A 1 399 ? -2.261 -15.941 5.396 1.00 97.56 399 GLY A N 1
ATOM 3241 C CA . GLY A 1 399 ? -0.812 -15.922 5.588 1.00 97.56 399 GLY A CA 1
ATOM 3242 C C . GLY A 1 399 ? -0.126 -15.026 4.559 1.00 97.56 399 GLY A C 1
ATOM 3243 O O . GLY A 1 399 ? -0.324 -15.203 3.361 1.00 97.56 399 GLY A O 1
ATOM 3244 N N . LEU A 1 400 ? 0.695 -14.079 5.011 1.00 96.62 400 LEU A N 1
ATOM 3245 C CA . LEU A 1 400 ? 1.444 -13.183 4.131 1.00 96.62 400 LEU A CA 1
ATOM 3246 C C . LEU A 1 400 ? 2.836 -13.752 3.828 1.00 96.62 400 LEU A C 1
ATOM 3248 O O . LEU A 1 400 ? 3.431 -14.459 4.650 1.00 96.62 400 LEU A O 1
ATOM 3252 N N . HIS A 1 401 ? 3.369 -13.423 2.650 1.00 95.56 401 HIS A N 1
ATOM 3253 C CA . HIS A 1 401 ? 4.732 -13.790 2.275 1.00 95.56 401 HIS A CA 1
ATOM 3254 C C . HIS A 1 401 ? 5.749 -13.111 3.218 1.00 95.56 401 HIS A C 1
ATOM 3256 O O . HIS A 1 401 ? 5.568 -11.963 3.626 1.00 95.56 401 HIS A O 1
ATOM 3262 N N . GLU A 1 402 ? 6.848 -13.787 3.564 1.00 92.62 402 GLU A N 1
ATOM 3263 C CA . GLU A 1 402 ? 7.809 -13.314 4.584 1.00 92.62 402 GLU A CA 1
ATOM 3264 C C . GLU A 1 402 ? 8.455 -11.954 4.258 1.00 92.62 402 GLU A C 1
ATOM 3266 O O . GLU A 1 402 ? 8.800 -11.180 5.149 1.00 92.62 402 GLU A O 1
ATOM 3271 N N . ASN A 1 403 ? 8.575 -11.633 2.969 1.00 92.81 403 ASN A N 1
ATOM 3272 C CA . ASN A 1 403 ? 9.183 -10.387 2.503 1.00 92.81 403 ASN A CA 1
ATOM 3273 C C . ASN A 1 403 ? 8.239 -9.176 2.550 1.00 92.81 403 ASN A C 1
ATOM 3275 O O . ASN A 1 403 ? 8.705 -8.057 2.350 1.00 92.81 403 ASN A O 1
ATOM 3279 N N . VAL A 1 404 ? 6.940 -9.352 2.824 1.00 91.94 404 VAL A N 1
ATOM 3280 C CA . VAL A 1 404 ? 5.932 -8.273 2.749 1.00 91.94 404 VAL A CA 1
ATOM 3281 C C . VAL A 1 404 ? 6.325 -7.061 3.606 1.00 91.94 404 VAL A C 1
ATOM 3283 O O . VAL A 1 404 ? 6.273 -5.919 3.138 1.00 91.94 404 VAL A O 1
ATOM 3286 N N . PHE A 1 405 ? 6.827 -7.299 4.821 1.00 89.00 405 PHE A N 1
ATOM 3287 C CA . PHE A 1 405 ? 7.235 -6.245 5.759 1.00 89.00 405 PHE A CA 1
ATOM 3288 C C . PHE A 1 405 ? 8.739 -5.917 5.742 1.00 89.00 405 PHE A C 1
ATOM 3290 O O . PHE A 1 405 ? 9.196 -5.078 6.523 1.00 89.00 405 PHE A O 1
ATOM 3297 N N . LYS A 1 406 ? 9.522 -6.495 4.819 1.00 86.62 406 LYS A N 1
ATOM 3298 C CA . LYS A 1 406 ? 10.921 -6.086 4.613 1.00 86.62 406 LYS A CA 1
ATOM 3299 C C . LYS A 1 406 ? 11.004 -4.664 4.028 1.00 86.62 406 LYS A C 1
ATOM 3301 O O . LYS A 1 406 ? 10.079 -4.238 3.329 1.00 86.62 406 LYS A O 1
ATOM 3306 N N . PRO A 1 407 ? 12.088 -3.916 4.301 1.00 78.56 407 PRO A N 1
ATOM 3307 C CA . PRO A 1 407 ? 13.251 -4.298 5.114 1.00 78.56 407 PRO A CA 1
ATOM 3308 C C . PRO A 1 407 ? 13.029 -4.159 6.630 1.00 78.56 407 PRO A C 1
ATOM 3310 O O . PRO A 1 407 ? 13.944 -4.425 7.402 1.00 78.56 407 PRO A O 1
ATOM 3313 N N . HIS A 1 408 ? 11.843 -3.739 7.077 1.00 76.94 408 HIS A N 1
ATOM 3314 C CA . HIS A 1 408 ? 11.625 -3.374 8.475 1.00 76.94 408 HIS A CA 1
ATOM 3315 C C . HIS A 1 408 ? 11.573 -4.573 9.430 1.00 76.94 408 HIS A C 1
ATOM 3317 O O . HIS A 1 408 ? 12.065 -4.485 10.554 1.00 76.94 408 HIS A O 1
ATOM 3323 N N . THR A 1 409 ? 10.983 -5.691 9.002 1.00 81.31 409 THR A N 1
ATOM 3324 C CA . THR A 1 409 ? 10.992 -6.946 9.763 1.00 81.31 409 THR A CA 1
ATOM 3325 C C . THR A 1 409 ? 10.908 -8.158 8.842 1.00 81.31 409 THR A C 1
ATOM 3327 O O . THR A 1 409 ? 10.272 -8.108 7.791 1.00 81.31 409 THR A O 1
ATOM 3330 N N . GLY A 1 410 ? 11.557 -9.252 9.250 1.00 81.12 410 GLY A N 1
ATOM 3331 C CA . GLY A 1 410 ? 11.405 -10.582 8.647 1.00 81.12 410 GLY A CA 1
ATOM 3332 C C . GLY A 1 410 ? 10.370 -11.454 9.366 1.00 81.12 410 GLY A C 1
ATOM 3333 O O . GLY A 1 410 ? 10.279 -12.647 9.094 1.00 81.12 410 GLY A O 1
ATOM 3334 N N . THR A 1 411 ? 9.623 -10.895 10.325 1.00 86.25 411 THR A N 1
ATOM 3335 C CA . THR A 1 411 ? 8.577 -11.637 11.041 1.00 86.25 411 THR A CA 1
ATOM 3336 C C . THR A 1 411 ? 7.480 -12.036 10.065 1.00 86.25 411 THR A C 1
ATOM 3338 O O . THR A 1 411 ? 6.862 -11.178 9.434 1.00 86.25 411 THR A O 1
ATOM 3341 N N . LYS A 1 412 ? 7.202 -13.338 9.968 1.00 90.75 412 LYS A N 1
ATOM 3342 C CA . LYS A 1 412 ? 6.085 -13.836 9.169 1.00 90.75 412 LYS A CA 1
ATOM 3343 C C . LYS A 1 412 ? 4.765 -13.438 9.825 1.00 90.75 412 LYS A C 1
ATOM 3345 O O . LYS A 1 412 ? 4.563 -13.647 11.023 1.00 90.75 412 LYS A O 1
ATOM 3350 N N . THR A 1 413 ? 3.878 -12.843 9.044 1.00 93.94 413 THR A N 1
ATOM 3351 C CA . THR A 1 413 ? 2.626 -12.237 9.512 1.00 93.94 413 THR A CA 1
ATOM 3352 C C . THR A 1 413 ? 1.428 -12.884 8.837 1.00 93.94 413 THR A C 1
ATOM 3354 O O . THR A 1 413 ? 1.535 -13.581 7.825 1.00 93.94 413 THR A O 1
ATOM 3357 N N . SER A 1 414 ? 0.257 -12.701 9.428 1.00 96.25 414 SER A N 1
ATOM 3358 C CA . SER A 1 414 ? -1.011 -13.093 8.823 1.00 96.25 414 SER A CA 1
ATOM 3359 C C . SER A 1 414 ? -2.070 -12.047 9.136 1.00 96.25 414 SER A C 1
ATOM 3361 O O . SER A 1 414 ? -1.974 -11.339 10.141 1.00 96.25 414 SER A O 1
ATOM 3363 N N . VAL A 1 415 ? -3.075 -11.950 8.273 1.00 98.19 415 VAL A N 1
ATOM 3364 C CA . VAL A 1 415 ? -4.254 -11.120 8.505 1.00 98.19 415 VAL A CA 1
ATOM 3365 C C . VAL A 1 415 ? -5.375 -12.005 9.030 1.00 98.19 415 VAL A C 1
ATOM 3367 O O . VAL A 1 415 ? -5.766 -12.971 8.373 1.00 98.19 415 VAL A O 1
ATOM 3370 N N . LEU A 1 416 ? -5.878 -11.679 10.218 1.00 98.25 416 LEU A N 1
ATOM 3371 C CA . LEU A 1 416 ? -7.050 -12.309 10.812 1.00 98.25 416 LEU A CA 1
ATOM 3372 C C . LEU A 1 416 ? -8.292 -11.488 10.478 1.00 98.25 416 LEU A C 1
ATOM 3374 O O . LEU A 1 416 ? -8.359 -10.311 10.832 1.00 98.25 416 LEU A O 1
ATOM 3378 N N . PHE A 1 417 ? -9.287 -12.140 9.886 1.00 98.75 417 PHE A N 1
ATOM 3379 C CA . PHE A 1 417 ? -10.611 -11.582 9.649 1.00 98.75 417 PHE A CA 1
ATOM 3380 C C . PHE A 1 417 ? -11.614 -12.196 10.618 1.00 98.75 417 PHE A C 1
ATOM 3382 O O . PHE A 1 417 ? -11.721 -13.421 10.710 1.00 98.75 417 PHE A O 1
ATOM 3389 N N . VAL A 1 418 ? -12.371 -11.361 11.324 1.00 98.56 418 VAL A N 1
ATOM 3390 C CA . VAL A 1 418 ? -13.400 -11.804 12.275 1.00 98.56 418 VAL A CA 1
ATOM 3391 C C . VAL A 1 418 ? -14.670 -10.974 12.164 1.00 98.56 418 VAL A C 1
ATOM 3393 O O . VAL A 1 418 ? -14.625 -9.814 11.759 1.00 98.56 418 VAL A O 1
ATOM 3396 N N . GLN A 1 419 ? -15.793 -11.546 12.592 1.00 98.38 419 GLN A N 1
ATOM 3397 C CA . GLN A 1 419 ? -17.046 -10.829 12.818 1.00 98.38 419 GLN A CA 1
ATOM 3398 C C . GLN A 1 419 ? -17.563 -11.136 14.219 1.00 98.38 419 GLN A C 1
ATOM 3400 O O . GLN A 1 419 ? -17.655 -12.298 14.611 1.00 98.38 419 GLN A O 1
ATOM 3405 N N . LYS A 1 420 ? -17.886 -10.102 14.993 1.00 97.94 420 LYS A N 1
ATOM 3406 C CA . LYS A 1 420 ? -18.350 -10.250 16.373 1.00 97.94 420 LYS A CA 1
ATOM 3407 C C . LYS A 1 420 ? -19.699 -10.961 16.397 1.00 97.94 420 LYS A C 1
ATOM 3409 O O . LYS A 1 420 ? -20.591 -10.589 15.634 1.00 97.94 420 LYS A O 1
ATOM 3414 N N . TRP A 1 421 ? -19.844 -11.948 17.280 1.00 97.12 421 TRP A N 1
ATOM 3415 C CA . TRP A 1 421 ? -21.101 -12.681 17.412 1.00 97.12 421 TRP A CA 1
ATOM 3416 C C . TRP A 1 421 ? -22.249 -11.734 17.782 1.00 97.12 421 TRP A C 1
ATOM 3418 O O . TRP A 1 421 ? -22.060 -10.755 18.513 1.00 97.12 421 TRP A O 1
ATOM 3428 N N . THR A 1 422 ? -23.442 -12.048 17.293 1.00 96.81 422 THR A N 1
ATOM 3429 C CA . THR A 1 422 ? -24.697 -11.404 17.676 1.00 96.81 422 THR A CA 1
ATOM 3430 C C . THR A 1 422 ? -25.598 -12.396 18.394 1.00 96.81 422 THR A C 1
ATOM 3432 O O . THR A 1 422 ? -25.545 -13.601 18.158 1.00 96.81 422 THR A O 1
ATOM 3435 N N . ASP A 1 423 ? -26.427 -11.877 19.291 1.00 92.38 423 ASP A N 1
ATOM 3436 C CA . ASP A 1 423 ? -27.536 -12.611 19.887 1.00 92.38 423 ASP A CA 1
ATOM 3437 C C . ASP A 1 423 ? -28.742 -11.675 20.054 1.00 92.38 423 ASP A C 1
ATOM 3439 O O . ASP A 1 423 ? -28.634 -10.460 19.877 1.00 92.38 423 ASP A O 1
ATOM 3443 N N . GLU A 1 424 ? -29.903 -12.221 20.409 1.00 89.12 424 GLU A N 1
ATOM 3444 C CA . GLU A 1 424 ? -31.136 -11.436 20.581 1.00 89.12 424 GLU A CA 1
ATOM 3445 C C . GLU A 1 424 ? -31.034 -10.366 21.684 1.00 89.12 424 GLU A C 1
ATOM 3447 O O . GLU A 1 424 ? -31.813 -9.415 21.716 1.00 89.12 424 GLU A O 1
ATOM 3452 N N . ARG A 1 425 ? -30.059 -10.491 22.592 1.00 90.12 425 ARG A N 1
ATOM 3453 C CA . ARG A 1 425 ? -29.879 -9.611 23.754 1.00 90.12 425 ARG A CA 1
ATOM 3454 C C . ARG A 1 425 ? -28.903 -8.472 23.474 1.00 90.12 425 ARG A C 1
ATOM 3456 O O . ARG A 1 425 ? -28.818 -7.541 24.272 1.00 90.12 425 ARG A O 1
ATOM 3463 N N . CYS A 1 426 ? -28.163 -8.524 22.365 1.00 88.12 426 CYS A N 1
ATOM 3464 C CA . CYS A 1 426 ? -27.098 -7.566 22.088 1.00 88.12 426 CYS A CA 1
ATOM 3465 C C . CYS A 1 426 ? -27.607 -6.178 21.662 1.00 88.12 426 CYS A C 1
ATOM 3467 O O . CYS A 1 426 ? -26.837 -5.219 21.697 1.00 88.12 426 CYS A O 1
ATOM 3469 N N . GLY A 1 427 ? -28.889 -6.052 21.295 1.00 89.50 427 GLY A N 1
ATOM 3470 C CA . GLY A 1 427 ? -29.499 -4.789 20.862 1.00 89.50 427 GLY A CA 1
ATOM 3471 C C . GLY A 1 427 ? -29.147 -4.374 19.428 1.00 89.50 427 GLY A C 1
ATOM 3472 O O . GLY A 1 427 ? -29.332 -3.212 19.072 1.00 89.50 427 GLY A O 1
ATOM 3473 N N . TYR A 1 428 ? -28.640 -5.306 18.615 1.00 92.44 428 TYR A N 1
ATOM 3474 C CA . TYR A 1 428 ? -28.321 -5.124 17.195 1.00 92.44 428 TYR A CA 1
ATOM 3475 C C . TYR A 1 428 ? -28.976 -6.231 16.355 1.00 92.44 428 TYR A C 1
ATOM 3477 O O . TYR A 1 428 ? -29.334 -7.275 16.906 1.00 92.44 428 TYR A O 1
ATOM 3485 N N . PRO A 1 429 ? -29.127 -6.034 15.030 1.00 92.88 429 PRO A N 1
ATOM 3486 C CA . PRO A 1 429 ? -29.581 -7.087 14.128 1.00 92.88 429 PRO A CA 1
ATOM 3487 C C . PRO A 1 429 ? -28.753 -8.368 14.284 1.00 92.88 429 PRO A C 1
ATOM 3489 O O . PRO A 1 429 ? -27.525 -8.311 14.362 1.00 92.88 429 PRO A O 1
ATOM 3492 N N . ASN A 1 430 ? -29.420 -9.524 14.312 1.00 94.19 430 ASN A N 1
ATOM 3493 C CA . ASN A 1 430 ? -28.772 -10.820 14.510 1.00 94.19 430 ASN A CA 1
ATOM 3494 C C . ASN A 1 430 ? -28.125 -11.346 13.212 1.00 94.19 430 ASN A C 1
ATOM 3496 O O . ASN A 1 430 ? -28.562 -12.341 12.644 1.00 94.19 430 ASN A O 1
ATOM 3500 N N . ILE A 1 431 ? -27.114 -10.630 12.719 1.00 94.81 431 ILE A N 1
ATOM 3501 C CA . ILE A 1 431 ? -26.467 -10.863 11.416 1.00 94.81 431 ILE A CA 1
ATOM 3502 C C . ILE A 1 431 ? -25.301 -11.861 11.459 1.00 94.81 431 ILE A C 1
ATOM 3504 O O . ILE A 1 431 ? -24.817 -12.280 10.413 1.00 94.81 431 ILE A O 1
ATOM 3508 N N . CYS A 1 432 ? -24.826 -12.230 12.650 1.00 96.06 432 CYS A N 1
ATOM 3509 C CA . CYS A 1 432 ? -23.772 -13.225 12.846 1.00 96.06 432 CYS A CA 1
ATOM 3510 C C . CYS A 1 432 ? -24.038 -14.025 14.135 1.00 96.06 432 CYS A C 1
ATOM 3512 O O . CYS A 1 432 ? -23.314 -13.863 15.123 1.00 96.06 432 CYS A O 1
ATOM 3514 N N . PRO A 1 433 ? -25.106 -14.842 14.188 1.00 95.19 433 PRO A N 1
ATOM 3515 C CA . PRO A 1 433 ? -25.396 -15.664 15.356 1.00 95.19 433 PRO A CA 1
ATOM 3516 C C . PRO A 1 433 ? -24.292 -16.696 15.592 1.00 95.19 433 PRO A C 1
ATOM 3518 O O . PRO A 1 433 ? -23.754 -17.279 14.648 1.00 95.19 433 PRO A O 1
ATOM 3521 N N . LYS A 1 434 ? -23.974 -16.949 16.864 1.00 93.88 434 LYS A N 1
ATOM 3522 C CA . LYS A 1 434 ? -23.045 -18.018 17.248 1.00 93.88 434 LYS A CA 1
ATOM 3523 C C . LYS A 1 434 ? -23.704 -19.385 17.001 1.00 93.88 434 LYS A C 1
ATOM 3525 O O . LYS A 1 434 ? -24.797 -19.596 17.530 1.00 93.88 434 LYS A O 1
ATOM 3530 N N . PRO A 1 435 ? -23.083 -20.301 16.230 1.00 92.06 435 PRO A N 1
ATOM 3531 C CA . PRO A 1 435 ? -23.634 -21.636 16.029 1.00 92.06 435 PRO A CA 1
ATOM 3532 C C . PRO A 1 435 ? -23.753 -22.395 17.353 1.00 92.06 435 PRO A C 1
ATOM 3534 O O . PRO A 1 435 ? -23.002 -22.141 18.301 1.00 92.06 435 PRO A O 1
ATOM 3537 N N . ALA A 1 436 ? -24.699 -23.331 17.408 1.00 90.50 436 ALA A N 1
ATOM 3538 C CA . ALA A 1 436 ? -24.789 -24.261 18.523 1.00 90.50 436 ALA A CA 1
ATOM 3539 C C . ALA A 1 436 ? -23.543 -25.155 18.550 1.00 90.50 436 ALA A C 1
ATOM 3541 O O . ALA A 1 436 ? -23.007 -25.511 17.501 1.00 90.50 436 ALA A O 1
ATOM 3542 N N . SER A 1 437 ? -23.092 -25.504 19.751 1.00 90.12 437 SER A N 1
ATOM 3543 C CA . SER A 1 437 ? -22.064 -26.523 19.912 1.00 90.12 437 SER A CA 1
ATOM 3544 C C . SER A 1 437 ? -22.626 -27.908 19.599 1.00 90.12 437 SER A C 1
ATOM 3546 O O . SER A 1 437 ? -23.801 -28.173 19.868 1.00 90.12 437 SER A O 1
ATOM 3548 N N . ASP A 1 438 ? -21.780 -28.789 19.085 1.00 89.44 438 ASP A N 1
ATOM 3549 C CA . ASP A 1 438 ? -22.070 -30.207 18.943 1.00 89.44 438 ASP A CA 1
ATOM 3550 C C . ASP A 1 438 ? -22.133 -30.922 20.310 1.00 89.44 438 ASP A C 1
ATOM 3552 O O . ASP A 1 438 ? -22.038 -30.307 21.380 1.00 89.44 438 ASP A O 1
ATOM 3556 N N . GLU A 1 439 ? -22.304 -32.245 20.280 1.00 88.69 439 GLU A N 1
ATOM 3557 C CA . GLU A 1 439 ? -22.389 -33.096 21.475 1.00 88.69 439 GLU A CA 1
ATOM 3558 C C . GLU A 1 439 ? -21.119 -33.059 22.348 1.00 88.69 439 GLU A C 1
ATOM 3560 O O . GLU A 1 439 ? -21.191 -33.331 23.547 1.00 88.69 439 GLU A O 1
ATOM 3565 N N . ASN A 1 440 ? -19.971 -32.684 21.773 1.00 85.62 440 ASN A N 1
ATOM 3566 C CA . ASN A 1 440 ? -18.687 -32.558 22.464 1.00 85.62 440 ASN A CA 1
ATOM 3567 C C . ASN A 1 440 ? -18.438 -31.137 22.996 1.00 85.62 440 ASN A C 1
ATOM 3569 O O . ASN A 1 440 ? -17.447 -30.904 23.692 1.00 85.62 440 ASN A O 1
ATOM 3573 N N . GLY A 1 441 ? -19.341 -30.192 22.716 1.00 82.00 441 GLY A N 1
ATOM 3574 C CA . GLY A 1 441 ? -19.172 -28.783 23.057 1.00 82.00 441 GLY A CA 1
ATOM 3575 C C . GLY A 1 441 ? -18.384 -27.987 22.011 1.00 82.00 441 GLY A C 1
ATOM 3576 O O . GLY A 1 441 ? -18.093 -26.812 22.252 1.00 82.00 441 GLY A O 1
ATOM 3577 N N . ASP A 1 442 ? -18.071 -28.582 20.858 1.00 84.81 442 ASP A N 1
ATOM 3578 C CA . ASP A 1 442 ? -17.314 -27.949 19.784 1.00 84.81 442 ASP A CA 1
ATOM 3579 C C . ASP A 1 442 ? -18.245 -27.163 18.856 1.00 84.81 442 ASP A C 1
ATOM 3581 O O . ASP A 1 442 ? -19.335 -27.601 18.498 1.00 84.81 442 ASP A O 1
ATOM 3585 N N . ILE A 1 443 ? -17.832 -25.957 18.471 1.00 87.56 443 ILE A N 1
ATOM 3586 C CA . ILE A 1 443 ? -18.602 -25.102 17.563 1.00 87.56 443 ILE A CA 1
ATOM 3587 C C . ILE A 1 443 ? -17.951 -25.183 16.193 1.00 87.56 443 ILE A C 1
ATOM 3589 O O . ILE A 1 443 ? -16.858 -24.647 16.004 1.00 87.56 443 ILE A O 1
ATOM 3593 N N . ASP A 1 444 ? -18.643 -25.813 15.249 1.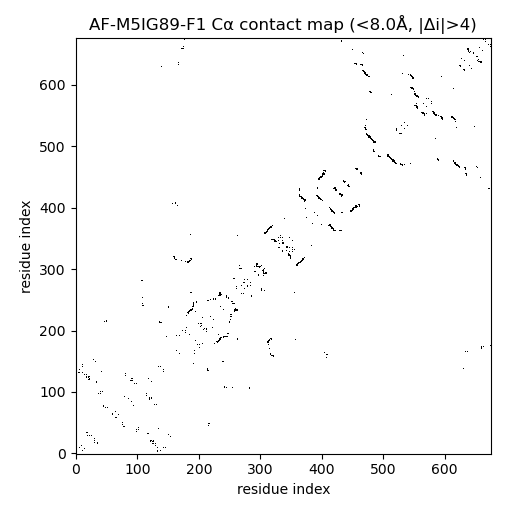00 89.62 444 ASP A N 1
ATOM 3594 C CA . ASP A 1 444 ? -18.161 -25.952 13.881 1.00 89.62 444 ASP A CA 1
ATOM 3595 C C . ASP A 1 444 ? -18.771 -24.893 12.954 1.00 89.62 444 ASP A C 1
ATOM 3597 O O . ASP A 1 444 ? -19.970 -24.599 12.981 1.00 89.62 444 ASP A O 1
ATOM 3601 N N . TYR A 1 445 ? -17.912 -24.283 12.146 1.00 93.62 445 TYR A N 1
ATOM 3602 C CA . TYR A 1 445 ? -18.275 -23.395 11.052 1.00 93.62 445 TYR A CA 1
ATOM 3603 C C . TYR A 1 445 ? -17.084 -23.262 10.100 1.00 93.62 445 TYR A C 1
ATOM 3605 O O . TYR A 1 445 ? -15.927 -23.289 10.530 1.00 93.62 445 TYR A O 1
ATOM 3613 N N . PRO A 1 446 ? -17.330 -23.051 8.800 1.00 95.56 446 PRO A N 1
ATOM 3614 C CA . PRO A 1 446 ? -16.246 -22.953 7.841 1.00 95.56 446 PRO A CA 1
ATOM 3615 C C . PRO A 1 446 ? -15.454 -21.655 8.030 1.00 95.56 446 PRO A C 1
ATOM 3617 O O . PRO A 1 446 ? -16.025 -20.576 8.232 1.00 95.56 446 PRO A O 1
ATOM 3620 N N . ILE A 1 447 ? -14.130 -21.782 7.911 1.00 96.56 447 ILE A N 1
ATOM 3621 C CA . ILE A 1 447 ? -13.146 -20.699 7.984 1.00 96.56 447 ILE A CA 1
ATOM 3622 C C . ILE A 1 447 ? -12.347 -20.692 6.680 1.00 96.56 447 ILE A C 1
ATOM 3624 O O . ILE A 1 447 ? -11.856 -21.732 6.241 1.00 96.56 447 ILE A O 1
ATOM 3628 N N . PHE A 1 448 ? -12.176 -19.518 6.078 1.00 98.31 448 PHE A N 1
ATOM 3629 C CA . PHE A 1 448 ? -11.382 -19.370 4.864 1.00 98.31 448 PHE A CA 1
ATOM 3630 C C . PHE A 1 448 ? -9.883 -19.257 5.187 1.00 98.31 448 PHE A C 1
ATOM 3632 O O . PHE A 1 448 ? -9.435 -18.307 5.830 1.00 98.31 448 PHE A O 1
ATOM 3639 N N . PHE A 1 449 ? -9.079 -20.209 4.721 1.00 97.50 449 PHE A N 1
ATOM 3640 C CA . PHE A 1 449 ? -7.622 -20.164 4.852 1.00 97.50 449 PHE A CA 1
ATOM 3641 C C . PHE A 1 449 ? -6.973 -19.914 3.496 1.00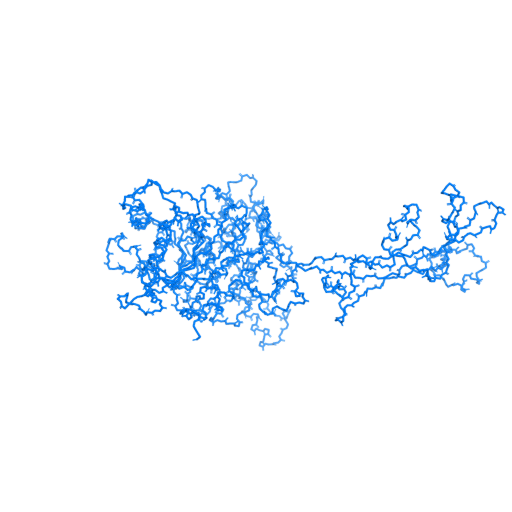 97.50 449 PHE A C 1
ATOM 3643 O O . PHE A 1 449 ? -7.268 -20.603 2.524 1.00 97.50 449 PHE A O 1
ATOM 3650 N N . ALA A 1 450 ? -6.046 -18.961 3.450 1.00 97.69 450 ALA A N 1
ATOM 3651 C CA . ALA A 1 450 ? -5.248 -18.691 2.262 1.00 97.69 450 ALA A CA 1
ATOM 3652 C C . ALA A 1 450 ? -3.816 -18.309 2.641 1.00 97.69 450 ALA A C 1
ATOM 3654 O O . ALA A 1 450 ? -3.524 -17.929 3.775 1.00 97.69 450 ALA A O 1
ATOM 3655 N N . THR A 1 451 ? -2.893 -18.422 1.693 1.00 96.94 451 THR A N 1
ATOM 3656 C CA . THR A 1 451 ? -1.509 -17.968 1.857 1.00 96.94 451 THR A CA 1
ATOM 3657 C C . THR A 1 451 ? -1.052 -17.319 0.565 1.00 96.94 451 THR A C 1
ATOM 3659 O O . THR A 1 451 ? -1.175 -17.934 -0.489 1.00 96.94 451 THR A O 1
ATOM 3662 N N . MET A 1 452 ? -0.514 -16.108 0.674 1.00 96.25 452 MET A N 1
ATOM 3663 C CA . MET A 1 452 ? 0.128 -15.370 -0.411 1.00 96.25 452 MET A CA 1
ATOM 3664 C C . MET A 1 452 ? 1.319 -16.170 -0.951 1.00 96.25 452 MET A C 1
ATOM 3666 O O . MET A 1 452 ? 2.281 -16.409 -0.214 1.00 96.25 452 MET A O 1
ATOM 3670 N N . GLN A 1 453 ? 1.244 -16.596 -2.210 1.00 93.81 453 GLN A N 1
ATOM 3671 C CA . GLN A 1 453 ? 2.279 -17.384 -2.884 1.00 93.81 453 GLN A CA 1
ATOM 3672 C C . GLN A 1 453 ? 3.300 -16.499 -3.597 1.00 93.81 453 GLN A C 1
ATOM 3674 O O . GLN A 1 453 ? 4.478 -16.844 -3.673 1.00 93.81 453 GLN A O 1
ATOM 3679 N N . GLU A 1 454 ? 2.866 -15.349 -4.110 1.00 92.50 454 GLU A N 1
ATOM 3680 C CA . GLU A 1 454 ? 3.704 -14.501 -4.952 1.00 92.50 454 GLU A CA 1
ATOM 3681 C C . GLU A 1 454 ? 4.428 -13.434 -4.122 1.00 92.50 454 GLU A C 1
ATOM 3683 O O . GLU A 1 454 ? 3.784 -12.685 -3.381 1.00 92.50 454 GLU A O 1
ATOM 3688 N N . PRO A 1 455 ? 5.763 -13.306 -4.228 1.00 92.69 455 PRO A N 1
ATOM 3689 C CA . PRO A 1 455 ? 6.495 -12.301 -3.480 1.00 92.69 455 PRO A CA 1
ATOM 3690 C C . PRO A 1 455 ? 6.262 -10.911 -4.078 1.00 92.69 455 PRO A C 1
ATOM 3692 O O . PRO A 1 455 ? 6.554 -10.643 -5.242 1.00 92.69 455 PRO A O 1
ATOM 3695 N N . SER A 1 456 ? 5.835 -9.988 -3.225 1.00 92.69 456 SER A N 1
ATOM 3696 C CA . SER A 1 456 ? 5.720 -8.562 -3.546 1.00 92.69 456 SER A CA 1
ATOM 3697 C C . SER A 1 456 ? 7.013 -7.782 -3.355 1.00 92.69 456 SER A C 1
ATOM 3699 O O . SER A 1 456 ? 7.144 -6.652 -3.832 1.00 92.69 456 SER A O 1
ATOM 3701 N N . LYS A 1 457 ? 7.978 -8.372 -2.646 1.00 92.06 457 LYS A N 1
ATOM 3702 C CA . LYS A 1 457 ? 9.296 -7.801 -2.382 1.00 92.06 457 LYS A CA 1
ATOM 3703 C C . LYS A 1 457 ? 10.384 -8.863 -2.472 1.00 92.06 457 LYS A C 1
ATOM 3705 O O . LYS A 1 457 ? 10.168 -10.022 -2.106 1.00 92.06 457 LYS A O 1
ATOM 3710 N N . ASP A 1 458 ? 11.561 -8.442 -2.919 1.00 91.56 458 ASP A N 1
ATOM 3711 C CA . ASP A 1 458 ? 12.769 -9.260 -2.885 1.00 91.56 458 ASP A CA 1
ATOM 3712 C C . ASP A 1 458 ? 13.313 -9.406 -1.449 1.00 91.56 458 ASP A C 1
ATOM 3714 O O . ASP A 1 458 ? 12.776 -8.860 -0.478 1.00 91.56 458 ASP A O 1
ATOM 3718 N N . ASN A 1 459 ? 14.412 -10.148 -1.299 1.00 90.62 459 ASN A N 1
ATOM 3719 C CA . ASN A 1 459 ? 15.037 -10.372 0.006 1.00 90.62 459 ASN A CA 1
ATOM 3720 C C . ASN A 1 459 ? 15.633 -9.110 0.642 1.00 90.62 459 ASN A C 1
ATOM 3722 O O . ASN A 1 459 ? 15.838 -9.103 1.856 1.00 90.62 459 ASN A O 1
ATOM 3726 N N . SER A 1 460 ? 15.866 -8.065 -0.152 1.00 87.19 460 SER A N 1
ATOM 3727 C CA . SER A 1 460 ? 16.359 -6.755 0.279 1.00 87.19 460 SER A CA 1
ATOM 3728 C C . SER A 1 460 ? 15.219 -5.806 0.676 1.00 87.19 460 SER A C 1
ATOM 3730 O O . SER A 1 460 ? 15.475 -4.733 1.217 1.00 87.19 460 SER A O 1
ATOM 3732 N N . GLY A 1 461 ? 13.959 -6.190 0.438 1.00 84.56 461 GLY A N 1
ATOM 3733 C CA . GLY A 1 461 ? 12.777 -5.372 0.703 1.00 84.56 461 GLY A CA 1
ATOM 3734 C C . GLY A 1 461 ? 12.369 -4.450 -0.450 1.00 84.56 461 GLY A C 1
ATOM 3735 O O . GLY A 1 461 ? 11.478 -3.618 -0.264 1.00 84.56 461 GLY A O 1
ATOM 3736 N N . ASN A 1 462 ? 12.972 -4.588 -1.635 1.00 83.56 462 ASN A N 1
ATOM 3737 C CA . ASN A 1 462 ? 12.581 -3.816 -2.814 1.00 83.56 462 ASN A CA 1
ATOM 3738 C C . ASN A 1 462 ? 11.323 -4.411 -3.447 1.00 83.56 462 ASN A C 1
ATOM 3740 O O . ASN A 1 462 ? 11.218 -5.629 -3.585 1.00 83.56 462 ASN A O 1
ATOM 3744 N N . LYS A 1 463 ? 10.387 -3.552 -3.871 1.00 85.31 463 LYS A N 1
ATOM 3745 C CA . LYS A 1 463 ? 9.154 -3.965 -4.558 1.00 85.31 463 LYS A CA 1
ATOM 3746 C C . LYS A 1 463 ? 9.481 -4.723 -5.850 1.00 85.31 463 LYS A C 1
ATOM 3748 O O . LYS A 1 463 ? 10.254 -4.242 -6.679 1.00 85.31 463 LYS A O 1
ATOM 3753 N N . ILE A 1 464 ? 8.839 -5.871 -6.034 1.00 89.25 464 ILE A N 1
ATOM 3754 C CA . ILE A 1 464 ? 8.840 -6.617 -7.292 1.00 89.25 464 ILE A CA 1
ATOM 3755 C C . ILE A 1 464 ? 7.632 -6.136 -8.084 1.00 89.25 464 ILE A C 1
ATOM 3757 O O . ILE A 1 464 ? 6.509 -6.210 -7.601 1.00 89.25 464 ILE A O 1
ATOM 3761 N N . TYR A 1 465 ? 7.850 -5.621 -9.288 1.00 87.06 465 TYR A N 1
ATOM 3762 C CA . TYR A 1 465 ? 6.767 -5.185 -10.169 1.00 87.06 465 TYR A CA 1
ATOM 3763 C C . TYR A 1 465 ? 6.394 -6.296 -11.140 1.00 87.06 465 TYR A C 1
ATOM 3765 O O . TYR A 1 465 ? 7.237 -7.127 -11.494 1.00 87.06 465 TYR A O 1
ATOM 3773 N N . VAL A 1 466 ? 5.144 -6.290 -11.594 1.00 87.25 466 VAL A N 1
ATOM 3774 C CA . VAL A 1 466 ? 4.724 -7.193 -12.663 1.00 87.25 466 VAL A CA 1
ATOM 3775 C C . VAL A 1 466 ? 5.450 -6.820 -13.951 1.00 87.25 466 VAL A C 1
ATOM 3777 O O . VAL A 1 466 ? 5.425 -5.672 -14.402 1.00 87.25 466 VAL A O 1
ATOM 3780 N N . ASN A 1 467 ? 6.097 -7.815 -14.545 1.00 87.25 467 ASN A N 1
ATOM 3781 C CA . ASN A 1 467 ? 6.803 -7.691 -15.805 1.00 87.25 467 ASN A CA 1
ATOM 3782 C C . ASN A 1 467 ? 6.256 -8.704 -16.807 1.00 87.25 467 ASN A C 1
ATOM 3784 O O . ASN A 1 467 ? 5.828 -9.795 -16.430 1.00 87.25 467 ASN A O 1
ATOM 3788 N N . GLU A 1 468 ? 6.334 -8.339 -18.079 1.00 90.50 468 GLU A N 1
ATOM 3789 C CA . GLU A 1 468 ? 6.112 -9.235 -19.201 1.00 90.50 468 GLU A CA 1
ATOM 3790 C C . GLU A 1 468 ? 7.391 -9.321 -20.032 1.00 90.50 468 GLU A C 1
ATOM 3792 O O . GLU A 1 468 ? 8.051 -8.306 -20.299 1.00 90.50 468 GLU A O 1
ATOM 3797 N N . ASN A 1 469 ? 7.754 -10.544 -20.404 1.00 92.31 469 ASN A N 1
ATOM 3798 C CA . ASN A 1 469 ? 8.937 -10.805 -21.207 1.00 92.31 469 ASN A CA 1
ATOM 3799 C C . ASN A 1 469 ? 8.523 -10.892 -22.666 1.00 92.31 469 ASN A C 1
ATOM 3801 O O . ASN A 1 469 ? 7.650 -11.671 -23.035 1.00 92.31 469 ASN A O 1
ATOM 3805 N N . TYR A 1 470 ? 9.180 -10.100 -23.497 1.00 93.69 470 TYR A N 1
ATOM 3806 C CA . TYR A 1 470 ? 8.981 -10.084 -24.931 1.00 93.69 470 TYR A CA 1
ATOM 3807 C C . TYR A 1 470 ? 10.228 -10.577 -25.644 1.00 93.69 470 TYR A C 1
ATOM 3809 O O . TYR A 1 470 ? 11.342 -10.476 -25.130 1.00 93.69 470 TYR A O 1
ATOM 3817 N N . VAL A 1 471 ? 10.038 -11.039 -26.870 1.00 95.25 471 VAL A N 1
ATOM 3818 C CA . VAL A 1 471 ? 11.112 -11.310 -27.812 1.00 95.25 471 VAL A CA 1
ATOM 3819 C C . VAL A 1 471 ? 10.909 -10.476 -29.068 1.00 95.25 471 VAL A C 1
ATOM 3821 O O . VAL A 1 471 ? 9.792 -10.338 -29.573 1.00 95.25 471 VAL A O 1
ATOM 3824 N N . ARG A 1 472 ? 11.999 -9.890 -29.559 1.00 95.38 472 ARG A N 1
ATOM 3825 C CA . ARG A 1 472 ? 12.090 -9.327 -30.903 1.00 95.38 472 ARG A CA 1
ATOM 3826 C C . ARG A 1 472 ? 12.826 -10.329 -31.772 1.00 95.38 472 ARG A C 1
ATOM 3828 O O . ARG A 1 472 ? 13.975 -10.663 -31.480 1.00 95.38 472 ARG A O 1
ATOM 3835 N N . TRP A 1 473 ? 12.166 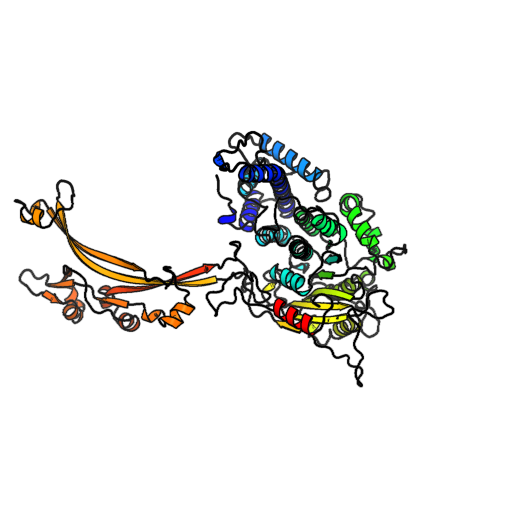-10.762 -32.834 1.00 96.00 473 TRP A N 1
ATOM 3836 C CA . TRP A 1 473 ? 12.693 -11.741 -33.770 1.00 96.00 473 TRP A CA 1
ATOM 3837 C C . TRP A 1 473 ? 13.114 -11.055 -35.068 1.00 96.00 473 TRP A C 1
ATOM 3839 O O . TRP A 1 473 ? 12.300 -10.409 -35.731 1.00 96.00 473 TRP A O 1
ATOM 3849 N N . THR A 1 474 ? 14.405 -11.140 -35.396 1.00 95.88 474 THR A N 1
ATOM 3850 C CA . THR A 1 474 ? 14.978 -10.507 -36.589 1.00 95.88 474 THR A CA 1
ATOM 3851 C C . THR A 1 474 ? 15.678 -11.516 -37.479 1.00 95.88 474 THR A C 1
ATOM 3853 O O . THR A 1 474 ? 16.376 -12.406 -37.004 1.00 95.88 474 THR A O 1
ATOM 3856 N N . SER A 1 475 ? 15.523 -11.336 -38.787 1.00 95.12 475 SER A N 1
ATOM 3857 C CA . SER A 1 475 ? 16.314 -12.011 -39.810 1.00 95.12 475 SER A CA 1
ATOM 3858 C C . SER A 1 475 ? 17.125 -10.993 -40.608 1.00 95.12 475 SER A C 1
ATOM 3860 O O . SER A 1 475 ? 16.773 -9.813 -40.712 1.00 95.12 475 SER A O 1
ATOM 3862 N N . TYR A 1 476 ? 18.262 -11.439 -41.136 1.00 95.19 476 TYR A N 1
ATOM 3863 C CA . TYR A 1 476 ? 19.222 -10.589 -41.823 1.00 95.19 476 TYR A CA 1
ATOM 3864 C C . TYR A 1 476 ? 19.573 -11.146 -43.195 1.00 95.19 476 TYR A C 1
ATOM 3866 O O . TYR A 1 476 ? 19.994 -12.294 -43.329 1.00 95.19 476 TYR A O 1
ATOM 3874 N N . GLU A 1 477 ? 19.483 -10.289 -44.208 1.00 94.31 477 GLU A N 1
ATOM 3875 C CA . GLU A 1 477 ? 19.963 -10.583 -45.556 1.00 94.31 477 GLU A CA 1
ATOM 3876 C C . GLU A 1 477 ? 21.236 -9.789 -45.844 1.00 94.31 477 GLU A C 1
ATOM 3878 O O . GLU A 1 477 ? 21.346 -8.607 -45.506 1.00 94.31 477 GLU A O 1
ATOM 3883 N N . TYR A 1 478 ? 22.199 -10.429 -46.504 1.00 93.94 478 TYR A N 1
ATOM 3884 C CA . TYR A 1 478 ? 23.476 -9.815 -46.856 1.00 93.94 478 TYR A CA 1
ATOM 3885 C C . TYR A 1 478 ? 23.621 -9.727 -48.371 1.00 93.94 478 TYR A C 1
ATOM 3887 O O . TYR A 1 478 ? 23.486 -10.729 -49.071 1.00 93.94 478 TYR A O 1
ATOM 3895 N N . GLU A 1 479 ? 23.926 -8.537 -48.882 1.00 93.75 479 GLU A N 1
ATOM 3896 C CA . GLU A 1 479 ? 24.137 -8.302 -50.310 1.00 93.75 479 GLU A CA 1
ATOM 3897 C C . GLU A 1 479 ? 25.393 -7.463 -50.532 1.00 93.75 479 GLU A C 1
ATOM 3899 O O . GLU A 1 479 ? 25.505 -6.336 -50.047 1.00 93.75 479 GLU A O 1
ATOM 3904 N N . THR A 1 480 ? 26.347 -8.002 -51.285 1.00 92.38 480 THR A N 1
ATOM 3905 C CA . THR A 1 480 ? 27.581 -7.293 -51.624 1.00 92.38 480 THR A CA 1
ATOM 3906 C C . THR A 1 480 ? 27.400 -6.528 -52.926 1.00 92.38 480 THR A C 1
ATOM 3908 O O . THR A 1 480 ? 27.129 -7.123 -53.971 1.00 92.38 480 THR A O 1
ATOM 3911 N N . LYS A 1 481 ? 27.585 -5.208 -52.875 1.00 89.69 481 LYS A N 1
ATOM 3912 C CA . LYS A 1 481 ? 27.484 -4.306 -54.026 1.00 89.69 481 LYS A CA 1
ATOM 3913 C C . LYS A 1 481 ? 28.812 -3.621 -54.293 1.00 89.69 481 LYS A C 1
ATOM 3915 O O . LYS A 1 481 ? 29.642 -3.434 -53.404 1.00 89.69 481 LYS A O 1
ATOM 3920 N N . VAL A 1 482 ? 28.997 -3.248 -55.552 1.00 88.19 482 VAL A N 1
ATOM 3921 C CA . VAL A 1 482 ? 30.119 -2.419 -55.983 1.00 88.19 482 VAL A CA 1
ATOM 3922 C C . VAL A 1 482 ? 29.617 -0.991 -56.115 1.00 88.19 482 VAL A C 1
ATOM 3924 O O . VAL A 1 482 ? 28.712 -0.737 -56.908 1.00 88.19 482 VAL A O 1
ATOM 3927 N N . SER A 1 483 ? 30.216 -0.074 -55.361 1.00 85.69 483 SER A N 1
ATOM 3928 C CA . SER A 1 483 ? 30.006 1.362 -55.496 1.00 85.69 483 SER A CA 1
ATOM 3929 C C . SER A 1 483 ? 31.199 2.002 -56.202 1.00 85.69 483 SER A C 1
ATOM 3931 O O . SER A 1 483 ? 32.370 1.687 -55.954 1.00 85.69 483 SER A O 1
ATOM 3933 N N . TYR A 1 484 ? 30.897 2.905 -57.128 1.00 87.88 484 TYR A N 1
ATOM 3934 C CA . TYR A 1 484 ? 31.886 3.641 -57.903 1.00 87.88 484 TYR A CA 1
ATOM 3935 C C . TYR A 1 484 ? 31.840 5.093 -57.438 1.00 87.88 484 TYR A C 1
ATOM 3937 O O . TYR A 1 484 ? 30.854 5.780 -57.659 1.00 87.88 484 TYR A O 1
ATOM 3945 N N . ILE A 1 485 ? 32.885 5.566 -56.759 1.00 86.88 485 ILE A N 1
ATOM 3946 C CA . ILE A 1 485 ? 32.908 6.907 -56.161 1.00 86.88 485 ILE A CA 1
ATOM 3947 C C . ILE A 1 485 ? 33.868 7.787 -56.952 1.00 86.88 485 ILE A C 1
ATOM 3949 O O . ILE A 1 485 ? 35.070 7.519 -56.987 1.00 86.88 485 ILE A O 1
ATOM 3953 N N . ARG A 1 486 ? 33.377 8.858 -57.568 1.00 88.38 486 ARG A N 1
ATOM 3954 C CA . ARG A 1 486 ? 34.220 9.809 -58.296 1.00 88.38 486 ARG A CA 1
ATOM 3955 C C . ARG A 1 486 ? 35.075 10.618 -57.317 1.00 88.38 486 ARG A C 1
ATOM 3957 O O . ARG A 1 486 ? 34.572 11.185 -56.355 1.00 88.38 486 ARG A O 1
ATOM 3964 N N . LYS A 1 487 ? 36.395 10.671 -57.519 1.00 88.62 487 LYS A N 1
ATOM 3965 C CA . LYS A 1 487 ? 37.329 11.272 -56.544 1.00 88.62 487 LYS A CA 1
ATOM 3966 C C . LYS A 1 487 ? 37.252 12.797 -56.477 1.00 88.62 487 LYS A C 1
ATOM 3968 O O . LYS A 1 487 ? 37.586 13.351 -55.434 1.00 88.62 487 LYS A O 1
ATOM 3973 N N . SER A 1 488 ? 36.843 13.461 -57.558 1.00 88.44 488 SER A N 1
ATOM 3974 C CA . SER A 1 488 ? 36.809 14.927 -57.643 1.00 88.44 488 SER A CA 1
ATOM 3975 C C . SER A 1 488 ? 35.784 15.556 -56.701 1.00 88.44 488 SER A C 1
ATOM 3977 O O . SER A 1 488 ? 36.060 16.588 -56.102 1.00 88.44 488 SER A O 1
ATOM 3979 N N . ASP A 1 489 ? 34.619 14.930 -56.559 1.00 87.44 489 ASP A N 1
ATOM 3980 C CA . ASP A 1 489 ? 33.466 15.461 -55.824 1.00 87.44 489 ASP A CA 1
ATOM 3981 C C . ASP A 1 489 ? 32.851 14.457 -54.841 1.00 87.44 489 ASP A C 1
ATOM 3983 O O . ASP A 1 489 ? 31.908 14.790 -54.130 1.00 87.44 489 ASP A O 1
ATOM 3987 N N . LYS A 1 490 ? 33.413 13.244 -54.761 1.00 85.56 490 LYS A N 1
ATOM 3988 C CA . LYS A 1 490 ? 32.962 12.145 -53.896 1.00 85.56 490 LYS A CA 1
ATOM 3989 C C . LYS A 1 490 ? 31.542 11.653 -54.207 1.00 85.56 490 LYS A C 1
ATOM 3991 O O . LYS A 1 490 ? 30.955 10.980 -53.364 1.00 85.56 490 LYS A O 1
ATOM 3996 N N . ALA A 1 491 ? 31.011 11.945 -55.396 1.00 85.69 491 ALA A N 1
ATOM 3997 C CA . ALA A 1 491 ? 29.705 11.455 -55.822 1.00 85.69 491 ALA A CA 1
ATOM 3998 C C . ALA A 1 491 ? 29.753 9.950 -56.140 1.00 85.69 491 ALA A C 1
ATOM 4000 O O . ALA A 1 491 ? 30.712 9.466 -56.749 1.00 85.69 491 ALA A O 1
ATOM 4001 N N . GLU A 1 492 ? 28.716 9.214 -55.738 1.00 86.44 492 GLU A N 1
ATOM 4002 C CA . GLU A 1 492 ? 28.501 7.826 -56.152 1.00 86.44 492 GLU A CA 1
ATOM 4003 C C . GLU A 1 492 ? 27.882 7.805 -57.556 1.00 86.44 492 GLU A C 1
ATOM 4005 O O . GLU A 1 492 ? 26.886 8.481 -57.811 1.00 86.44 492 GLU A O 1
ATOM 4010 N N . VAL A 1 493 ? 28.499 7.067 -58.479 1.00 86.62 493 VAL A N 1
ATOM 4011 C CA . VAL A 1 493 ? 28.122 7.014 -59.896 1.00 86.62 493 VAL A CA 1
ATOM 4012 C C . VAL A 1 493 ? 27.686 5.612 -60.308 1.00 86.62 493 VAL A C 1
ATOM 4014 O O . VAL A 1 493 ? 28.033 4.609 -59.680 1.00 86.62 493 VAL A O 1
ATOM 4017 N N . THR A 1 494 ? 26.933 5.529 -61.403 1.00 85.38 494 THR A N 1
ATOM 4018 C CA . THR A 1 494 ? 26.491 4.240 -61.948 1.00 85.38 494 THR A CA 1
ATOM 4019 C C . THR A 1 494 ? 27.655 3.460 -62.564 1.00 85.38 494 THR A C 1
ATOM 4021 O O . THR A 1 494 ? 28.638 4.035 -63.039 1.00 85.38 494 THR A O 1
ATOM 4024 N N . ARG A 1 495 ? 27.520 2.129 -62.630 1.00 82.94 495 ARG A N 1
ATOM 4025 C CA . ARG A 1 495 ? 28.487 1.260 -63.321 1.00 82.94 495 ARG A CA 1
ATOM 4026 C C . ARG A 1 495 ? 28.719 1.695 -64.772 1.00 82.94 495 ARG A C 1
ATOM 4028 O O . ARG A 1 495 ? 29.858 1.728 -65.220 1.00 82.94 495 ARG A O 1
ATOM 4035 N N . SER A 1 496 ? 27.657 2.084 -65.477 1.00 82.69 496 SER A N 1
ATOM 4036 C CA . SER A 1 496 ? 27.730 2.560 -66.861 1.00 82.69 496 SER A CA 1
ATOM 4037 C C . SER A 1 496 ? 28.561 3.838 -67.005 1.00 82.69 496 SER A C 1
ATOM 4039 O O . SER A 1 496 ? 29.336 3.950 -67.950 1.00 82.69 496 SER A O 1
ATOM 4041 N N . GLU A 1 497 ? 28.452 4.782 -66.064 1.00 83.44 497 GLU A N 1
ATOM 4042 C CA . GLU A 1 497 ? 29.274 6.001 -66.058 1.00 83.44 497 GLU A CA 1
ATOM 4043 C C . GLU A 1 497 ? 30.756 5.685 -65.810 1.00 83.44 497 GLU A C 1
ATOM 4045 O O . GLU A 1 497 ? 31.629 6.211 -66.502 1.00 83.44 497 GLU A O 1
ATOM 4050 N N . TYR A 1 498 ? 31.048 4.777 -64.873 1.00 86.25 498 TYR A N 1
ATOM 4051 C CA . TYR A 1 498 ? 32.413 4.312 -64.620 1.00 86.25 498 TYR A CA 1
ATOM 4052 C C . TYR A 1 498 ? 33.023 3.586 -65.830 1.00 86.25 498 TYR A C 1
ATOM 4054 O O . TYR A 1 498 ? 34.178 3.836 -66.181 1.00 86.25 498 TYR A O 1
ATOM 4062 N N . ASP A 1 499 ? 32.260 2.708 -66.485 1.00 84.81 499 ASP A N 1
ATOM 4063 C CA . ASP A 1 499 ? 32.737 1.923 -67.628 1.00 84.81 499 ASP A CA 1
ATOM 4064 C C . ASP A 1 499 ? 33.034 2.804 -68.858 1.00 84.81 499 ASP A C 1
ATOM 4066 O O . ASP A 1 499 ? 33.955 2.502 -69.619 1.00 84.81 499 ASP A O 1
ATOM 4070 N N . LEU A 1 500 ? 32.323 3.929 -69.012 1.00 84.44 500 LEU A N 1
ATOM 4071 C CA . LEU A 1 500 ? 32.537 4.927 -70.070 1.00 84.44 500 LEU A CA 1
ATOM 4072 C C . LEU A 1 500 ? 33.642 5.956 -69.746 1.00 84.44 500 LEU A C 1
ATOM 4074 O O . LEU A 1 500 ? 33.996 6.778 -70.598 1.00 84.44 500 LEU A O 1
ATOM 4078 N N . ALA A 1 501 ? 34.205 5.944 -68.534 1.00 82.75 501 ALA A N 1
ATOM 4079 C CA . ALA A 1 501 ? 35.199 6.927 -68.117 1.00 82.75 501 ALA A CA 1
ATOM 4080 C C . ALA A 1 501 ? 36.559 6.734 -68.815 1.00 82.75 501 ALA A C 1
ATOM 4082 O O . ALA A 1 501 ? 37.172 5.669 -68.755 1.00 82.75 501 ALA A O 1
ATOM 4083 N N . LYS A 1 502 ? 37.111 7.818 -69.387 1.00 80.12 502 LYS A N 1
ATOM 4084 C CA . LYS A 1 502 ? 38.437 7.811 -70.046 1.00 80.12 502 LYS A CA 1
ATOM 4085 C C . LYS A 1 502 ? 39.593 7.461 -69.099 1.00 80.12 502 LYS A C 1
ATOM 4087 O O . LYS A 1 502 ? 40.595 6.905 -69.539 1.00 80.12 502 LYS A O 1
ATOM 4092 N N . LYS A 1 503 ? 39.475 7.806 -67.812 1.00 85.06 503 LYS A N 1
ATOM 4093 C CA . LYS A 1 503 ? 40.473 7.527 -66.769 1.00 85.06 503 LYS A CA 1
ATOM 4094 C C . LYS A 1 503 ? 39.814 6.863 -65.563 1.00 85.06 503 LYS A C 1
ATOM 4096 O O . LYS A 1 503 ? 39.298 7.526 -64.669 1.00 85.06 503 LYS A O 1
ATOM 4101 N N . LYS A 1 504 ? 39.894 5.531 -65.496 1.00 83.00 504 LYS A N 1
ATOM 4102 C CA . LYS A 1 504 ? 39.390 4.744 -64.353 1.00 83.00 504 LYS A CA 1
ATOM 4103 C C . LYS A 1 504 ? 40.067 5.108 -63.022 1.00 83.00 504 LYS A C 1
ATOM 4105 O O . LYS A 1 504 ? 39.479 4.898 -61.966 1.00 83.00 504 LYS A O 1
ATOM 4110 N N . SER A 1 505 ? 41.270 5.691 -63.067 1.00 84.50 505 SER A N 1
ATOM 4111 C CA . SER A 1 505 ? 42.009 6.205 -61.903 1.00 84.50 505 SER A CA 1
ATOM 4112 C C . SER A 1 505 ? 41.283 7.319 -61.145 1.00 84.50 505 SER A C 1
ATOM 4114 O O . SER A 1 505 ? 41.577 7.529 -59.964 1.00 84.50 505 SER A O 1
ATOM 4116 N N . ASP A 1 506 ? 40.344 8.010 -61.795 1.00 86.31 506 ASP A N 1
ATOM 4117 C CA . ASP A 1 506 ? 39.609 9.151 -61.232 1.00 86.31 506 ASP A CA 1
ATOM 4118 C C . ASP A 1 506 ? 38.445 8.702 -60.338 1.00 86.31 506 ASP A C 1
ATOM 4120 O O . ASP A 1 506 ? 37.817 9.514 -59.661 1.00 86.31 506 ASP A O 1
ATOM 4124 N N . TYR A 1 507 ? 38.199 7.394 -60.275 1.00 87.81 507 TYR A N 1
ATOM 4125 C CA . TYR A 1 507 ? 37.169 6.777 -59.457 1.00 87.81 507 TYR A CA 1
ATOM 4126 C C . TYR A 1 507 ? 37.808 5.874 -58.402 1.00 87.81 507 TYR A C 1
ATOM 4128 O O . TYR A 1 507 ? 38.881 5.292 -58.582 1.00 87.81 507 TYR A O 1
ATOM 4136 N N . LYS A 1 508 ? 37.151 5.773 -57.254 1.00 86.50 508 LYS A N 1
ATOM 4137 C CA . LYS A 1 508 ? 37.426 4.810 -56.198 1.00 86.50 508 LYS A CA 1
ATOM 4138 C C . LYS A 1 508 ? 36.334 3.750 -56.269 1.00 86.50 508 LYS A C 1
ATOM 4140 O O . LYS A 1 508 ? 35.180 4.044 -55.977 1.00 86.50 508 LYS A O 1
ATOM 4145 N N . VAL A 1 509 ? 36.707 2.536 -56.659 1.00 85.44 509 VAL A N 1
ATOM 4146 C CA . VAL A 1 509 ? 35.813 1.375 -56.602 1.00 85.44 509 VAL A CA 1
ATOM 4147 C C . VAL A 1 509 ? 35.842 0.836 -55.179 1.00 85.44 509 VAL A C 1
ATOM 4149 O O . VAL A 1 509 ? 36.920 0.594 -54.631 1.00 85.44 509 VAL A O 1
ATOM 4152 N N . LYS A 1 510 ? 34.674 0.684 -54.566 1.00 85.88 510 LYS A N 1
ATOM 4153 C CA . LYS A 1 510 ? 34.519 0.147 -53.218 1.00 85.88 510 LYS A CA 1
ATOM 4154 C C . LYS A 1 510 ? 33.543 -1.023 -53.292 1.00 85.88 510 LYS A C 1
ATOM 4156 O O . LYS A 1 510 ? 32.513 -0.935 -53.948 1.00 85.88 510 LYS A O 1
ATOM 4161 N N . ILE A 1 511 ? 33.908 -2.138 -52.674 1.00 86.88 511 ILE A N 1
ATOM 4162 C CA . ILE A 1 511 ? 33.055 -3.323 -52.585 1.00 86.88 511 ILE A CA 1
ATOM 4163 C C . ILE A 1 511 ? 32.579 -3.381 -51.143 1.00 86.88 511 ILE A C 1
ATOM 4165 O O . ILE A 1 511 ? 33.410 -3.444 -50.236 1.00 86.88 511 ILE A O 1
ATOM 4169 N N . GLU A 1 512 ? 31.270 -3.299 -50.934 1.00 86.38 512 GLU A N 1
ATOM 4170 C CA . GLU A 1 512 ? 30.676 -3.270 -49.599 1.00 86.38 512 GLU A CA 1
ATOM 4171 C C . GLU A 1 512 ? 29.551 -4.285 -49.481 1.00 86.38 512 GLU A C 1
ATOM 4173 O O . GLU A 1 512 ? 28.698 -4.404 -50.360 1.00 86.38 512 GLU A O 1
ATOM 4178 N N . THR A 1 513 ? 29.542 -5.003 -48.363 1.00 88.00 513 THR A N 1
ATOM 4179 C CA . THR A 1 513 ? 28.444 -5.891 -47.991 1.00 88.00 513 THR A CA 1
ATOM 4180 C C . THR A 1 513 ? 27.425 -5.103 -47.180 1.00 88.00 513 THR A C 1
ATOM 4182 O O . THR A 1 513 ? 27.709 -4.653 -46.070 1.00 88.00 513 THR A O 1
ATOM 4185 N N . HIS A 1 514 ? 26.228 -4.943 -47.735 1.00 89.38 514 HIS A N 1
ATOM 4186 C CA . HIS A 1 514 ? 25.092 -4.328 -47.067 1.00 89.38 514 HIS A CA 1
ATOM 4187 C C . HIS A 1 514 ? 24.310 -5.380 -46.283 1.00 89.38 514 HIS A C 1
ATOM 4189 O O . HIS A 1 514 ? 24.019 -6.461 -46.794 1.00 89.38 514 HIS A O 1
ATOM 4195 N N . LYS A 1 515 ? 23.962 -5.039 -45.041 1.00 93.25 515 LYS A N 1
ATOM 4196 C CA . LYS A 1 515 ? 23.102 -5.827 -44.158 1.00 93.25 515 LYS A CA 1
ATOM 4197 C C . LYS A 1 515 ? 21.693 -5.233 -44.193 1.00 93.25 515 LYS A C 1
ATOM 4199 O O . LYS A 1 515 ? 21.517 -4.087 -43.784 1.00 93.25 515 LYS A O 1
ATOM 4204 N N . SER A 1 516 ? 20.718 -6.011 -44.645 1.00 92.25 516 SER A N 1
ATOM 4205 C CA . SER A 1 516 ? 19.293 -5.672 -44.592 1.00 92.25 516 SER A CA 1
ATOM 4206 C C . SER A 1 516 ? 18.651 -6.387 -43.409 1.00 92.25 516 SER A C 1
ATOM 4208 O O . SER A 1 516 ? 18.911 -7.567 -43.188 1.00 92.25 516 SER A O 1
ATOM 4210 N N . LEU A 1 517 ? 17.847 -5.667 -42.632 1.00 94.06 517 LEU A N 1
ATOM 4211 C CA . LEU A 1 517 ? 17.162 -6.178 -41.447 1.00 94.06 517 LEU A CA 1
ATOM 4212 C C . LEU A 1 517 ? 15.684 -6.391 -41.772 1.00 94.06 517 LEU A C 1
ATOM 4214 O O . LEU A 1 517 ? 15.043 -5.500 -42.329 1.00 94.06 517 LEU A O 1
ATOM 4218 N N . ASN A 1 518 ? 15.165 -7.558 -41.403 1.00 92.88 518 ASN A N 1
ATOM 4219 C CA . ASN A 1 518 ? 13.755 -7.899 -41.485 1.00 92.88 518 ASN A CA 1
ATOM 4220 C C . ASN A 1 518 ? 13.237 -8.248 -40.082 1.00 92.88 518 ASN A C 1
ATOM 4222 O O . ASN A 1 518 ? 13.705 -9.193 -39.446 1.00 92.88 518 ASN A O 1
ATOM 4226 N N . GLU A 1 519 ? 12.301 -7.449 -39.580 1.00 92.12 519 GLU A N 1
ATOM 4227 C CA . GLU A 1 519 ? 11.657 -7.662 -38.284 1.00 92.12 519 GLU A CA 1
ATOM 4228 C C . GLU A 1 519 ? 10.385 -8.483 -38.467 1.00 92.12 519 GLU A C 1
ATOM 4230 O O . GLU A 1 519 ? 9.451 -8.069 -39.158 1.00 92.12 519 GLU A O 1
ATOM 4235 N N . HIS A 1 520 ? 10.344 -9.643 -37.813 1.00 92.50 520 HIS A N 1
ATOM 4236 C CA . HIS A 1 520 ? 9.153 -10.476 -37.786 1.00 92.50 520 HIS A CA 1
ATOM 4237 C C . HIS A 1 520 ? 8.083 -9.800 -36.929 1.00 92.50 520 HIS A C 1
ATOM 4239 O O . HIS A 1 520 ? 8.382 -9.160 -35.917 1.00 92.50 520 HIS A O 1
ATOM 4245 N N . LYS A 1 521 ? 6.823 -9.942 -37.341 1.00 91.19 521 LYS A N 1
ATOM 4246 C CA . LYS A 1 521 ? 5.687 -9.305 -36.675 1.00 91.19 521 LYS A CA 1
ATOM 4247 C C . LYS A 1 521 ? 4.625 -10.321 -36.295 1.00 91.19 521 LYS A C 1
ATOM 4249 O O . LYS A 1 521 ? 4.452 -11.327 -36.978 1.00 91.19 521 LYS A O 1
ATOM 4254 N N . THR A 1 522 ? 3.916 -10.037 -35.208 1.00 86.69 522 THR A N 1
ATOM 4255 C CA . THR A 1 522 ? 2.748 -10.808 -34.776 1.00 86.69 522 THR A CA 1
ATOM 4256 C C . THR A 1 522 ? 1.599 -10.681 -35.784 1.00 86.69 522 THR A C 1
ATOM 4258 O O . THR A 1 522 ? 1.618 -9.805 -36.654 1.00 86.69 522 THR A O 1
ATOM 4261 N N . SER A 1 523 ? 0.549 -11.491 -35.619 1.00 83.31 523 SER A N 1
ATOM 4262 C CA . SER A 1 523 ? -0.716 -11.362 -36.365 1.00 83.31 523 SER A CA 1
ATOM 4263 C C . SER A 1 523 ? -1.311 -9.948 -36.313 1.00 83.31 523 SER A C 1
ATOM 4265 O O . SER A 1 523 ? -1.902 -9.486 -37.283 1.00 83.31 523 SER A O 1
ATOM 4267 N N . ASP A 1 524 ? -1.088 -9.234 -35.206 1.00 83.69 524 ASP A N 1
ATOM 4268 C CA . ASP A 1 524 ? -1.544 -7.857 -34.982 1.00 83.69 524 ASP A CA 1
ATOM 4269 C C . ASP A 1 524 ? -0.541 -6.801 -35.486 1.00 83.69 524 ASP A C 1
ATOM 4271 O O . ASP A 1 524 ? -0.613 -5.633 -35.096 1.00 83.69 524 ASP A O 1
ATOM 4275 N N . ASN A 1 525 ? 0.436 -7.196 -36.310 1.00 87.25 525 ASN A N 1
ATOM 4276 C CA . ASN A 1 525 ? 1.469 -6.326 -36.878 1.00 87.25 525 ASN A CA 1
ATOM 4277 C C . ASN A 1 525 ? 2.376 -5.646 -35.821 1.00 87.25 525 ASN A C 1
ATOM 4279 O O . ASN A 1 525 ? 2.894 -4.550 -36.053 1.00 87.25 525 ASN A O 1
ATOM 4283 N N . LYS A 1 526 ? 2.594 -6.287 -34.661 1.00 87.50 526 LYS A N 1
ATOM 4284 C CA . LYS A 1 526 ? 3.513 -5.809 -33.607 1.00 87.50 526 LYS A CA 1
ATOM 4285 C C . LYS A 1 526 ? 4.884 -6.477 -33.736 1.00 87.50 526 LYS A C 1
ATOM 4287 O O . LYS A 1 526 ? 4.964 -7.664 -34.006 1.00 87.50 526 LYS A O 1
ATOM 4292 N N . GLU A 1 527 ? 5.956 -5.735 -33.468 1.00 90.44 527 GLU A N 1
ATOM 4293 C CA . GLU A 1 527 ? 7.357 -6.214 -33.547 1.00 90.44 527 GLU A CA 1
ATOM 4294 C C . GLU A 1 527 ? 7.817 -7.036 -32.328 1.00 90.44 527 GLU A C 1
ATOM 4296 O O . GLU A 1 527 ? 8.930 -7.559 -32.301 1.00 90.44 527 GLU A O 1
ATOM 4301 N N . LEU A 1 528 ? 7.002 -7.088 -31.272 1.00 92.56 528 LEU A N 1
ATOM 4302 C CA . LEU A 1 528 ? 7.325 -7.773 -30.024 1.00 92.56 528 LEU A CA 1
ATOM 4303 C C . LEU A 1 528 ? 6.326 -8.896 -29.780 1.00 92.56 528 LEU A C 1
ATOM 4305 O O . LEU A 1 528 ? 5.123 -8.649 -29.683 1.00 92.56 528 LEU A O 1
ATOM 4309 N N . PHE A 1 529 ? 6.849 -10.104 -29.615 1.00 93.38 529 PHE A N 1
ATOM 4310 C CA . PHE A 1 529 ? 6.086 -11.289 -29.250 1.00 93.38 529 PHE A CA 1
ATOM 4311 C C . PHE A 1 529 ? 6.198 -11.497 -27.748 1.00 93.38 529 PHE A C 1
ATOM 4313 O O . PHE A 1 529 ? 7.271 -11.298 -27.185 1.00 93.38 529 PHE A O 1
ATOM 4320 N N . ILE A 1 530 ? 5.120 -11.907 -27.088 1.00 93.06 530 ILE A N 1
ATOM 4321 C CA . ILE A 1 530 ? 5.205 -12.382 -25.702 1.00 93.06 530 ILE A CA 1
ATOM 4322 C C . ILE A 1 530 ? 6.051 -13.653 -25.711 1.00 93.06 530 ILE A C 1
ATOM 4324 O O . ILE A 1 530 ? 5.769 -14.555 -26.496 1.00 93.06 530 ILE A O 1
ATOM 4328 N N . LYS A 1 531 ? 7.085 -13.719 -24.867 1.00 93.62 531 LYS A N 1
ATOM 4329 C CA . LYS A 1 531 ? 8.080 -14.800 -24.870 1.00 93.62 531 LYS A CA 1
ATOM 4330 C C . LYS A 1 531 ? 7.428 -16.171 -24.725 1.00 93.62 531 LYS A C 1
ATOM 4332 O O . LYS A 1 531 ? 7.734 -17.058 -25.510 1.00 93.62 531 LYS A O 1
ATOM 4337 N N . ASP A 1 532 ? 6.515 -16.327 -23.771 1.00 91.69 532 ASP A N 1
ATOM 4338 C CA . ASP A 1 532 ? 5.858 -17.614 -23.521 1.00 91.69 532 ASP A CA 1
ATOM 4339 C C . ASP A 1 532 ? 5.015 -18.060 -24.724 1.00 91.69 532 ASP A C 1
ATOM 4341 O O . ASP A 1 532 ? 5.089 -19.214 -25.141 1.00 91.69 532 ASP A O 1
ATOM 4345 N N . ASN A 1 533 ? 4.278 -17.127 -25.338 1.00 92.25 533 ASN A N 1
ATOM 4346 C CA . ASN A 1 533 ? 3.487 -17.402 -26.539 1.00 92.25 533 ASN A CA 1
ATOM 4347 C C . ASN A 1 533 ? 4.395 -17.716 -27.739 1.00 92.25 533 ASN A C 1
ATOM 4349 O O . ASN A 1 533 ? 4.103 -18.631 -28.500 1.00 92.25 533 ASN A O 1
ATOM 4353 N N . PHE A 1 534 ? 5.517 -17.001 -27.882 1.00 93.69 534 PHE A N 1
ATOM 4354 C CA . PHE A 1 534 ? 6.510 -17.268 -28.921 1.00 93.69 534 PHE A CA 1
ATOM 4355 C C . PHE A 1 534 ? 7.099 -18.672 -28.776 1.00 93.69 534 PHE A C 1
ATOM 4357 O O . PHE A 1 534 ? 7.169 -19.398 -29.758 1.00 93.69 534 PHE A O 1
ATOM 4364 N N . VAL A 1 535 ? 7.485 -19.074 -27.561 1.00 93.38 535 VAL A N 1
ATOM 4365 C CA . VAL A 1 535 ? 8.036 -20.414 -27.314 1.00 93.38 535 VAL A CA 1
ATOM 4366 C C . VAL A 1 535 ? 6.993 -21.497 -27.581 1.00 93.38 535 VAL A C 1
ATOM 4368 O O . VAL A 1 535 ? 7.323 -22.533 -28.154 1.00 93.38 535 VAL A O 1
ATOM 4371 N N . ALA A 1 536 ? 5.730 -21.252 -27.229 1.00 91.44 536 ALA A N 1
ATOM 4372 C CA . ALA A 1 536 ? 4.641 -22.180 -27.513 1.00 91.44 536 ALA A CA 1
ATOM 4373 C C . ALA A 1 536 ? 4.357 -22.340 -29.020 1.00 91.44 536 ALA A C 1
ATOM 4375 O O . ALA A 1 536 ? 4.003 -23.434 -29.454 1.00 91.44 536 ALA A O 1
ATOM 4376 N N . GLU A 1 537 ? 4.496 -21.271 -29.810 1.00 92.25 537 GLU A N 1
ATOM 4377 C CA . GLU A 1 537 ? 4.167 -21.261 -31.242 1.00 92.25 537 GLU A CA 1
ATOM 4378 C C . GLU A 1 537 ? 5.352 -21.654 -32.141 1.00 92.25 537 GLU A C 1
ATOM 4380 O O . GLU A 1 537 ? 5.188 -22.440 -33.074 1.00 92.25 537 GLU A O 1
ATOM 4385 N N . PHE A 1 538 ? 6.547 -21.130 -31.860 1.00 93.25 538 PHE A N 1
ATOM 4386 C CA . PHE A 1 538 ? 7.733 -21.249 -32.717 1.00 93.25 538 PHE A CA 1
ATOM 4387 C C . PHE A 1 538 ? 8.839 -22.135 -32.120 1.00 93.25 538 PHE A C 1
ATOM 4389 O O . PHE A 1 538 ? 9.746 -22.553 -32.838 1.00 93.25 538 PHE A O 1
ATOM 4396 N N . GLY A 1 539 ? 8.735 -22.493 -30.837 1.00 93.25 539 GLY A N 1
ATOM 4397 C CA . GLY A 1 539 ? 9.702 -23.327 -30.127 1.00 93.25 539 GLY A CA 1
ATOM 4398 C C . GLY A 1 539 ? 10.757 -22.533 -29.355 1.00 93.25 539 GLY A C 1
ATOM 4399 O O . GLY A 1 539 ? 10.696 -21.313 -29.205 1.00 93.25 539 GLY A O 1
ATOM 4400 N N . GLU A 1 540 ? 11.739 -23.250 -28.811 1.00 94.00 540 GLU A N 1
ATOM 4401 C CA . GLU A 1 540 ? 12.782 -22.671 -27.960 1.00 94.00 540 GLU A CA 1
ATOM 4402 C C . GLU A 1 540 ? 13.567 -21.553 -28.661 1.00 94.00 540 GLU A C 1
ATOM 4404 O O . GLU A 1 540 ? 13.923 -21.653 -29.836 1.00 94.00 540 GLU A O 1
ATOM 4409 N N . LEU A 1 541 ? 13.931 -20.507 -27.909 1.00 92.94 541 LEU A N 1
ATOM 4410 C CA . LEU A 1 541 ? 14.575 -19.307 -28.467 1.00 92.94 541 LEU A CA 1
ATOM 4411 C C . LEU A 1 541 ? 15.878 -19.609 -29.227 1.00 92.94 541 LEU A C 1
ATOM 4413 O O . LEU A 1 541 ? 16.242 -18.884 -30.151 1.00 92.94 541 LEU A O 1
ATOM 4417 N N . GLY A 1 542 ? 16.589 -20.672 -28.837 1.00 90.81 542 GLY A N 1
ATOM 4418 C CA . GLY A 1 542 ? 17.829 -21.104 -29.485 1.00 90.81 542 GLY A CA 1
ATOM 4419 C C . GLY A 1 542 ? 17.648 -21.539 -30.943 1.00 90.81 542 GLY A C 1
ATOM 4420 O O . GLY A 1 542 ? 18.563 -21.345 -31.739 1.00 90.81 542 GLY A O 1
ATOM 4421 N N . LEU A 1 543 ? 16.463 -22.038 -31.322 1.00 92.81 543 LEU A N 1
ATOM 4422 C CA . LEU A 1 543 ? 16.151 -22.459 -32.698 1.00 92.81 543 LEU A CA 1
ATOM 4423 C C . LEU A 1 543 ? 16.139 -21.286 -33.690 1.00 92.81 543 LEU A C 1
ATOM 4425 O O . LEU A 1 543 ? 16.304 -21.481 -34.895 1.00 92.81 543 LEU A O 1
ATOM 4429 N N . HIS A 1 544 ? 15.983 -20.070 -33.169 1.00 94.00 544 HIS A N 1
ATOM 4430 C CA . HIS A 1 544 ? 15.896 -18.821 -33.922 1.00 94.00 544 HIS A CA 1
ATOM 4431 C C . HIS A 1 544 ? 17.175 -17.985 -33.839 1.00 94.00 544 HIS A C 1
ATOM 4433 O O . HIS A 1 544 ? 17.181 -16.804 -34.180 1.00 94.00 544 HIS A O 1
ATOM 4439 N N . ARG A 1 545 ? 18.276 -18.588 -33.383 1.00 95.44 545 ARG A N 1
ATOM 4440 C CA . ARG A 1 545 ? 19.615 -18.011 -33.490 1.00 95.44 545 ARG A CA 1
ATOM 4441 C C . ARG A 1 545 ? 20.370 -18.784 -34.559 1.00 95.44 545 ARG A C 1
ATOM 4443 O O . ARG A 1 545 ? 20.695 -19.954 -34.362 1.00 95.44 545 ARG A O 1
ATOM 4450 N N . LYS A 1 546 ? 20.610 -18.142 -35.703 1.00 96.25 546 LYS A N 1
ATOM 4451 C CA . LYS A 1 546 ? 21.239 -18.781 -36.864 1.00 96.25 546 LYS A CA 1
ATOM 4452 C C . LYS A 1 546 ? 22.356 -17.939 -37.442 1.00 96.25 546 LYS A C 1
ATOM 4454 O O . LYS A 1 546 ? 22.318 -16.709 -37.402 1.00 96.25 546 LYS A O 1
ATOM 4459 N N . TRP A 1 547 ? 23.317 -18.618 -38.057 1.00 96.88 547 TRP A N 1
ATOM 4460 C CA . TRP A 1 547 ? 24.489 -18.006 -38.667 1.00 96.88 547 TRP A CA 1
ATOM 4461 C C . TRP A 1 547 ? 24.652 -18.443 -40.114 1.00 96.88 547 TRP A C 1
ATOM 4463 O O . TRP A 1 547 ? 24.528 -19.616 -40.422 1.00 96.88 547 TRP A O 1
ATOM 4473 N N . ILE A 1 548 ? 24.979 -17.514 -41.003 1.00 95.75 548 ILE A N 1
ATOM 4474 C CA . ILE A 1 548 ? 25.257 -17.768 -42.416 1.00 95.75 548 ILE A CA 1
ATOM 4475 C C . ILE A 1 548 ? 26.736 -17.526 -42.700 1.00 95.75 548 ILE A C 1
ATOM 4477 O O . ILE A 1 548 ? 27.321 -16.550 -42.229 1.00 95.75 548 ILE A O 1
ATOM 4481 N N . LEU A 1 549 ? 27.358 -18.404 -43.478 1.00 95.31 549 LEU A N 1
ATOM 4482 C CA . LEU A 1 549 ? 28.750 -18.238 -43.883 1.00 95.31 549 LEU A CA 1
ATOM 4483 C C . LEU A 1 549 ? 28.911 -16.976 -44.753 1.00 95.31 549 LEU A C 1
ATOM 4485 O O . LEU A 1 549 ? 28.042 -16.657 -45.570 1.00 95.31 549 LEU A O 1
ATOM 4489 N N . LYS A 1 550 ? 30.011 -16.232 -44.589 1.00 94.56 550 LYS A N 1
ATOM 4490 C CA . LYS A 1 550 ? 30.318 -15.059 -45.423 1.00 94.56 550 LYS A CA 1
ATOM 4491 C C . LYS A 1 550 ? 30.371 -15.440 -46.906 1.00 94.56 550 LYS A C 1
ATOM 4493 O O . LYS A 1 550 ? 30.922 -16.472 -47.277 1.00 94.56 550 LYS A O 1
ATOM 4498 N N . ASN A 1 551 ? 29.870 -14.555 -47.765 1.00 93.81 551 ASN A N 1
ATOM 4499 C CA . ASN A 1 551 ? 29.952 -14.720 -49.215 1.00 93.81 551 ASN A CA 1
ATOM 4500 C C . ASN A 1 551 ? 31.283 -14.157 -49.744 1.00 93.81 551 ASN A C 1
ATOM 4502 O O . ASN A 1 551 ? 31.335 -13.041 -50.265 1.00 93.81 551 ASN A O 1
ATOM 4506 N N . VAL A 1 552 ? 32.372 -14.888 -49.503 1.00 92.75 552 VAL A N 1
ATOM 4507 C CA . VAL A 1 552 ? 33.750 -14.478 -49.821 1.00 92.75 552 VAL A CA 1
ATOM 4508 C C . VAL A 1 552 ? 34.539 -15.633 -50.444 1.00 92.75 552 VAL A C 1
ATOM 4510 O O . VAL A 1 552 ? 34.233 -16.804 -50.222 1.00 92.75 552 VAL A O 1
ATOM 4513 N N . GLU A 1 553 ? 35.584 -15.281 -51.181 1.00 93.19 553 GLU A N 1
ATOM 4514 C CA . GLU A 1 553 ? 36.600 -16.174 -51.741 1.00 93.19 553 GLU A CA 1
ATOM 4515 C C . GLU A 1 553 ? 37.971 -15.761 -51.206 1.00 93.19 553 GLU A C 1
ATOM 4517 O O . GLU A 1 553 ? 38.159 -14.644 -50.714 1.00 93.19 553 GLU A O 1
ATOM 4522 N N . PHE A 1 554 ? 38.949 -16.649 -51.313 1.00 92.75 554 PHE A N 1
ATOM 4523 C CA . PHE A 1 554 ? 40.291 -16.428 -50.799 1.00 92.75 554 PHE A CA 1
ATOM 4524 C C . PHE A 1 554 ? 41.306 -16.581 -51.920 1.00 92.75 554 PHE A C 1
ATOM 4526 O O . PHE A 1 554 ? 41.494 -17.671 -52.446 1.00 92.75 554 PHE A O 1
ATOM 4533 N N . LYS A 1 555 ? 41.981 -15.484 -52.277 1.00 91.75 555 LYS A N 1
ATOM 4534 C CA . LYS A 1 555 ? 43.051 -15.496 -53.283 1.00 91.75 555 LYS A CA 1
ATOM 4535 C C . LYS A 1 555 ? 44.416 -15.584 -52.615 1.00 91.75 555 LYS A C 1
ATOM 4537 O O . LYS A 1 555 ? 44.675 -14.834 -51.669 1.00 91.75 555 LYS A O 1
ATOM 4542 N N . ASP A 1 556 ? 45.284 -16.447 -53.127 1.00 90.06 556 ASP A N 1
ATOM 4543 C CA . ASP A 1 556 ? 46.680 -16.528 -52.694 1.00 90.06 556 ASP A CA 1
ATOM 4544 C C . ASP A 1 556 ? 47.399 -15.175 -52.895 1.00 90.06 556 ASP A C 1
ATOM 4546 O O . ASP A 1 556 ? 47.205 -14.466 -53.889 1.00 90.06 556 ASP A O 1
ATOM 4550 N N . LYS A 1 557 ? 48.198 -14.768 -51.905 1.00 87.94 557 LYS A N 1
ATOM 4551 C CA . LYS A 1 557 ? 48.997 -13.536 -51.938 1.00 87.94 557 LYS A CA 1
ATOM 4552 C C . LYS A 1 557 ? 50.269 -13.679 -52.774 1.00 87.94 557 LYS A C 1
ATOM 4554 O O . LYS A 1 557 ? 50.884 -12.650 -53.062 1.00 87.94 557 LYS A O 1
ATOM 4559 N N . ALA A 1 558 ? 50.688 -14.895 -53.133 1.00 85.50 558 ALA A N 1
ATOM 4560 C CA . ALA A 1 558 ? 51.848 -15.107 -53.990 1.00 85.50 558 ALA A CA 1
ATOM 4561 C C . ALA A 1 558 ? 51.653 -14.423 -55.356 1.00 85.50 558 ALA A C 1
ATOM 4563 O O . ALA A 1 558 ? 50.618 -14.576 -56.002 1.00 85.50 558 ALA A O 1
ATOM 4564 N N . ALA A 1 559 ? 52.656 -13.654 -55.794 1.00 67.38 559 ALA A N 1
ATOM 4565 C CA . ALA A 1 559 ? 52.556 -12.778 -56.967 1.00 67.38 559 ALA A CA 1
ATOM 4566 C C . ALA A 1 559 ? 52.233 -13.520 -58.280 1.00 67.38 559 ALA A C 1
ATOM 4568 O O . ALA A 1 559 ? 51.613 -12.930 -59.166 1.00 67.38 559 ALA A O 1
ATOM 4569 N N . ASP A 1 560 ? 52.598 -14.803 -58.365 1.00 71.38 560 ASP A N 1
ATOM 4570 C CA . ASP A 1 560 ? 52.468 -15.636 -59.567 1.00 71.38 560 ASP A CA 1
ATOM 4571 C C . ASP A 1 560 ? 51.308 -16.650 -59.489 1.00 71.38 560 ASP A C 1
ATOM 4573 O O . ASP A 1 560 ? 51.063 -17.387 -60.445 1.00 71.38 560 ASP A O 1
ATOM 4577 N N . SER A 1 561 ? 50.572 -16.693 -58.369 1.00 73.50 561 SER A N 1
ATOM 4578 C CA . SER A 1 561 ? 49.458 -17.624 -58.162 1.00 73.50 561 SER A CA 1
ATOM 4579 C C . SER A 1 561 ? 48.116 -16.995 -58.556 1.00 73.50 561 SER A C 1
ATOM 4581 O O . SER A 1 561 ? 47.756 -15.893 -58.134 1.00 73.50 561 SER A O 1
ATOM 4583 N N . ASN A 1 562 ? 47.344 -17.718 -59.369 1.00 77.06 562 ASN A N 1
ATOM 4584 C CA . ASN A 1 562 ? 45.939 -17.411 -59.659 1.00 77.06 562 ASN A CA 1
ATOM 4585 C C . ASN A 1 562 ? 44.980 -18.315 -58.872 1.00 77.06 562 ASN A C 1
ATOM 4587 O O . ASN A 1 562 ? 43.801 -18.392 -59.212 1.00 77.06 562 ASN A O 1
ATOM 4591 N N . GLU A 1 563 ? 45.476 -18.993 -57.838 1.00 86.31 563 GLU A N 1
ATOM 4592 C CA . GLU A 1 563 ? 44.664 -19.856 -56.991 1.00 86.31 563 GLU A CA 1
ATOM 4593 C C . GLU A 1 563 ? 43.631 -19.033 -56.211 1.00 86.31 563 GLU A C 1
ATOM 4595 O O . GLU A 1 563 ? 43.953 -18.049 -55.532 1.00 86.31 563 GLU A O 1
ATOM 4600 N N . ILE A 1 564 ? 42.370 -19.438 -56.352 1.00 88.81 564 ILE A N 1
ATOM 4601 C CA . ILE A 1 564 ? 41.222 -18.888 -55.642 1.00 88.81 564 ILE A CA 1
ATOM 4602 C C . ILE A 1 564 ? 40.521 -20.065 -54.985 1.00 88.81 564 ILE A C 1
ATOM 4604 O O . ILE A 1 564 ? 40.104 -20.997 -55.669 1.00 88.81 564 ILE A O 1
ATOM 4608 N N . LEU A 1 565 ? 40.392 -19.999 -53.667 1.00 90.31 565 LEU A N 1
ATOM 4609 C CA . LEU A 1 565 ? 39.669 -20.976 -52.875 1.00 90.31 565 LEU A CA 1
ATOM 4610 C C . LEU A 1 565 ? 38.295 -20.431 -52.513 1.00 90.31 565 LEU A C 1
ATOM 4612 O O . LEU A 1 565 ? 38.143 -19.263 -52.132 1.00 90.31 565 LEU A O 1
ATOM 4616 N N . SER A 1 566 ? 37.298 -21.303 -52.558 1.00 90.75 566 SER A N 1
ATOM 4617 C CA . SER A 1 566 ? 36.049 -21.058 -51.854 1.00 90.75 566 SER A CA 1
ATOM 4618 C C . SER A 1 566 ? 36.314 -20.945 -50.350 1.00 90.75 566 SER A C 1
ATOM 4620 O O . SER A 1 566 ? 37.291 -21.473 -49.812 1.00 90.75 566 SER A O 1
ATOM 4622 N N . ILE A 1 567 ? 35.422 -20.266 -49.632 1.00 91.12 567 ILE A N 1
ATOM 4623 C CA . ILE A 1 567 ? 35.502 -20.193 -48.171 1.00 91.12 567 ILE A CA 1
ATOM 4624 C C . ILE A 1 567 ? 35.499 -21.583 -47.507 1.00 91.12 567 ILE A C 1
ATOM 4626 O O . ILE A 1 567 ? 36.162 -21.764 -46.495 1.00 91.12 567 ILE A O 1
ATOM 4630 N N . GLU A 1 568 ? 34.819 -22.577 -48.081 1.00 89.38 568 GLU A N 1
ATOM 4631 C CA . GLU A 1 568 ? 34.777 -23.949 -47.555 1.00 89.38 568 GLU A CA 1
ATOM 4632 C C . GLU A 1 568 ? 36.139 -24.647 -47.698 1.00 89.38 568 GLU A C 1
ATOM 4634 O O . GLU A 1 568 ? 36.652 -25.208 -46.731 1.00 89.38 568 GLU A O 1
ATOM 4639 N N . GLU A 1 569 ? 36.776 -24.538 -48.867 1.00 90.19 569 GLU A N 1
ATOM 4640 C CA . GLU A 1 569 ? 38.133 -25.054 -49.097 1.00 90.19 569 GLU A CA 1
ATOM 4641 C C . GLU A 1 569 ? 39.160 -24.349 -48.206 1.00 90.19 569 GLU A C 1
ATOM 4643 O O . GLU A 1 569 ? 40.001 -24.997 -47.586 1.00 90.19 569 GLU A O 1
ATOM 4648 N N . PHE A 1 570 ? 39.051 -23.025 -48.072 1.00 91.44 570 PHE A N 1
ATOM 4649 C CA . PHE A 1 570 ? 39.925 -22.229 -47.215 1.00 91.44 570 PHE A CA 1
ATOM 4650 C C . PHE A 1 570 ? 39.808 -22.607 -45.729 1.00 91.44 570 PHE A C 1
ATOM 4652 O O . PHE A 1 570 ? 40.812 -22.644 -45.014 1.00 91.44 570 PHE A O 1
ATOM 4659 N N . LEU A 1 571 ? 38.597 -22.901 -45.246 1.00 89.56 571 LEU A N 1
ATOM 4660 C CA . LEU A 1 571 ? 38.375 -23.324 -43.861 1.00 89.56 571 LEU A CA 1
ATOM 4661 C C . LEU A 1 571 ? 38.906 -24.735 -43.574 1.00 89.56 571 LEU A C 1
ATOM 4663 O O . LEU A 1 571 ? 39.218 -25.021 -42.421 1.00 89.56 571 LEU A O 1
ATOM 4667 N N . ASN A 1 572 ? 39.093 -25.577 -44.592 1.00 89.19 572 ASN A N 1
ATOM 4668 C CA . ASN A 1 572 ? 39.727 -26.891 -44.446 1.00 89.19 572 ASN A CA 1
ATOM 4669 C C . ASN A 1 572 ? 41.266 -26.835 -44.415 1.00 89.19 572 ASN A C 1
ATOM 4671 O O . ASN A 1 572 ? 41.900 -27.841 -44.105 1.00 89.19 572 ASN A O 1
ATOM 4675 N N . LEU A 1 573 ? 41.881 -25.683 -44.708 1.00 88.12 573 LEU A N 1
ATOM 4676 C CA . LEU A 1 573 ? 43.331 -25.508 -44.593 1.00 88.12 573 LEU A CA 1
ATOM 4677 C C . LEU A 1 573 ? 43.782 -25.406 -43.135 1.00 88.12 573 LEU A C 1
ATOM 4679 O O . LEU A 1 573 ? 43.077 -24.830 -42.296 1.00 88.12 573 LEU A O 1
ATOM 4683 N N . ASP A 1 574 ? 45.018 -25.836 -42.878 1.00 84.94 574 ASP A N 1
ATOM 4684 C CA . ASP A 1 574 ? 45.717 -25.573 -41.622 1.00 84.94 574 ASP A CA 1
ATOM 4685 C C . ASP A 1 574 ? 45.785 -24.068 -41.332 1.00 84.94 574 ASP A C 1
ATOM 4687 O O . ASP A 1 574 ? 46.074 -23.245 -42.208 1.00 84.94 574 ASP A O 1
ATOM 4691 N N . GLU A 1 575 ? 45.565 -23.688 -40.072 1.00 80.88 575 GLU A N 1
ATOM 4692 C CA . GLU A 1 575 ? 45.479 -22.282 -39.657 1.00 80.88 575 GLU A CA 1
ATOM 4693 C C . GLU A 1 575 ? 46.747 -21.477 -40.000 1.00 80.88 575 GLU A C 1
ATOM 4695 O O . GLU A 1 575 ? 46.657 -20.304 -40.371 1.00 80.88 575 GLU A O 1
ATOM 4700 N N . HIS A 1 576 ? 47.917 -22.122 -39.974 1.00 82.25 576 HIS A N 1
ATOM 4701 C CA . HIS A 1 576 ? 49.197 -21.522 -40.362 1.00 82.25 576 HIS A CA 1
ATOM 4702 C C . HIS A 1 576 ? 49.265 -21.130 -41.847 1.00 82.25 576 HIS A C 1
ATOM 4704 O O . HIS A 1 576 ? 49.950 -20.169 -42.193 1.00 82.25 576 HIS A O 1
ATOM 4710 N N . ILE A 1 577 ? 48.539 -21.835 -42.718 1.00 84.12 577 ILE A N 1
ATOM 4711 C CA . ILE A 1 577 ? 48.530 -21.606 -44.171 1.00 84.12 577 ILE A CA 1
ATOM 4712 C C . ILE A 1 577 ? 47.503 -20.531 -44.542 1.00 84.12 577 ILE A C 1
ATOM 4714 O O . ILE A 1 577 ? 47.726 -19.744 -45.463 1.00 84.12 577 ILE A O 1
ATOM 4718 N N . ARG A 1 578 ? 46.408 -20.417 -43.778 1.00 86.19 578 ARG A N 1
ATOM 4719 C CA . ARG A 1 578 ? 45.344 -19.419 -44.003 1.00 86.19 578 ARG A CA 1
ATOM 4720 C C . ARG A 1 578 ? 45.865 -17.975 -44.074 1.00 86.19 578 ARG A C 1
ATOM 4722 O O . ARG A 1 578 ? 45.291 -17.146 -44.777 1.00 86.19 578 ARG A O 1
ATOM 4729 N N . GLY A 1 579 ? 46.976 -17.667 -43.397 1.00 84.31 579 GLY A N 1
ATOM 4730 C CA . GLY A 1 579 ? 47.639 -16.356 -43.448 1.00 84.31 579 GLY A CA 1
ATOM 4731 C C . GLY A 1 579 ? 48.145 -15.943 -44.838 1.00 84.31 579 GLY A C 1
ATOM 4732 O O . GLY A 1 579 ? 48.276 -14.743 -45.103 1.00 84.31 579 GLY A O 1
ATOM 4733 N N . ASN A 1 580 ? 48.361 -16.900 -45.744 1.00 88.69 580 ASN A N 1
ATOM 4734 C CA . ASN A 1 580 ? 48.846 -16.659 -47.106 1.00 88.69 580 ASN A CA 1
ATOM 4735 C C . ASN A 1 580 ? 47.748 -16.195 -48.066 1.00 88.69 580 ASN A C 1
ATOM 4737 O O . ASN A 1 580 ? 48.057 -15.695 -49.140 1.00 88.69 580 ASN A O 1
ATOM 4741 N N . TYR A 1 581 ? 46.479 -16.263 -47.665 1.00 90.94 581 TYR A N 1
ATOM 4742 C CA . TYR A 1 581 ? 45.361 -15.873 -48.512 1.00 90.94 581 TYR A CA 1
ATOM 4743 C C . TYR A 1 581 ? 44.781 -14.514 -48.119 1.00 90.94 581 TYR A C 1
ATOM 4745 O O . TYR A 1 581 ? 44.894 -14.043 -46.979 1.00 90.94 581 TYR A O 1
ATOM 4753 N N . LYS A 1 582 ? 44.169 -13.844 -49.093 1.00 89.88 582 LYS A N 1
ATOM 4754 C CA . LYS A 1 582 ? 43.453 -12.578 -48.936 1.00 89.88 582 LYS A CA 1
ATOM 4755 C C . LYS A 1 582 ? 41.964 -12.789 -49.211 1.00 89.88 582 LYS A C 1
ATOM 4757 O O . LYS A 1 582 ? 41.608 -13.295 -50.268 1.00 89.88 582 LYS A O 1
ATOM 4762 N N . GLU A 1 583 ? 41.122 -12.338 -48.281 1.00 92.31 583 GLU A N 1
ATOM 4763 C CA . GLU A 1 583 ? 39.657 -12.344 -48.405 1.00 92.31 583 GLU A CA 1
ATOM 4764 C C . GLU A 1 583 ? 39.199 -11.391 -49.526 1.00 92.31 583 GLU A C 1
ATOM 4766 O O . GLU A 1 583 ? 39.616 -10.226 -49.580 1.00 92.31 583 GLU A O 1
ATOM 4771 N N . ILE A 1 584 ? 38.343 -11.890 -50.417 1.00 90.00 584 ILE A N 1
ATOM 4772 C CA . ILE A 1 584 ? 37.728 -11.164 -51.531 1.00 90.00 584 ILE A CA 1
ATOM 4773 C C . ILE A 1 584 ? 36.203 -11.354 -51.451 1.00 90.00 584 ILE A C 1
ATOM 4775 O O . ILE A 1 584 ? 35.732 -12.484 -51.534 1.00 90.00 584 ILE A O 1
ATOM 4779 N N . PRO A 1 585 ? 35.403 -10.282 -51.305 1.00 90.12 585 PRO A N 1
ATOM 4780 C CA . PRO A 1 585 ? 33.944 -10.397 -51.299 1.00 90.12 585 PRO A CA 1
ATOM 4781 C C . PRO A 1 585 ? 33.366 -10.807 -52.657 1.00 90.12 585 PRO A C 1
ATOM 4783 O O . PRO A 1 585 ? 33.733 -10.236 -53.685 1.00 90.12 585 PRO A O 1
ATOM 4786 N N . ILE A 1 586 ? 32.400 -11.728 -52.643 1.00 90.94 586 ILE A N 1
ATOM 4787 C CA . ILE A 1 586 ? 31.621 -12.124 -53.822 1.00 90.94 586 ILE A CA 1
ATOM 4788 C C . ILE A 1 586 ? 30.456 -11.148 -53.991 1.00 90.94 586 ILE A C 1
ATOM 4790 O O . ILE A 1 586 ? 29.696 -10.910 -53.050 1.00 90.94 586 ILE A O 1
ATOM 4794 N N . ILE A 1 587 ? 30.309 -10.581 -55.192 1.00 89.94 587 ILE A N 1
ATOM 4795 C CA . ILE A 1 587 ? 29.242 -9.630 -55.536 1.00 89.94 587 ILE A CA 1
ATOM 4796 C C . ILE A 1 587 ? 27.900 -10.367 -55.651 1.00 89.94 587 ILE A C 1
ATOM 4798 O O . ILE A 1 587 ? 27.813 -11.400 -56.309 1.00 89.94 587 ILE A O 1
ATOM 4802 N N . GLY A 1 588 ? 26.843 -9.793 -55.074 1.00 90.62 588 GLY A N 1
ATOM 4803 C CA . GLY A 1 588 ? 25.482 -10.332 -55.111 1.00 90.62 588 GLY A CA 1
ATOM 4804 C C . GLY A 1 588 ? 24.938 -10.714 -53.734 1.00 90.62 588 GLY A C 1
ATOM 4805 O O . GLY A 1 588 ? 25.555 -10.444 -52.698 1.00 90.62 588 GLY A O 1
ATOM 4806 N N . LYS A 1 589 ? 23.743 -11.315 -53.727 1.00 90.81 589 LYS A N 1
ATOM 4807 C CA . LYS A 1 589 ? 23.079 -11.792 -52.507 1.00 90.81 589 LYS A CA 1
ATOM 4808 C C . LYS A 1 589 ? 23.807 -13.006 -51.933 1.00 90.81 589 LYS A C 1
ATOM 4810 O O . LYS A 1 589 ? 24.185 -13.908 -52.674 1.00 90.81 589 LYS A O 1
ATOM 4815 N N . ASN A 1 590 ? 23.964 -13.045 -50.614 1.00 93.06 590 ASN A N 1
ATOM 4816 C CA . ASN A 1 590 ? 24.456 -14.222 -49.913 1.00 93.06 590 ASN A CA 1
ATOM 4817 C C . ASN A 1 590 ? 23.346 -15.280 -49.840 1.00 93.06 590 ASN A C 1
ATOM 4819 O O . ASN A 1 590 ? 22.337 -15.069 -49.172 1.00 93.06 590 AS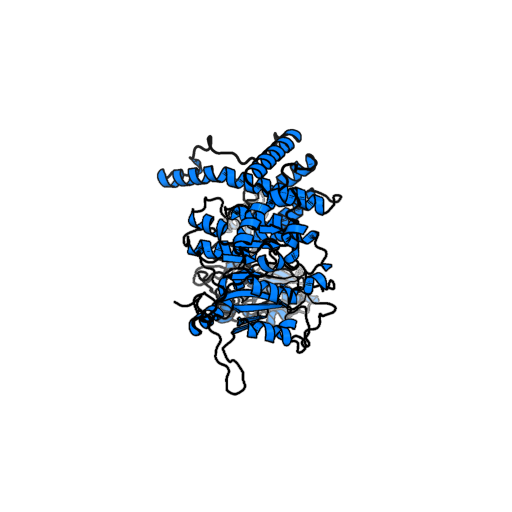N A O 1
ATOM 4823 N N . THR A 1 591 ? 23.537 -16.406 -50.524 1.00 91.38 591 THR A N 1
ATOM 4824 C CA . THR A 1 591 ? 22.577 -17.522 -50.579 1.00 91.38 591 THR A CA 1
ATOM 4825 C C . THR A 1 591 ? 23.081 -18.773 -49.855 1.00 91.38 591 THR A C 1
ATOM 4827 O O . THR A 1 591 ? 22.567 -19.865 -50.094 1.00 91.38 591 THR A O 1
ATOM 4830 N N . LYS A 1 592 ? 24.123 -18.653 -49.021 1.00 92.12 592 LYS A N 1
ATOM 4831 C CA . LYS A 1 592 ? 24.653 -19.773 -48.229 1.00 92.12 592 LYS A CA 1
ATOM 4832 C C . LYS A 1 592 ? 23.601 -20.273 -47.228 1.00 92.12 592 LYS A C 1
ATOM 4834 O O . LYS A 1 592 ? 22.774 -19.504 -46.743 1.00 92.12 592 LYS A O 1
ATOM 4839 N N . ALA A 1 593 ? 23.628 -21.569 -46.919 1.00 92.75 593 ALA A N 1
ATOM 4840 C CA . ALA A 1 593 ? 22.707 -22.146 -45.944 1.00 92.75 593 ALA A CA 1
ATOM 4841 C C . ALA A 1 593 ? 23.075 -21.690 -44.519 1.00 92.75 593 ALA A C 1
ATOM 4843 O O . ALA A 1 593 ? 24.264 -21.676 -44.178 1.00 92.75 593 ALA A O 1
ATOM 4844 N N . PRO A 1 594 ? 22.092 -21.302 -43.690 1.00 94.81 594 PRO A N 1
ATOM 4845 C CA . PRO A 1 594 ? 22.348 -20.981 -42.298 1.00 94.81 594 PRO A CA 1
ATOM 4846 C C . PRO A 1 594 ? 22.554 -22.249 -41.456 1.00 94.81 594 PRO A C 1
ATOM 4848 O O . PRO A 1 594 ? 21.929 -23.275 -41.715 1.00 94.81 594 PRO A O 1
ATOM 4851 N N . ILE A 1 595 ? 23.378 -22.139 -40.416 1.00 95.69 595 ILE A N 1
ATOM 4852 C CA . ILE A 1 595 ? 23.596 -23.152 -39.378 1.00 95.69 595 ILE A CA 1
ATOM 4853 C C . ILE A 1 595 ? 22.948 -22.722 -38.057 1.00 95.69 595 ILE A C 1
ATOM 4855 O O . ILE A 1 595 ? 22.748 -21.527 -37.805 1.00 95.69 595 ILE A O 1
ATOM 4859 N N . SER A 1 596 ? 22.619 -23.701 -37.223 1.00 95.50 596 SER A N 1
ATOM 4860 C CA . SER A 1 596 ? 22.022 -23.530 -35.896 1.00 95.50 596 SER A CA 1
ATOM 4861 C C . SER A 1 596 ? 23.011 -22.993 -34.851 1.00 95.50 596 SER A C 1
ATOM 4863 O O . SER A 1 596 ? 24.226 -22.966 -35.058 1.00 95.50 596 SER A O 1
ATOM 4865 N N . LEU A 1 597 ? 22.481 -22.587 -33.692 1.00 94.25 597 LEU A N 1
ATOM 4866 C CA . LEU A 1 597 ? 23.267 -22.196 -32.520 1.00 94.25 597 LEU A CA 1
ATOM 4867 C C . LEU A 1 597 ? 24.231 -23.289 -32.049 1.00 94.25 597 LEU A C 1
ATOM 4869 O O . LEU A 1 597 ? 25.381 -22.983 -31.739 1.00 94.25 597 LEU A O 1
ATOM 4873 N N . ASP A 1 598 ? 23.783 -24.543 -32.005 1.00 94.12 598 ASP A N 1
ATOM 4874 C CA . ASP A 1 598 ? 24.608 -25.656 -31.527 1.00 94.12 598 ASP A CA 1
ATOM 4875 C C . ASP A 1 598 ? 25.742 -25.966 -32.506 1.00 94.12 598 ASP A C 1
ATOM 4877 O O . ASP A 1 598 ? 26.896 -26.102 -32.095 1.00 94.12 598 ASP A O 1
ATOM 4881 N N . GLU A 1 599 ? 25.444 -25.976 -33.810 1.00 94.75 599 GLU A N 1
ATOM 4882 C CA . GLU A 1 599 ? 26.459 -26.116 -34.856 1.00 94.75 599 GLU A CA 1
ATOM 4883 C C . GLU A 1 599 ? 27.479 -24.978 -34.772 1.00 94.75 599 GLU A C 1
ATOM 4885 O O . GLU A 1 599 ? 28.678 -25.238 -34.722 1.00 94.75 599 GLU A O 1
ATOM 4890 N N . TYR A 1 600 ? 27.032 -23.724 -34.660 1.00 94.62 600 TYR A N 1
ATOM 4891 C CA . TYR A 1 600 ? 27.928 -22.573 -34.546 1.00 94.62 600 TYR A CA 1
ATOM 4892 C C . TYR A 1 600 ? 28.805 -22.621 -33.285 1.00 94.62 600 TYR A C 1
ATOM 4894 O O . TYR A 1 600 ? 30.005 -22.340 -33.351 1.00 94.62 600 TYR A O 1
ATOM 4902 N N . ASN A 1 601 ? 28.240 -23.015 -32.140 1.00 94.62 601 ASN A N 1
ATOM 4903 C CA . ASN A 1 601 ? 28.978 -23.154 -30.882 1.00 94.62 601 ASN A CA 1
ATOM 4904 C C . ASN A 1 601 ? 29.980 -24.316 -30.897 1.00 94.62 601 ASN A C 1
ATOM 4906 O O . ASN A 1 601 ? 30.958 -24.267 -30.152 1.00 94.62 601 ASN A O 1
ATOM 4910 N N . SER A 1 602 ? 29.760 -25.331 -31.738 1.00 95.25 602 SER A N 1
ATOM 4911 C CA . SER A 1 602 ? 30.704 -26.436 -31.940 1.00 95.25 602 SER A CA 1
ATOM 4912 C C . SER A 1 602 ? 31.918 -26.060 -32.801 1.00 95.25 602 SER A C 1
ATOM 4914 O O . SER A 1 602 ? 32.912 -26.783 -32.798 1.00 95.25 602 SER A O 1
ATOM 4916 N N . LEU A 1 603 ? 31.864 -24.929 -33.519 1.00 92.94 603 LEU A N 1
ATOM 4917 C CA . LEU A 1 603 ? 32.970 -24.441 -34.343 1.00 92.94 603 LEU A CA 1
ATOM 4918 C C . LEU A 1 603 ? 34.075 -23.796 -33.503 1.00 92.94 603 LEU A C 1
ATOM 4920 O O . LEU A 1 603 ? 33.819 -23.049 -32.556 1.00 92.94 603 LEU A O 1
ATOM 4924 N N . ASP A 1 604 ? 35.317 -23.958 -33.955 1.00 90.56 604 ASP A N 1
ATOM 4925 C CA . ASP A 1 604 ? 36.449 -23.218 -33.409 1.00 90.56 604 ASP A CA 1
ATOM 4926 C C . ASP A 1 604 ? 36.267 -21.703 -33.577 1.00 90.56 604 ASP A C 1
ATOM 4928 O O . ASP A 1 604 ? 35.804 -21.208 -34.611 1.00 90.56 604 ASP A O 1
ATOM 4932 N N . LYS A 1 605 ? 36.742 -20.923 -32.597 1.00 88.69 605 LYS A N 1
ATOM 4933 C CA . LYS A 1 605 ? 36.702 -19.447 -32.653 1.00 88.69 605 LYS A CA 1
ATOM 4934 C C . LYS A 1 605 ? 37.371 -18.874 -33.910 1.00 88.69 605 LYS A C 1
ATOM 4936 O O . LYS A 1 605 ? 36.976 -17.811 -34.391 1.00 88.69 605 LYS A O 1
ATOM 4941 N N . SER A 1 606 ? 38.381 -19.565 -34.448 1.00 87.06 606 SER A N 1
ATOM 4942 C CA . SER A 1 606 ? 39.079 -19.170 -35.679 1.00 87.06 606 SER A CA 1
ATOM 4943 C C . SER A 1 606 ? 38.201 -19.305 -36.932 1.00 87.06 606 SER A C 1
ATOM 4945 O O . SER A 1 606 ? 38.440 -18.590 -37.909 1.00 87.06 606 SER A O 1
ATOM 4947 N N . ILE A 1 607 ? 37.170 -20.156 -36.884 1.00 89.88 607 ILE A N 1
ATOM 4948 C CA . ILE A 1 607 ? 36.179 -20.397 -37.940 1.00 89.88 607 ILE A CA 1
ATOM 4949 C C . ILE A 1 607 ? 34.947 -19.503 -37.741 1.00 89.88 607 ILE A C 1
ATOM 4951 O O . ILE A 1 607 ? 34.471 -18.894 -38.698 1.00 89.88 607 ILE A O 1
ATOM 4955 N N . GLN A 1 608 ? 34.475 -19.344 -36.499 1.00 92.25 608 GLN A N 1
ATOM 4956 C CA . GLN A 1 608 ? 33.294 -18.536 -36.155 1.00 92.25 608 GLN A CA 1
ATOM 4957 C C . GLN A 1 608 ? 33.322 -17.113 -36.746 1.00 92.25 608 GLN A C 1
ATOM 4959 O O . GLN A 1 608 ? 32.299 -16.604 -37.195 1.00 92.25 608 GLN A O 1
ATOM 4964 N N . LYS A 1 609 ? 34.502 -16.482 -36.847 1.00 91.69 609 LYS A N 1
ATOM 4965 C CA . LYS A 1 609 ? 34.674 -15.131 -37.428 1.00 91.69 609 LYS A CA 1
ATOM 4966 C C . LYS A 1 609 ? 34.263 -14.997 -38.906 1.00 91.69 609 LYS A C 1
ATOM 4968 O O . LYS A 1 609 ? 34.176 -13.877 -39.423 1.00 91.69 609 LYS A O 1
ATOM 4973 N N . TYR A 1 610 ? 34.070 -16.114 -39.605 1.00 93.62 610 TYR A N 1
ATOM 4974 C CA . TYR A 1 610 ? 33.632 -16.152 -41.001 1.00 93.62 610 TYR A CA 1
ATOM 4975 C C . TYR A 1 610 ? 32.128 -16.365 -41.165 1.00 93.62 610 TYR A C 1
ATOM 4977 O O . TYR A 1 610 ? 31.647 -16.451 -42.291 1.00 93.62 610 TYR A O 1
ATOM 4985 N N . TYR A 1 611 ? 31.385 -16.396 -40.067 1.00 95.75 611 TYR A N 1
ATOM 4986 C CA . TYR A 1 611 ? 29.936 -16.446 -40.069 1.00 95.75 611 TYR A CA 1
ATOM 4987 C C . TYR A 1 611 ? 29.343 -15.087 -39.690 1.00 95.75 611 TYR A C 1
ATOM 4989 O O . TYR A 1 611 ? 29.920 -14.302 -38.937 1.00 95.75 611 TYR A O 1
ATOM 4997 N N . LEU A 1 612 ? 28.172 -14.810 -40.243 1.00 95.00 612 LEU A N 1
ATOM 4998 C CA . LEU A 1 612 ? 27.363 -13.624 -40.009 1.00 95.00 612 LEU A CA 1
ATOM 4999 C C . LEU A 1 612 ? 26.044 -14.062 -39.376 1.00 95.00 612 LEU A C 1
ATOM 5001 O O . LEU A 1 612 ? 25.543 -15.136 -39.686 1.00 95.00 612 LEU A O 1
ATOM 5005 N N . VAL A 1 613 ? 25.464 -13.244 -38.505 1.00 95.81 613 VAL A N 1
ATOM 5006 C CA . VAL A 1 613 ? 24.162 -13.554 -37.896 1.00 95.81 613 VAL A CA 1
ATOM 5007 C C . VAL A 1 613 ? 23.079 -13.495 -38.973 1.00 95.81 613 VAL A C 1
ATOM 5009 O O . VAL A 1 613 ? 22.873 -12.443 -39.568 1.00 95.81 613 VAL A O 1
ATOM 5012 N N . ALA A 1 614 ? 22.401 -14.609 -39.222 1.00 95.00 614 ALA A N 1
ATOM 5013 C CA . ALA A 1 614 ? 21.310 -14.724 -40.189 1.00 95.00 614 ALA A CA 1
ATOM 5014 C C . ALA A 1 614 ? 19.937 -14.532 -39.534 1.00 95.00 614 ALA A C 1
ATOM 5016 O O . ALA A 1 614 ? 19.030 -13.975 -40.144 1.00 95.00 614 ALA A O 1
ATOM 5017 N N . GLU A 1 615 ? 19.798 -14.964 -38.283 1.00 96.06 615 GLU A N 1
ATOM 5018 C CA . GLU A 1 615 ? 18.569 -14.877 -37.494 1.00 96.06 615 GLU A CA 1
ATOM 5019 C C . GLU A 1 615 ? 18.946 -14.667 -36.028 1.00 96.06 615 GLU A C 1
ATOM 5021 O O . GLU A 1 615 ? 19.920 -15.265 -35.558 1.00 96.06 615 GLU A O 1
ATOM 5026 N N . ASP A 1 616 ? 18.221 -13.803 -35.321 1.00 95.56 616 ASP A N 1
ATOM 5027 C CA . ASP A 1 616 ? 18.481 -13.517 -33.914 1.00 95.56 616 ASP A CA 1
ATOM 5028 C C . ASP A 1 616 ? 17.208 -13.222 -33.115 1.00 95.56 616 ASP A C 1
ATOM 5030 O O . ASP A 1 616 ? 16.197 -12.733 -33.631 1.00 95.56 616 ASP A O 1
ATOM 5034 N N . ILE A 1 617 ? 17.314 -13.467 -31.809 1.00 95.38 617 ILE A N 1
ATOM 5035 C CA . ILE A 1 617 ? 16.295 -13.175 -30.808 1.00 95.38 617 ILE A CA 1
ATOM 5036 C C . ILE A 1 617 ? 16.875 -12.224 -29.763 1.00 95.38 617 ILE A C 1
ATOM 5038 O O . ILE A 1 617 ? 17.815 -12.562 -29.031 1.00 95.38 617 ILE A O 1
ATOM 5042 N N . ALA A 1 618 ? 16.256 -11.053 -29.641 1.00 94.19 618 ALA A N 1
ATOM 5043 C CA . ALA A 1 618 ? 16.526 -10.113 -28.563 1.00 94.19 618 ALA A CA 1
ATOM 5044 C C . ALA A 1 618 ? 15.401 -10.166 -27.523 1.00 94.19 618 ALA A C 1
ATOM 5046 O O . ALA A 1 618 ? 14.241 -9.894 -27.834 1.00 94.19 618 ALA A O 1
ATOM 5047 N N . GLU A 1 619 ? 15.744 -10.499 -26.280 1.00 94.56 619 GLU A N 1
ATOM 5048 C CA . GLU A 1 619 ? 14.799 -10.501 -25.162 1.00 94.56 619 GLU A CA 1
ATOM 5049 C C . GLU A 1 619 ? 14.626 -9.086 -24.598 1.00 94.56 619 GLU A C 1
ATOM 5051 O O . GLU A 1 619 ? 15.592 -8.346 -24.410 1.00 94.56 619 GLU A O 1
ATOM 5056 N N . VAL A 1 620 ? 13.380 -8.704 -24.323 1.00 91.62 620 VAL A N 1
ATOM 5057 C CA . VAL A 1 620 ? 13.013 -7.392 -23.787 1.00 91.62 620 VAL A CA 1
ATOM 5058 C C . VAL A 1 620 ? 11.999 -7.578 -22.669 1.00 91.62 620 VAL A C 1
ATOM 5060 O O . VAL A 1 620 ? 10.871 -7.991 -22.908 1.00 91.62 620 VAL A O 1
ATOM 5063 N N . THR A 1 621 ? 12.352 -7.199 -21.447 1.00 88.88 621 THR A N 1
ATOM 5064 C CA . THR A 1 621 ? 11.407 -7.186 -20.325 1.00 88.88 621 THR A CA 1
ATOM 5065 C C . THR A 1 621 ? 10.763 -5.810 -20.202 1.00 88.88 621 THR A C 1
ATOM 5067 O O . THR A 1 621 ? 11.456 -4.791 -20.162 1.00 88.88 621 THR A O 1
ATOM 5070 N N . LYS A 1 622 ? 9.432 -5.759 -20.117 1.00 85.94 622 LYS A N 1
ATOM 5071 C CA . LYS A 1 622 ? 8.684 -4.517 -19.882 1.00 85.94 622 LYS A CA 1
ATOM 5072 C C . LYS A 1 622 ? 7.835 -4.634 -18.626 1.00 85.94 622 LYS A C 1
ATOM 5074 O O . LYS A 1 622 ? 7.214 -5.665 -18.393 1.00 85.94 622 LYS A O 1
ATOM 5079 N N . ARG A 1 623 ? 7.765 -3.550 -17.850 1.00 84.62 623 ARG A N 1
ATOM 5080 C CA . ARG A 1 623 ? 6.804 -3.437 -16.747 1.00 84.62 623 ARG A CA 1
ATOM 5081 C C . ARG A 1 623 ? 5.393 -3.377 -17.309 1.00 84.62 623 ARG A C 1
ATOM 5083 O O . ARG A 1 623 ? 5.126 -2.595 -18.225 1.00 84.62 623 ARG A O 1
ATOM 5090 N N . VAL A 1 624 ? 4.517 -4.186 -16.738 1.00 85.31 624 VAL A N 1
ATOM 5091 C CA . VAL A 1 624 ? 3.093 -4.185 -17.052 1.00 85.31 624 VAL A CA 1
ATOM 5092 C C . VAL A 1 624 ? 2.447 -2.951 -16.426 1.00 85.31 624 VAL A C 1
ATOM 5094 O O . VAL A 1 624 ? 2.861 -2.500 -15.355 1.00 85.31 624 VAL A O 1
ATOM 5097 N N . LYS A 1 625 ? 1.469 -2.379 -17.130 1.00 83.00 625 LYS A N 1
ATOM 5098 C CA . LYS A 1 625 ? 0.691 -1.225 -16.682 1.00 83.00 625 LYS A CA 1
ATOM 5099 C C . LYS A 1 625 ? -0.790 -1.585 -16.649 1.00 83.00 625 LYS A C 1
ATOM 5101 O O . LYS A 1 625 ? -1.236 -2.327 -17.520 1.00 83.00 625 LYS A O 1
ATOM 5106 N N . ASP A 1 626 ? -1.512 -1.057 -15.668 1.00 80.19 626 ASP A N 1
ATOM 5107 C CA . ASP A 1 626 ? -2.972 -1.133 -15.595 1.00 80.19 626 ASP A CA 1
ATOM 5108 C C . ASP A 1 626 ? -3.642 -0.304 -16.717 1.00 80.19 626 ASP A C 1
ATOM 5110 O O . ASP A 1 626 ? -2.977 0.393 -17.494 1.00 80.19 626 ASP A O 1
ATOM 5114 N N . THR A 1 627 ? -4.973 -0.355 -16.803 1.00 80.31 627 THR A N 1
ATOM 5115 C CA . THR A 1 627 ? -5.792 0.412 -17.762 1.00 80.31 627 THR A CA 1
ATOM 5116 C C . THR A 1 627 ? -5.662 1.932 -17.615 1.00 80.31 627 THR A C 1
ATOM 5118 O O . THR A 1 627 ? -6.018 2.664 -18.537 1.00 80.31 627 THR A O 1
ATOM 5121 N N . HIS A 1 628 ? -5.090 2.414 -16.510 1.00 72.38 628 HIS A N 1
ATOM 5122 C CA . HIS A 1 628 ? -4.830 3.828 -16.235 1.00 72.38 628 HIS A CA 1
ATOM 5123 C C . HIS A 1 628 ? -3.363 4.216 -16.505 1.00 72.38 628 HIS A C 1
ATOM 5125 O O . HIS A 1 628 ? -2.987 5.379 -16.362 1.00 72.38 628 HIS A O 1
ATOM 5131 N N . GLY A 1 629 ? -2.524 3.269 -16.940 1.00 72.19 629 GLY A N 1
ATOM 5132 C CA . GLY A 1 629 ? -1.122 3.492 -17.278 1.00 72.19 629 GLY A CA 1
ATOM 5133 C C . GLY A 1 629 ? -0.143 3.393 -16.101 1.00 72.19 629 GLY A C 1
ATOM 5134 O O . GLY A 1 629 ? 1.032 3.745 -16.272 1.00 72.19 629 GLY A O 1
ATOM 5135 N N . HIS A 1 630 ? -0.573 2.903 -14.937 1.00 73.00 630 HIS A N 1
ATOM 5136 C CA . HIS A 1 630 ? 0.257 2.748 -13.743 1.00 73.00 630 HIS A CA 1
ATOM 5137 C C . HIS A 1 630 ? 0.901 1.364 -13.657 1.00 73.00 630 HIS A C 1
ATOM 5139 O O . HIS A 1 630 ? 0.275 0.348 -13.940 1.00 73.00 630 HIS A O 1
ATOM 5145 N N . ILE A 1 631 ? 2.160 1.313 -13.215 1.00 78.06 631 ILE A N 1
ATOM 5146 C CA . ILE A 1 631 ? 2.807 0.052 -12.824 1.00 78.06 631 ILE A CA 1
ATOM 5147 C C . ILE A 1 631 ? 2.301 -0.386 -11.447 1.00 78.06 631 ILE A C 1
ATOM 5149 O O . ILE A 1 631 ? 2.029 0.466 -10.605 1.00 78.06 631 ILE A O 1
ATOM 5153 N N . PHE A 1 632 ? 2.253 -1.692 -11.197 1.00 80.94 632 PHE A N 1
ATOM 5154 C CA . PHE A 1 632 ? 1.808 -2.243 -9.916 1.00 80.94 632 PHE A CA 1
ATOM 5155 C C . PHE A 1 632 ? 2.708 -3.386 -9.430 1.00 80.94 632 PHE A C 1
ATOM 5157 O O . PHE A 1 632 ? 3.453 -4.015 -10.193 1.00 80.94 632 PHE A O 1
ATOM 5164 N N . VAL A 1 633 ? 2.685 -3.598 -8.115 1.00 86.06 633 VAL A N 1
ATOM 5165 C CA . VAL A 1 633 ? 3.512 -4.585 -7.409 1.00 86.06 633 VAL A CA 1
ATOM 5166 C C . VAL A 1 633 ? 2.971 -5.993 -7.652 1.00 86.06 633 VAL A C 1
ATOM 5168 O O . VAL A 1 633 ? 1.770 -6.210 -7.576 1.00 86.06 633 VAL A O 1
ATOM 5171 N N . LYS A 1 634 ? 3.853 -6.959 -7.915 1.00 90.44 634 LYS A N 1
ATOM 5172 C CA . LYS A 1 634 ? 3.503 -8.368 -8.119 1.00 90.44 634 LYS A CA 1
ATOM 5173 C C . LYS A 1 634 ? 2.948 -8.977 -6.827 1.00 90.44 634 LYS A C 1
ATOM 5175 O O . LYS A 1 634 ? 3.627 -8.949 -5.808 1.00 90.44 634 LYS A O 1
ATOM 5180 N N . HIS A 1 635 ? 1.752 -9.556 -6.868 1.00 93.06 635 HIS A N 1
ATOM 5181 C CA . HIS A 1 635 ? 1.195 -10.381 -5.793 1.00 93.06 635 HIS A CA 1
ATOM 5182 C C . HIS A 1 635 ? -0.028 -11.172 -6.278 1.00 93.06 635 HIS A C 1
ATOM 5184 O O . HIS A 1 635 ? -0.581 -10.884 -7.335 1.00 93.06 635 HIS A O 1
ATOM 5190 N N . ASP A 1 636 ? -0.517 -12.090 -5.448 1.00 94.44 636 ASP A N 1
ATOM 5191 C CA . ASP A 1 636 ? -1.726 -12.900 -5.652 1.00 94.44 636 ASP A CA 1
ATOM 5192 C C . ASP A 1 636 ? -2.852 -12.583 -4.639 1.00 94.44 636 ASP A C 1
ATOM 5194 O O . ASP A 1 636 ? -3.808 -13.343 -4.484 1.00 94.44 636 ASP A O 1
ATOM 5198 N N . LEU A 1 637 ? -2.770 -11.443 -3.941 1.00 96.06 637 LEU A N 1
ATOM 5199 C CA . LEU A 1 637 ? -3.757 -11.059 -2.923 1.00 96.06 637 LEU A CA 1
ATOM 5200 C C . LEU A 1 637 ? -5.120 -10.655 -3.504 1.00 96.06 637 LEU A C 1
ATOM 5202 O O . LEU A 1 637 ? -6.144 -10.934 -2.887 1.00 96.06 637 LEU A O 1
ATOM 5206 N N . PHE A 1 638 ? -5.145 -9.985 -4.655 1.00 94.12 638 PHE A N 1
ATOM 5207 C CA . PHE A 1 638 ? -6.366 -9.586 -5.360 1.00 94.12 638 PHE A CA 1
ATOM 5208 C C . PHE A 1 638 ? -6.070 -9.254 -6.827 1.00 94.12 638 PHE A C 1
ATOM 5210 O O . PHE A 1 638 ? -4.918 -9.007 -7.193 1.00 94.12 638 PHE A O 1
ATOM 5217 N N . ASN A 1 639 ? -7.117 -9.192 -7.651 1.00 91.19 639 ASN A N 1
ATOM 5218 C CA . ASN A 1 639 ? -7.027 -8.731 -9.033 1.00 91.19 639 ASN A CA 1
ATOM 5219 C C . ASN A 1 639 ? -6.883 -7.201 -9.093 1.00 91.19 639 ASN A C 1
ATOM 5221 O O . ASN A 1 639 ? -7.819 -6.474 -8.743 1.00 91.19 639 ASN A O 1
ATOM 5225 N N . HIS A 1 640 ? -5.715 -6.727 -9.536 1.00 82.69 640 HIS A N 1
ATOM 5226 C CA . HIS A 1 640 ? -5.387 -5.300 -9.637 1.00 82.69 640 HIS A CA 1
ATOM 5227 C C . HIS A 1 640 ? -6.301 -4.530 -10.582 1.00 82.69 640 HIS A C 1
ATOM 5229 O O . HIS A 1 640 ? -6.699 -3.407 -10.283 1.00 82.69 640 HIS A O 1
ATOM 5235 N N . ASP A 1 641 ? -6.611 -5.132 -11.726 1.00 84.12 641 ASP A N 1
ATOM 5236 C CA . ASP A 1 641 ? -7.381 -4.487 -12.772 1.00 84.12 641 ASP A CA 1
ATOM 5237 C C . ASP A 1 641 ? -8.219 -5.530 -13.517 1.00 84.12 641 ASP A C 1
ATOM 5239 O O . ASP A 1 641 ? -7.738 -6.171 -14.455 1.00 84.12 641 ASP A O 1
ATOM 5243 N N . PRO A 1 642 ? -9.487 -5.704 -13.111 1.00 84.19 642 PRO A N 1
ATOM 5244 C CA . PRO A 1 642 ? -10.400 -6.636 -13.761 1.00 84.19 642 PRO A CA 1
ATOM 5245 C C . PRO A 1 642 ? -10.686 -6.313 -15.234 1.00 84.19 642 PRO A C 1
ATOM 5247 O O . PRO A 1 642 ? -11.115 -7.198 -15.970 1.00 84.19 642 PRO A O 1
ATOM 5250 N N . ASN A 1 643 ? -10.464 -5.067 -15.669 1.00 84.56 643 ASN A N 1
ATOM 5251 C CA . ASN A 1 643 ? -10.678 -4.645 -17.055 1.00 84.56 643 ASN A CA 1
ATOM 5252 C C . ASN A 1 643 ? -9.439 -4.882 -17.928 1.00 84.56 643 ASN A C 1
ATOM 5254 O O . ASN A 1 643 ? -9.512 -4.780 -19.156 1.00 84.56 643 ASN A O 1
ATOM 5258 N N . MET A 1 644 ? -8.293 -5.180 -17.314 1.00 85.38 644 MET A N 1
ATOM 5259 C CA . MET A 1 644 ? -7.066 -5.461 -18.035 1.00 85.38 644 MET A CA 1
ATOM 5260 C C . MET A 1 644 ? -7.159 -6.826 -18.721 1.00 85.38 644 MET A C 1
ATOM 5262 O O . MET A 1 644 ? -7.345 -7.857 -18.079 1.00 85.38 644 MET A O 1
ATOM 5266 N N . GLN A 1 645 ? -6.967 -6.848 -20.038 1.00 83.69 645 GLN A N 1
ATOM 5267 C CA . GLN A 1 645 ? -6.799 -8.103 -20.763 1.00 83.69 645 GLN A CA 1
ATOM 5268 C C . GLN A 1 645 ? -5.409 -8.676 -20.494 1.00 83.69 645 GLN A C 1
ATOM 5270 O O . GLN A 1 645 ? -4.407 -7.966 -20.615 1.00 83.69 645 GLN A O 1
ATOM 5275 N N . ASN A 1 646 ? -5.346 -9.968 -20.184 1.00 84.25 646 ASN A N 1
ATOM 5276 C CA . ASN A 1 646 ? -4.087 -10.688 -20.076 1.00 84.25 646 ASN A CA 1
ATOM 5277 C C . ASN A 1 646 ? -3.840 -11.543 -21.329 1.00 84.25 646 ASN A C 1
ATOM 5279 O O . ASN A 1 646 ? -4.442 -12.609 -21.473 1.00 84.25 646 ASN A O 1
ATOM 5283 N N . PRO A 1 647 ? -2.956 -11.095 -22.238 1.00 82.62 647 PRO A N 1
ATOM 5284 C CA . PRO A 1 647 ? -2.588 -11.853 -23.430 1.00 82.62 647 PRO A CA 1
ATOM 5285 C C . PRO A 1 647 ? -1.617 -13.015 -23.140 1.00 82.62 647 PRO A C 1
ATOM 5287 O O . PRO A 1 647 ? -1.315 -13.784 -24.053 1.00 82.62 647 PRO A O 1
ATOM 5290 N N . ASN A 1 648 ? -1.111 -13.143 -21.906 1.00 85.31 648 ASN A N 1
ATOM 5291 C CA . ASN A 1 648 ? -0.240 -14.227 -21.459 1.00 85.31 648 ASN A CA 1
ATOM 5292 C C . ASN A 1 648 ? -0.907 -15.047 -20.330 1.00 85.31 648 ASN A C 1
ATOM 5294 O O . ASN A 1 648 ? -0.808 -14.685 -19.152 1.00 85.31 648 ASN A O 1
ATOM 5298 N N . PRO A 1 649 ? -1.518 -16.207 -20.628 1.00 79.06 649 PRO A N 1
ATOM 5299 C CA . PRO A 1 649 ? -2.196 -17.017 -19.614 1.00 79.06 649 PRO A CA 1
ATOM 5300 C C . PRO A 1 649 ? -1.258 -17.536 -18.512 1.00 79.06 649 PRO A C 1
ATOM 5302 O O . PRO A 1 649 ? -1.734 -17.898 -17.433 1.00 79.06 649 PRO A O 1
ATOM 5305 N N . ASN A 1 650 ? 0.059 -17.553 -18.739 1.00 80.12 650 ASN A N 1
ATOM 5306 C CA . ASN A 1 650 ? 1.050 -17.963 -17.743 1.00 80.12 650 ASN A CA 1
ATOM 5307 C C . ASN A 1 650 ? 1.391 -16.846 -16.754 1.00 80.12 650 ASN A C 1
ATOM 5309 O O . ASN A 1 650 ? 1.895 -17.120 -15.665 1.00 80.12 650 ASN A O 1
ATOM 5313 N N . ASN A 1 651 ? 1.073 -15.595 -17.083 1.00 80.50 651 ASN A N 1
ATOM 5314 C CA . ASN A 1 651 ? 1.267 -14.478 -16.176 1.00 80.50 651 ASN A CA 1
ATOM 5315 C C . ASN A 1 651 ? 0.047 -14.294 -15.255 1.00 80.50 651 ASN A C 1
ATOM 5317 O O . ASN A 1 651 ? -1.068 -14.723 -15.562 1.00 80.50 651 ASN A O 1
ATOM 5321 N N . ILE A 1 652 ? 0.265 -13.701 -14.081 1.00 73.06 652 ILE A N 1
ATOM 5322 C CA . ILE A 1 652 ? -0.759 -13.587 -13.026 1.00 73.06 652 ILE A CA 1
ATOM 5323 C C . ILE A 1 652 ? -1.585 -12.302 -13.121 1.00 73.06 652 ILE A C 1
ATOM 5325 O O . ILE A 1 652 ? -2.629 -12.197 -12.480 1.00 73.06 652 ILE A O 1
ATOM 5329 N N . TYR A 1 653 ? -1.129 -11.315 -13.899 1.00 73.06 653 TYR A N 1
ATOM 5330 C CA . TYR A 1 653 ? -1.846 -10.051 -14.018 1.00 73.06 653 TYR A CA 1
ATOM 5331 C C . TYR A 1 653 ? -3.208 -10.277 -14.684 1.00 73.06 653 TYR A C 1
ATOM 5333 O O . TYR A 1 653 ? -3.296 -11.039 -15.635 1.00 73.06 653 TYR A O 1
ATOM 5341 N N . SER A 1 654 ? -4.262 -9.662 -14.141 1.00 72.69 654 SER A N 1
ATOM 5342 C CA . SER A 1 654 ? -5.689 -9.892 -14.445 1.00 72.69 654 SER A CA 1
ATOM 5343 C C . SER A 1 654 ? -6.359 -11.147 -13.856 1.00 72.69 654 SER A C 1
ATOM 5345 O O . SER A 1 654 ? -7.554 -11.342 -14.097 1.00 72.69 654 SER A O 1
ATOM 5347 N N . LYS A 1 655 ? -5.657 -12.008 -13.102 1.00 84.44 655 LYS A N 1
ATOM 5348 C CA . LYS A 1 655 ? -6.288 -13.162 -12.431 1.00 84.44 655 LYS A CA 1
ATOM 5349 C C . LYS A 1 655 ? -6.891 -12.761 -11.084 1.00 84.44 655 LYS A C 1
ATOM 5351 O O . LYS A 1 655 ? -6.357 -11.908 -10.378 1.00 84.44 655 LYS A O 1
ATOM 5356 N N . ASN A 1 656 ? -7.995 -13.411 -10.725 1.00 91.94 656 ASN A N 1
ATOM 5357 C CA . ASN A 1 656 ? -8.574 -13.325 -9.387 1.00 91.94 656 ASN A CA 1
ATOM 5358 C C . ASN A 1 656 ? -7.604 -13.910 -8.352 1.00 91.94 656 ASN A C 1
ATOM 5360 O O . ASN A 1 656 ? -6.988 -14.948 -8.594 1.00 91.94 656 ASN A O 1
ATOM 5364 N N . GLY A 1 657 ? -7.465 -13.221 -7.224 1.00 94.69 657 GLY A N 1
ATOM 5365 C CA . GLY A 1 657 ? -6.593 -13.594 -6.121 1.00 94.69 657 GLY A CA 1
ATOM 5366 C C . GLY A 1 657 ? -7.373 -14.013 -4.877 1.00 94.69 657 GLY A C 1
ATOM 5367 O O . GLY A 1 657 ? -8.549 -14.385 -4.926 1.00 94.69 657 GLY A O 1
ATOM 5368 N N . ILE A 1 658 ? -6.695 -13.937 -3.733 1.00 97.88 658 ILE A N 1
ATOM 5369 C CA . ILE A 1 658 ? -7.229 -14.349 -2.427 1.00 97.88 658 ILE A CA 1
ATOM 5370 C C . ILE A 1 658 ? -8.510 -13.588 -2.053 1.00 97.88 658 ILE A C 1
ATOM 5372 O O . ILE A 1 658 ? -9.453 -14.196 -1.546 1.00 97.88 658 ILE A O 1
ATOM 5376 N N . ALA A 1 659 ? -8.568 -12.278 -2.303 1.00 97.81 659 ALA A N 1
ATOM 5377 C CA . ALA A 1 659 ? -9.729 -11.465 -1.962 1.00 97.81 659 ALA A CA 1
ATOM 5378 C C . ALA A 1 659 ? -10.975 -11.887 -2.751 1.00 97.81 659 ALA A C 1
ATOM 5380 O O . ALA A 1 659 ? -12.047 -11.995 -2.168 1.00 97.81 659 ALA A O 1
ATOM 5381 N N . GLU A 1 660 ? -10.856 -12.156 -4.053 1.00 97.19 660 GLU A N 1
ATOM 5382 C CA . GLU A 1 660 ? -11.978 -12.632 -4.869 1.00 97.19 660 GLU A CA 1
ATOM 5383 C C . GLU A 1 660 ? -12.449 -14.024 -4.437 1.00 97.19 660 GLU A C 1
ATOM 5385 O O . GLU A 1 660 ? -13.651 -14.228 -4.279 1.00 97.19 660 GLU A O 1
ATOM 5390 N N . ALA A 1 661 ? -11.525 -14.944 -4.144 1.00 97.75 661 ALA A N 1
ATOM 5391 C CA . ALA A 1 661 ? -11.872 -16.261 -3.606 1.00 97.75 661 ALA A CA 1
ATOM 5392 C C . ALA A 1 661 ? -12.587 -16.161 -2.243 1.00 97.75 661 ALA A C 1
ATOM 5394 O O . ALA A 1 661 ? -13.546 -16.889 -1.977 1.00 97.75 661 ALA A O 1
ATOM 5395 N N . PHE A 1 662 ? -12.174 -15.223 -1.383 1.00 98.38 662 PHE A N 1
ATOM 5396 C CA . PHE A 1 662 ? -12.891 -14.943 -0.140 1.00 98.38 662 PHE A CA 1
ATOM 5397 C C . PHE A 1 662 ? -14.291 -14.383 -0.393 1.00 98.38 662 PHE A C 1
ATOM 5399 O O . PHE A 1 662 ? -15.207 -14.720 0.346 1.00 98.38 662 PHE A O 1
ATOM 5406 N N . ILE A 1 663 ? -14.484 -13.541 -1.410 1.00 97.56 663 ILE A N 1
ATOM 5407 C CA . ILE A 1 663 ? -15.806 -12.996 -1.748 1.00 97.56 663 ILE A CA 1
ATOM 5408 C C . ILE A 1 663 ? -16.756 -14.117 -2.177 1.00 97.56 663 ILE A C 1
ATOM 5410 O O . ILE A 1 663 ? -17.900 -14.152 -1.725 1.00 97.56 663 ILE A O 1
ATOM 5414 N N . GLU A 1 664 ? -16.292 -15.058 -3.001 1.00 97.12 664 GLU A N 1
ATOM 5415 C CA . GLU A 1 664 ? -17.069 -16.246 -3.381 1.00 97.12 664 GLU A CA 1
ATOM 5416 C C . GLU A 1 664 ? -17.434 -17.090 -2.155 1.00 97.12 664 GLU A C 1
ATOM 5418 O O . GLU A 1 664 ? -18.597 -17.452 -1.964 1.00 97.12 664 GLU A O 1
ATOM 5423 N N . PHE A 1 665 ? -16.463 -17.326 -1.269 1.00 97.62 665 PHE A N 1
ATOM 5424 C CA . PHE A 1 665 ? -16.697 -17.981 0.015 1.00 97.62 665 PHE A CA 1
ATOM 5425 C C . PHE A 1 665 ? -17.719 -17.222 0.874 1.00 97.62 665 PHE A C 1
ATOM 5427 O O . PHE A 1 665 ? -18.648 -17.823 1.405 1.00 97.62 665 PHE A O 1
ATOM 5434 N N . ALA A 1 666 ? -17.580 -15.903 1.001 1.00 97.25 666 ALA A N 1
ATOM 5435 C CA . ALA A 1 666 ? -18.438 -15.059 1.819 1.00 97.25 666 ALA A CA 1
ATOM 5436 C C . ALA A 1 666 ? -19.893 -15.106 1.343 1.00 97.25 666 ALA A C 1
ATOM 5438 O O . ALA A 1 666 ? -20.799 -15.225 2.167 1.00 97.25 666 ALA A O 1
ATOM 5439 N N . LYS A 1 667 ? -20.104 -15.083 0.022 1.00 96.88 667 LYS A N 1
ATOM 5440 C CA . LYS A 1 667 ? -21.417 -15.276 -0.601 1.00 96.88 667 LYS A CA 1
ATOM 5441 C C . LYS A 1 667 ? -21.974 -16.668 -0.315 1.00 96.88 667 LYS A C 1
ATOM 5443 O O . LYS A 1 667 ? -23.091 -16.779 0.176 1.00 96.88 667 LYS A O 1
ATOM 5448 N N . ALA A 1 668 ? -21.180 -17.722 -0.518 1.00 96.12 668 ALA A N 1
ATOM 5449 C CA . ALA A 1 668 ? -21.597 -19.098 -0.233 1.00 96.12 668 ALA A CA 1
ATOM 5450 C C . ALA A 1 668 ? -21.954 -19.325 1.250 1.00 96.12 668 ALA A C 1
ATOM 5452 O O . ALA A 1 668 ? -22.813 -20.143 1.568 1.00 96.12 668 ALA A O 1
ATOM 5453 N N . GLN A 1 669 ? -21.306 -18.589 2.157 1.00 94.69 669 GLN A N 1
ATOM 5454 C CA . GLN A 1 669 ? -21.551 -18.631 3.600 1.00 94.69 669 GLN A CA 1
ATOM 5455 C C . GLN A 1 669 ? -22.572 -17.599 4.097 1.00 94.69 669 GLN A C 1
ATOM 5457 O O . GLN A 1 669 ? -22.747 -17.473 5.312 1.00 94.69 669 GLN A O 1
ATOM 5462 N N . ASN A 1 670 ? -23.234 -16.869 3.188 1.00 93.81 670 ASN A N 1
ATOM 5463 C CA . ASN A 1 670 ? -24.211 -15.819 3.487 1.00 93.81 670 ASN A CA 1
ATOM 5464 C C . ASN A 1 670 ? -23.707 -14.798 4.519 1.00 93.81 670 ASN A C 1
ATOM 5466 O O . ASN A 1 670 ? -24.427 -14.408 5.441 1.00 93.81 670 ASN A O 1
ATOM 5470 N N . LEU A 1 671 ? -22.444 -14.380 4.403 1.00 95.31 671 LEU A N 1
ATOM 5471 C CA . LEU A 1 671 ? -21.907 -13.340 5.273 1.00 95.31 671 LEU A CA 1
ATOM 5472 C C . LEU A 1 671 ? -22.625 -12.017 4.989 1.00 95.31 671 LEU A C 1
ATOM 5474 O O . LEU A 1 671 ? -22.695 -11.571 3.847 1.00 95.31 671 LEU A O 1
ATOM 5478 N N . SER A 1 672 ? -23.108 -11.360 6.043 1.00 93.75 672 SER A N 1
ATOM 5479 C CA . SER A 1 672 ? -24.049 -10.229 5.967 1.00 93.75 672 SER A CA 1
ATOM 5480 C C . SER A 1 672 ? -23.564 -8.993 5.201 1.00 93.75 672 SER A C 1
ATOM 5482 O O . SER A 1 672 ? -24.345 -8.097 4.915 1.00 93.75 672 SER A O 1
ATOM 5484 N N . PHE A 1 673 ? -22.263 -8.897 4.935 1.00 94.25 673 PHE A N 1
ATOM 5485 C CA . PHE A 1 673 ? -21.628 -7.782 4.228 1.00 94.25 673 PHE A CA 1
ATOM 5486 C C . PHE A 1 673 ? -21.265 -8.139 2.776 1.00 94.25 673 PHE A C 1
ATOM 5488 O O . PHE A 1 673 ? -20.669 -7.325 2.076 1.00 94.25 673 PHE A O 1
ATOM 5495 N N . TRP A 1 674 ? -21.618 -9.345 2.322 1.00 93.50 674 TRP A N 1
ATOM 5496 C CA . TRP A 1 674 ? -21.480 -9.821 0.941 1.00 93.50 674 TRP A CA 1
ATOM 5497 C C . TRP A 1 674 ? -22.734 -10.524 0.402 1.00 93.50 674 TRP A C 1
ATOM 5499 O O . TRP A 1 674 ? -22.720 -10.943 -0.754 1.00 93.50 674 TRP A O 1
ATOM 5509 N N . SER A 1 675 ? -23.792 -10.650 1.210 1.00 71.75 675 SER A N 1
ATOM 5510 C CA . SER A 1 675 ? -25.098 -11.154 0.780 1.00 71.75 675 SER A CA 1
ATOM 5511 C C . SER A 1 675 ? -25.683 -10.270 -0.327 1.00 71.75 675 SER A C 1
ATOM 5513 O O . SER A 1 675 ? -25.565 -9.047 -0.239 1.00 71.75 675 SER A O 1
ATOM 5515 N N . GLU A 1 676 ? -26.245 -10.915 -1.354 1.00 52.09 676 GLU A N 1
ATOM 5516 C CA . GLU A 1 676 ? -26.801 -10.292 -2.570 1.00 52.09 676 GLU A CA 1
ATOM 5517 C C . GLU A 1 676 ? -27.873 -9.231 -2.311 1.00 52.09 676 GLU A C 1
ATOM 5519 O O . GLU A 1 676 ? -28.706 -9.428 -1.393 1.00 52.09 676 GLU A O 1
#

Mean predicted aligned error: 10.48 Å

pLDDT: mean 86.9, std 10.41, range [40.97, 98.75]

Nearest PDB structures (foldseek):
  8w2p-assembly1_A  TM=7.256E-01  e=2.440E-19  Geobacillus stearothermophilus
  2f8l-assembly1_A  TM=6.607E-01  e=2.279E-12  Listeria monocytogenes
  7rfk-assembly1_A  TM=4.673E-01  e=1.437E-11  Clostridioides difficile 630
  7lni-assembly2_B  TM=4.686E-01  e=1.062E-10  Clostridioides difficile 630
  8vpg-assembly3_C  TM=5.143E-01  e=4.884E-10  Clostridioides difficile

Organism: NCBI:txid1244083

Sequence (676 aa):
MQVDRLQTETLKDIILKVEQRFGANDSSDKAFEEIFKLIFIKLYDEIKSSIDADTIALDIDRHNIALKDIDDSKFRTMEFRVREIDTLDDIQDKFNELFKKAKAKWNGVFPKNSVLDMGQATLKSCVKELQYVKLFNSNLEVVDEAFEHLVNKNQKGDMGQYFTPRYVIDMCVKMLNPKPDEKMIDTAAGSCGFPMHTIFYVWKQLNPEAPNLFTTRSRTSEELEYVVNNVFGIDFSEKSVRVGRMLNIIAGDGHTNVIELNTLDYSNWKKSYTSIEKWQEKYQAGFLKLSGMSSNSNTHDDKKRFHSFKFDILMANPPFAGDLDNKEQFKIYELGKNSKGKLQNKVGRDILFIERNLNFLKPGGRMAVVLPQGRFNNANDRYIRDYIAEKCRILAVVGLHENVFKPHTGTKTSVLFVQKWTDERCGYPNICPKPASDENGDIDYPIFFATMQEPSKDNSGNKIYVNENYVRWTSYEYETKVSYIRKSDKAEVTRSEYDLAKKKSDYKVKIETHKSLNEHKTSDNKELFIKDNFVAEFGELGLHRKWILKNVEFKDKAADSNEILSIEEFLNLDEHIRGNYKEIPIIGKNTKAPISLDEYNSLDKSIQKYYLVAEDIAEVTKRVKDTHGHIFVKHDLFNHDPNMQNPNPNNIYSKNGIAEAFIEFAKAQNLSFWSE

Secondary structure (DSSP, 8-state):
-PPPGGGTS-HHHHHHHHHHHH-SSS-HHHHHHHHHHHHHHHHHHHHHTHHHHHHHHHHHHHH---GGGS--TTSPPP-SS--TT--HHHHHHHHHHHHHHHHHHSTTSS-TT------HHHHHHHHHHHTT---TTS-HHHHHHHHHHHHHTTS-GGG---PPPHHHHHHHHHHH---TT--EEESS-TTTHHHHHHHHHHHHHH-TT-S-SS-SSPPPHHHHHHHHHHEEEEES-HHHHHHHHHHHHHTSS-STTEEE--GGGGGGHIIIIIT-HHHHHHHHHHHHHHHHTBTTTT---HHHHTT-B-EEEEEE----S-EE--HHHHTTSSTTB-TTSPBPS-EEHHHHHHHHHHHHEEEEEEEEEEEETHHHH-GGGHHHHHHHHHHEEEEEEEEPPTTTTTTT----EEEEEEEE-B-TTSSS--SSBPPPP-TTS------EEEE--S-SB-TTSPBPBPEEEEEEEEEEEEEEEEEEEETTT--EE-HHHHHT-S-GGGEEEEEEEEEEEEE---TTS-S-EEHHHHHHHH--GGGG-EEEE--EEEEE-STT---EEEHHHHHTS-HHHHTTEEEEEPSEE--PPEEEHHHHHHS-HHHHTTEEEEEEEEEEEEE-B-TTS-B-B--SSS-S-TT---S-TTS-TT---HHHHHHHHHHHTT-TTT--